Protein AF-A0A7S3GT72-F1 (afdb_monomer)

Foldseek 3Di:
DVVLVVVLVVLLVVLVVLVVVCVVVVHQSLVSVLVVLCVVPVDQVSSLVVLLVSLVSLLCCCVVPVVCLVSCPSNLSNLLVQLQDHDLVSNQSSLSSCLSNAQPVDDDPDHDANSLLSNLVSLLVLLVVDDLVCQLPPVNLVSLVSSLSNLVSQPRSDDVSLVSLLVDVSQVVSLVVSLCSLPVVVVPPDDDDPSSVVSSLSSQLSSLSSVCSNDPPLLSLLVSLLSNADLVDGDAPSLVSNLCSQPVDVDGDLVSLLVSLLTSLLLSLLVLLQPDACVPVRSVRVPQSSLVNLLSLQDFDCPVDPVSLVSNLSSLVSSVVSVSLVSLLVRLLCCCPVVVLDDDDSVQSSLSSNLSSCVSPVCC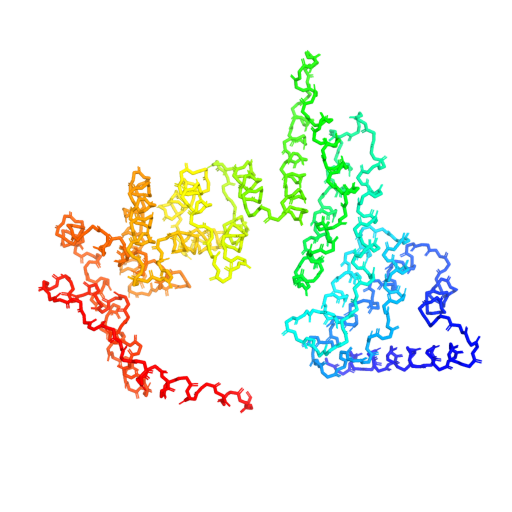LVPPQVVDPSNLVSLVSQLVVLVVVVVPPDPDCNCPRSSNQSNCSNVVHDRDDDDDVVRVVVVVPDPVPPDDD

Mean predicted aligned error: 14.43 Å

Solvent-accessible surface area (backbone atoms only — not comparable to full-atom values): 23610 Å² total; per-residue (Å²): 111,77,74,54,54,55,54,45,53,53,48,51,50,50,50,51,53,39,42,55,50,14,68,76,63,80,47,62,37,19,59,52,53,52,50,49,45,43,69,78,26,81,49,68,75,55,32,48,52,51,51,43,50,54,26,53,47,52,35,52,45,34,79,74,37,64,84,54,31,71,77,53,60,76,41,51,58,31,49,29,53,47,39,66,70,55,54,67,75,42,28,42,42,40,47,53,24,48,26,66,59,54,24,57,95,78,56,69,100,76,84,76,57,69,45,52,57,41,42,49,55,42,41,37,52,60,62,67,69,58,52,71,87,43,58,46,36,72,67,44,43,49,52,48,52,46,39,37,52,40,53,49,48,45,37,73,22,26,70,72,45,30,52,51,45,43,73,35,64,67,49,56,55,48,49,53,53,51,49,50,50,62,54,50,61,76,72,69,78,60,85,70,53,73,66,37,52,54,39,30,56,51,39,52,37,43,48,33,46,43,49,21,63,40,43,92,42,44,58,47,34,44,54,21,47,41,71,53,58,42,88,91,66,72,66,57,69,56,39,52,50,45,41,46,45,45,54,73,42,103,68,54,46,60,70,51,44,48,48,42,40,73,35,59,55,36,54,48,26,33,49,35,39,53,73,54,52,80,85,40,80,91,45,30,57,34,32,38,30,22,39,51,32,52,26,61,56,46,58,76,93,48,84,85,38,65,69,54,48,50,53,31,41,53,30,44,54,48,34,49,78,66,42,38,60,63,19,48,50,48,48,41,28,45,23,30,70,78,46,70,63,46,70,66,94,43,44,66,45,42,44,41,40,52,41,44,50,32,73,68,40,61,64,44,45,71,75,56,37,64,77,32,61,54,39,47,48,29,33,46,50,50,25,47,50,46,62,62,60,46,86,64,89,54,81,59,73,30,70,70,27,44,35,32,41,48,40,34,49,71,72,73,41,77,78,76,80,77,82,53,71,72,59,51,56,60,57,69,60,76,74,89,74,87,73,88,135

Radius of gyration: 26.21 Å; Cα contacts (8 Å, |Δi|>4): 519; chains: 1; bounding box: 64×69×59 Å

pLDDT: mean 79.4, std 15.94, range [27.44, 97.31]

Secondary structure (DSSP, 8-state):
-HHHHHHHHHHHHHHHHHHHHHHHHT--HHHHHHHHHHHH--SHHHHHHHHHHHHHHHHHHHHH-GGGGGGGGGGHHHHHHHHHHS-HHHHHHHHHHHHHHH-TTS--S----HHHHHHHHHHHHHHHTS-GGGTTSHHHHHHHHHHHHHHHHHHHT-HHHHHHHHT-HHHHHHHHHHHHHHHGGGTS-----HHHHHHHHHHHHHHHHHHHHH-S-HHHHHHHHHHH--SSS--TTHHHHHHHHHHSSSS--HHHHHHHHHSHHHHHHHHHHHH--TT-TTTHHHHHHHHHHHHHHH--S-TT-HHHHHHHHHHHHHHHHTTHHHHHHHHHHHHHHTSTT---TTHHHHHHHHHHHHHH-TTHIIIIITT-HHHHHHHHHHHHHHHHGGGSS--STTTT-HHHHHHHHHTTPPPP----HHHHHHHHTTSS-----

Nearest PDB structures (foldseek):
  3ro2-assembly1_A  TM=2.099E-01  e=2.303E-01  Mus musculus
  8f1e-assembly1_A  TM=2.785E-01  e=8.690E-01  Saccharomyces cerevisiae S288C
  8e2h-assembly1_A  TM=1.993E-01  e=5.150E-01  Homo sapiens
  5j4o-assembly1_A  TM=2.061E-01  e=5.105E+00  Homo sapiens

Sequence (437 aa):
AAGMSKALDQFIQRVDDVVALALRRNGDSGKLLLAEVCRAHPKTPDQEKELIKLTNIVIKAIDGFDDYRESFWSLSSFFELVIAKYSPKVVLQTVKACNAVYNTKRSSDNLVTGWATVCTNRCVAWLNAAKREEVADAAFLQTVKDVRTILAETVDAGKEFHDIIKATPALLECVATVKQYVDEPTEGGKKLKADERAILKKVRKEICYIEGLACDASESIIAALEQAVDMDHPSGGIFYKATCAMCLKRDSDLALQERASKGSLAKVAVQAIFNQTEADPGEQLLLAEAVGFIFTLLVPWKRDDSAHMEAKKQIASTLQELNVLDALLRQCRFWYVEWKGSFGNCGNATVVSVLELVRYFPEIIDEKIKPNADVASFIRFCAERHRVNTAYRVPYETAYSASVILECLLEGKPEPPPPSAEQLDRWARPWMYYDSK

Organism: NCBI:txid89044

Structure (mmCIF, N/CA/C/O backbone):
data_AF-A0A7S3GT72-F1
#
_entry.id   AF-A0A7S3GT72-F1
#
loop_
_atom_site.group_PDB
_atom_site.id
_atom_site.type_symbol
_atom_site.label_atom_id
_atom_site.label_alt_id
_atom_site.label_comp_id
_atom_site.label_asym_id
_atom_site.label_entity_id
_atom_site.label_seq_id
_atom_site.pdbx_PDB_ins_code
_atom_site.Cartn_x
_atom_site.Cartn_y
_atom_site.Cartn_z
_atom_site.occupancy
_atom_site.B_iso_or_equiv
_atom_site.auth_seq_id
_atom_site.auth_comp_id
_atom_site.auth_asym_id
_atom_site.auth_atom_id
_atom_site.pdbx_PDB_model_num
ATOM 1 N N . ALA A 1 1 ? -3.560 -1.544 -32.518 1.00 47.12 1 ALA A N 1
ATOM 2 C CA . ALA A 1 1 ? -2.443 -2.508 -32.585 1.00 47.12 1 ALA A CA 1
ATOM 3 C C . ALA A 1 1 ? -1.430 -2.147 -33.684 1.00 47.12 1 ALA A C 1
ATOM 5 O O . ALA A 1 1 ? -0.321 -1.768 -33.339 1.00 47.12 1 ALA A O 1
ATOM 6 N N . ALA A 1 2 ? -1.801 -2.133 -34.974 1.00 45.16 2 ALA A N 1
ATOM 7 C CA . ALA A 1 2 ? -0.852 -1.949 -36.093 1.00 45.16 2 ALA A CA 1
ATOM 8 C C . ALA A 1 2 ? -0.023 -0.638 -36.093 1.00 45.16 2 ALA A C 1
ATOM 10 O O . ALA A 1 2 ? 1.151 -0.653 -36.441 1.00 45.16 2 ALA A O 1
ATOM 11 N N . GLY A 1 3 ? -0.591 0.498 -35.667 1.00 52.72 3 GLY A N 1
ATOM 12 C CA . GLY A 1 3 ? 0.156 1.768 -35.594 1.00 52.72 3 GLY A CA 1
ATOM 13 C C . GLY A 1 3 ? 1.169 1.852 -34.443 1.00 52.72 3 GLY A C 1
ATOM 14 O O . GLY A 1 3 ? 2.093 2.656 -34.500 1.00 52.72 3 GLY A O 1
ATOM 15 N N . MET A 1 4 ? 1.002 1.024 -33.406 1.00 53.22 4 MET A N 1
ATOM 16 C CA . MET A 1 4 ? 1.869 1.015 -32.224 1.00 53.22 4 MET A CA 1
ATOM 17 C C . MET A 1 4 ? 3.123 0.172 -32.458 1.00 53.22 4 MET A C 1
ATOM 19 O O . MET A 1 4 ? 4.200 0.618 -32.085 1.00 53.22 4 MET A O 1
ATOM 23 N N . SER A 1 5 ? 2.996 -0.970 -33.151 1.00 64.75 5 SER A N 1
ATOM 24 C CA . SER A 1 5 ? 4.151 -1.790 -33.555 1.00 64.75 5 SER A CA 1
ATOM 25 C C . SER A 1 5 ? 5.109 -0.979 -34.428 1.00 64.75 5 SER A C 1
ATOM 27 O O . SER A 1 5 ? 6.272 -0.864 -34.082 1.00 64.75 5 SER A O 1
ATOM 29 N N . LYS A 1 6 ? 4.618 -0.246 -35.437 1.00 75.19 6 LYS A N 1
ATOM 30 C CA . LYS A 1 6 ? 5.490 0.591 -36.280 1.00 75.19 6 LYS A CA 1
ATOM 31 C C . LYS A 1 6 ? 6.251 1.677 -35.504 1.00 75.19 6 LYS A C 1
ATOM 33 O O . LYS A 1 6 ? 7.402 1.958 -35.821 1.00 75.19 6 LYS A O 1
ATOM 38 N N . ALA A 1 7 ? 5.613 2.321 -34.524 1.00 70.81 7 ALA A N 1
ATOM 39 C CA . ALA A 1 7 ? 6.262 3.349 -33.706 1.00 70.81 7 ALA A CA 1
ATOM 40 C C . ALA A 1 7 ? 7.291 2.749 -32.735 1.00 70.81 7 ALA A C 1
ATOM 42 O O . ALA A 1 7 ? 8.328 3.362 -32.493 1.00 70.81 7 ALA A O 1
ATOM 43 N N . LEU A 1 8 ? 7.003 1.558 -32.206 1.00 68.88 8 LEU A N 1
ATOM 44 C CA . LEU A 1 8 ? 7.921 0.786 -31.379 1.00 68.88 8 LEU A CA 1
ATOM 45 C C . LEU A 1 8 ? 9.133 0.315 -32.191 1.00 68.88 8 LEU A C 1
ATOM 47 O O . LEU A 1 8 ? 10.255 0.582 -31.783 1.00 68.88 8 LEU A O 1
ATOM 51 N N . ASP A 1 9 ? 8.917 -0.269 -33.369 1.00 75.00 9 ASP A N 1
ATOM 52 C CA . ASP A 1 9 ? 9.980 -0.734 -34.268 1.00 75.00 9 ASP A CA 1
ATOM 53 C C . ASP A 1 9 ? 10.896 0.425 -34.685 1.00 75.00 9 ASP A C 1
ATOM 55 O O . ASP A 1 9 ? 12.117 0.307 -34.667 1.00 75.00 9 ASP A O 1
ATOM 59 N N . GLN A 1 10 ? 10.318 1.593 -34.991 1.00 78.38 10 GLN A N 1
ATOM 60 C CA . GLN A 1 10 ? 11.087 2.807 -35.277 1.00 78.38 10 GLN A CA 1
ATOM 61 C C . GLN A 1 10 ? 11.886 3.299 -34.068 1.00 78.38 10 GLN A C 1
ATOM 63 O O . GLN A 1 10 ? 12.990 3.816 -34.236 1.00 78.38 10 GLN A O 1
ATOM 68 N N . PHE A 1 11 ? 11.334 3.180 -32.859 1.00 76.88 11 PHE A N 1
ATOM 69 C CA . PHE A 1 11 ? 12.036 3.572 -31.644 1.00 76.88 11 PHE A CA 1
ATOM 70 C C . PHE A 1 11 ? 13.184 2.611 -31.322 1.00 76.88 11 PHE A C 1
ATOM 72 O O . PHE A 1 11 ? 14.285 3.084 -31.065 1.00 76.88 11 PHE A O 1
ATOM 79 N N . ILE A 1 12 ? 12.957 1.298 -31.406 1.00 72.44 12 ILE A N 1
ATOM 80 C CA . ILE A 1 12 ? 13.987 0.269 -31.215 1.00 72.44 12 ILE A CA 1
ATOM 81 C C . ILE A 1 12 ? 15.104 0.458 -32.240 1.00 72.44 12 ILE A C 1
ATOM 83 O O . ILE A 1 12 ? 16.256 0.603 -31.848 1.00 72.44 12 ILE A O 1
ATOM 87 N N . GLN A 1 13 ? 14.765 0.603 -33.525 1.00 79.06 13 GLN A N 1
ATOM 88 C CA . GLN A 1 13 ? 15.758 0.862 -34.569 1.00 79.06 13 GLN A CA 1
ATOM 89 C C . GLN A 1 13 ? 16.574 2.127 -34.278 1.00 79.06 13 GLN A C 1
ATOM 91 O O . GLN A 1 13 ? 17.787 2.141 -34.456 1.00 79.06 13 GLN A O 1
ATOM 96 N N . ARG A 1 14 ? 15.930 3.194 -33.790 1.00 75.62 14 ARG A N 1
ATOM 97 C CA . ARG A 1 14 ? 16.626 4.428 -33.407 1.00 75.62 14 ARG A CA 1
ATOM 98 C C . ARG A 1 14 ? 17.563 4.212 -32.218 1.00 75.62 14 ARG A C 1
ATOM 100 O O . ARG A 1 14 ? 18.647 4.787 -32.202 1.00 75.62 14 ARG A O 1
ATOM 107 N N . VAL A 1 15 ? 17.163 3.412 -31.228 1.00 71.31 15 VAL A N 1
ATOM 108 C CA . VAL A 1 15 ? 18.031 3.033 -30.103 1.00 71.31 15 VAL A CA 1
ATOM 109 C C . VAL A 1 15 ? 19.231 2.238 -30.615 1.00 71.31 15 VAL A C 1
ATOM 111 O O . VAL A 1 15 ? 20.360 2.608 -30.298 1.00 71.31 15 VAL A O 1
ATOM 114 N N . ASP A 1 16 ? 19.012 1.238 -31.465 1.00 77.12 16 ASP A N 1
ATOM 115 C CA . ASP A 1 16 ? 20.073 0.417 -32.054 1.00 77.12 16 ASP A CA 1
ATOM 116 C C . ASP A 1 16 ? 21.048 1.252 -32.888 1.00 77.12 16 ASP A C 1
ATOM 118 O O . ASP A 1 16 ? 22.265 1.119 -32.744 1.00 77.12 16 ASP A O 1
ATOM 122 N N . ASP A 1 17 ? 20.539 2.180 -33.700 1.00 76.19 17 ASP A N 1
ATOM 123 C CA . ASP A 1 17 ? 21.354 3.097 -34.496 1.00 76.19 17 ASP A CA 1
ATOM 124 C C . ASP A 1 17 ? 22.216 4.001 -33.600 1.00 76.19 17 ASP A C 1
ATOM 126 O O . ASP A 1 17 ? 23.400 4.226 -33.879 1.00 76.19 17 ASP A O 1
ATOM 130 N N . VAL A 1 18 ? 21.653 4.505 -32.494 1.00 68.88 18 VAL A N 1
ATOM 131 C CA . VAL A 1 18 ? 22.380 5.335 -31.523 1.00 68.88 18 VAL A CA 1
ATOM 132 C C . VAL A 1 18 ? 23.415 4.517 -30.756 1.00 68.88 18 VAL A C 1
ATOM 134 O O . VAL A 1 18 ? 24.535 4.994 -30.576 1.00 68.88 18 VAL A O 1
ATOM 137 N N . VAL A 1 19 ? 23.091 3.293 -30.337 1.00 68.56 19 VAL A N 1
ATOM 138 C CA . VAL A 1 19 ? 24.031 2.381 -29.669 1.00 68.56 19 VAL A CA 1
ATOM 139 C C . VAL A 1 19 ? 25.174 2.018 -30.615 1.00 68.56 19 VAL A C 1
ATOM 141 O O . VAL A 1 19 ? 26.341 2.160 -30.249 1.00 68.56 19 VAL A O 1
ATOM 144 N N . ALA A 1 20 ? 24.877 1.654 -31.863 1.00 74.75 20 ALA A N 1
ATOM 145 C CA . ALA A 1 20 ? 25.882 1.371 -32.882 1.00 74.75 20 ALA A CA 1
ATOM 146 C C . ALA A 1 20 ? 26.777 2.591 -33.158 1.00 74.75 20 ALA A C 1
ATOM 148 O O . ALA A 1 20 ? 27.998 2.461 -33.292 1.00 74.75 20 ALA A O 1
ATOM 149 N N . LEU A 1 21 ? 26.199 3.795 -33.207 1.00 69.38 21 LEU A N 1
ATOM 150 C CA . LEU A 1 21 ? 26.951 5.039 -33.358 1.00 69.38 21 LEU A CA 1
ATOM 151 C C . LEU A 1 21 ? 27.828 5.342 -32.133 1.00 69.38 21 LEU A C 1
ATOM 153 O O . LEU A 1 21 ? 28.960 5.801 -32.296 1.00 69.38 21 LEU A O 1
ATOM 157 N N . ALA A 1 22 ? 27.325 5.087 -30.925 1.00 64.12 22 ALA A N 1
ATOM 158 C CA . ALA A 1 22 ? 28.041 5.273 -29.667 1.00 64.12 22 ALA A CA 1
ATOM 159 C C . ALA A 1 22 ? 29.255 4.341 -29.574 1.00 64.12 22 ALA A C 1
ATOM 161 O O . ALA A 1 22 ? 30.364 4.814 -29.326 1.00 64.12 22 ALA A O 1
ATOM 162 N N . LEU A 1 23 ? 29.066 3.056 -29.895 1.00 68.50 23 LEU A N 1
ATOM 163 C CA . LEU A 1 23 ? 30.128 2.049 -29.958 1.00 68.50 23 LEU A CA 1
ATOM 164 C C . LEU A 1 23 ? 31.217 2.430 -30.970 1.00 68.50 23 LEU A C 1
ATOM 166 O O . LEU A 1 23 ? 32.400 2.289 -30.683 1.00 68.50 23 LEU A O 1
ATOM 170 N N . ARG A 1 24 ? 30.848 2.996 -32.128 1.00 70.81 24 ARG A N 1
ATOM 171 C CA . ARG A 1 24 ? 31.821 3.494 -33.123 1.00 70.81 24 ARG A CA 1
ATOM 172 C C . ARG A 1 24 ? 32.589 4.735 -32.666 1.00 70.81 24 ARG A C 1
ATOM 174 O O . ARG A 1 24 ? 33.674 4.997 -33.177 1.00 70.81 24 ARG A O 1
ATOM 181 N N . ARG A 1 25 ? 32.014 5.537 -31.768 1.00 67.75 25 ARG A N 1
ATOM 182 C CA . ARG A 1 25 ? 32.579 6.815 -31.304 1.00 67.75 25 ARG A CA 1
ATOM 183 C C . ARG A 1 25 ? 33.202 6.737 -29.909 1.00 67.75 25 ARG A C 1
ATOM 185 O O . ARG A 1 25 ? 33.604 7.780 -29.400 1.00 67.75 25 ARG A O 1
ATOM 192 N N . ASN A 1 26 ? 33.264 5.552 -29.292 1.00 65.31 26 ASN A N 1
ATOM 193 C CA . ASN A 1 26 ? 33.591 5.372 -27.870 1.00 65.31 26 ASN A CA 1
ATOM 194 C C . ASN A 1 26 ? 32.789 6.328 -26.958 1.00 65.31 26 ASN A C 1
ATOM 196 O O . ASN A 1 26 ? 33.311 6.875 -25.988 1.00 65.31 26 ASN A O 1
ATOM 200 N N . GLY A 1 27 ? 31.533 6.592 -27.323 1.00 61.19 27 GLY A N 1
ATOM 201 C CA . GLY A 1 27 ? 30.643 7.519 -26.631 1.00 61.19 27 GLY A CA 1
ATOM 202 C C . GLY A 1 27 ? 29.598 6.799 -25.783 1.00 61.19 27 GLY A C 1
ATOM 203 O O . GLY A 1 27 ? 29.328 5.619 -25.969 1.00 61.19 27 GLY A O 1
ATOM 204 N N . ASP A 1 28 ? 28.973 7.539 -24.873 1.00 75.62 28 ASP A N 1
ATOM 205 C CA . ASP A 1 28 ? 27.847 7.073 -24.061 1.00 75.62 28 ASP A CA 1
ATOM 206 C C . ASP A 1 28 ? 26.538 7.194 -24.869 1.00 75.62 28 ASP A C 1
ATOM 208 O O . ASP A 1 28 ? 26.113 8.304 -25.215 1.00 75.62 28 ASP A O 1
ATOM 212 N N . SER A 1 29 ? 25.921 6.056 -25.206 1.00 74.25 29 SER A N 1
ATOM 213 C CA . SER A 1 29 ? 24.697 5.975 -26.021 1.00 74.25 29 SER A CA 1
ATOM 214 C C . SER A 1 29 ? 23.537 6.764 -25.413 1.00 74.25 29 SER A C 1
ATOM 216 O O . SER A 1 29 ? 22.786 7.413 -26.147 1.00 74.25 29 SER A O 1
ATOM 218 N N . GLY A 1 30 ? 23.439 6.815 -24.080 1.00 77.69 30 GLY A N 1
ATOM 219 C CA . GLY A 1 30 ? 22.398 7.571 -23.390 1.00 77.69 30 GLY A CA 1
ATOM 220 C C . GLY A 1 30 ? 22.519 9.080 -23.600 1.00 77.69 30 GLY A C 1
ATOM 221 O O . GLY A 1 30 ? 21.523 9.765 -23.856 1.00 77.69 30 GLY A O 1
ATOM 222 N N . LYS A 1 31 ? 23.753 9.605 -23.597 1.00 82.88 31 LYS A N 1
ATOM 223 C CA . LYS A 1 31 ? 24.025 11.026 -23.880 1.00 82.88 31 LYS A CA 1
ATOM 224 C C . LYS A 1 31 ? 23.683 11.398 -25.314 1.00 82.88 31 LYS A C 1
ATOM 226 O O . LYS A 1 31 ? 23.160 12.487 -25.549 1.00 82.88 31 LYS A O 1
ATOM 231 N N . LEU A 1 32 ? 23.975 10.516 -26.269 1.00 83.62 32 LEU A N 1
ATOM 232 C CA . LEU A 1 32 ? 23.680 10.757 -27.680 1.00 83.62 32 LEU A CA 1
ATOM 233 C C . LEU A 1 32 ? 22.172 10.793 -27.942 1.00 83.62 32 LEU A C 1
ATOM 235 O O . LEU A 1 32 ? 21.711 11.726 -28.600 1.00 83.62 32 LEU A O 1
ATOM 239 N N . LEU A 1 33 ? 21.411 9.855 -27.368 1.00 84.19 33 LEU A N 1
ATOM 240 C CA . LEU A 1 33 ? 19.955 9.822 -27.509 1.00 84.19 33 LEU A CA 1
ATOM 241 C C . LEU A 1 33 ? 19.305 11.082 -26.920 1.00 84.19 33 LEU A C 1
ATOM 243 O O . LEU A 1 33 ? 18.493 11.738 -27.576 1.00 84.19 33 LEU A O 1
ATOM 247 N N . LEU A 1 34 ? 19.713 11.489 -25.712 1.00 88.69 34 LEU A N 1
ATOM 248 C CA . LEU A 1 34 ? 19.199 12.716 -25.101 1.00 88.69 34 LEU A CA 1
ATOM 249 C C . LEU A 1 34 ? 19.600 13.972 -25.893 1.00 88.69 34 LEU A C 1
ATOM 251 O O . LEU A 1 34 ? 18.788 14.886 -26.058 1.00 88.69 34 LEU A O 1
ATOM 255 N N . ALA A 1 35 ? 20.830 14.030 -26.413 1.00 87.75 35 ALA A N 1
ATOM 256 C CA . ALA A 1 35 ? 21.282 15.138 -27.250 1.00 87.75 35 ALA A CA 1
ATOM 257 C C . ALA A 1 35 ? 20.476 15.239 -28.552 1.00 87.75 35 ALA A C 1
ATOM 259 O O . ALA A 1 35 ? 20.212 16.345 -29.025 1.00 87.75 35 ALA A O 1
ATOM 260 N N . GLU A 1 36 ? 20.056 14.111 -29.122 1.00 87.88 36 GLU A N 1
ATOM 261 C CA . GLU A 1 36 ? 19.195 14.086 -30.298 1.00 87.88 36 GLU A CA 1
ATOM 262 C C . GLU A 1 36 ? 17.801 14.644 -29.993 1.00 87.88 36 GLU A C 1
ATOM 264 O O . GLU A 1 36 ? 17.317 15.493 -30.741 1.00 87.88 36 GLU A O 1
ATOM 269 N N . VAL A 1 37 ? 17.200 14.263 -28.859 1.00 87.81 37 VAL A N 1
ATOM 270 C CA . VAL A 1 37 ? 15.935 14.857 -28.387 1.00 87.81 37 VAL A CA 1
ATOM 271 C C . VAL A 1 37 ? 16.087 16.367 -28.194 1.00 87.81 37 VAL A C 1
ATOM 273 O O . VAL A 1 37 ? 15.263 17.132 -28.688 1.00 87.81 37 VAL A O 1
ATOM 276 N N . CYS A 1 38 ? 17.166 16.817 -27.547 1.00 89.50 38 CYS A N 1
ATOM 277 C CA . CYS A 1 38 ? 17.432 18.244 -27.338 1.00 89.50 38 CYS A CA 1
ATOM 278 C C . CYS A 1 38 ? 17.628 19.008 -28.658 1.00 89.50 38 CYS A C 1
ATOM 280 O O . CYS A 1 38 ? 17.232 20.167 -28.765 1.00 89.50 38 CYS A O 1
ATOM 282 N N . ARG A 1 39 ? 18.241 18.374 -29.666 1.00 91.25 39 ARG A N 1
ATOM 283 C CA . ARG A 1 39 ? 18.453 18.969 -30.992 1.00 91.25 39 ARG A CA 1
ATOM 284 C C . ARG A 1 39 ? 17.151 19.055 -31.786 1.00 91.25 39 ARG A C 1
ATOM 286 O O . ARG A 1 39 ? 16.902 20.076 -32.417 1.00 91.25 39 ARG A O 1
ATOM 293 N N . ALA A 1 40 ? 16.339 18.000 -31.753 1.00 88.94 40 ALA A N 1
ATOM 294 C CA . ALA A 1 40 ? 15.044 17.950 -32.430 1.00 88.94 40 ALA A CA 1
ATOM 295 C C . ALA A 1 40 ? 14.007 18.874 -31.768 1.00 88.94 40 ALA A C 1
ATOM 297 O O . ALA A 1 40 ? 13.154 19.441 -32.448 1.00 88.94 40 ALA A O 1
ATOM 298 N N . HIS A 1 41 ? 14.113 19.066 -30.451 1.00 92.06 41 HIS A N 1
ATOM 299 C CA . HIS A 1 41 ? 13.205 19.880 -29.650 1.00 92.06 41 HIS A CA 1
ATOM 300 C C . HIS A 1 41 ? 14.002 20.891 -28.806 1.00 92.06 41 HIS A C 1
ATOM 302 O O . HIS A 1 41 ? 14.393 20.590 -27.680 1.00 92.06 41 HIS A O 1
ATOM 308 N N . PRO A 1 42 ? 14.248 22.120 -29.297 1.00 89.06 42 PRO A N 1
ATOM 309 C CA . PRO A 1 42 ? 15.081 23.092 -28.579 1.00 89.06 42 PRO A CA 1
ATOM 310 C C . PRO A 1 42 ? 14.475 23.619 -27.269 1.00 89.06 42 PRO A C 1
ATOM 312 O O . PRO A 1 42 ? 15.204 24.060 -26.384 1.00 89.06 42 PRO A O 1
ATOM 315 N N . LYS A 1 43 ? 13.143 23.601 -27.132 1.00 92.31 43 LYS A N 1
ATOM 316 C CA . LYS 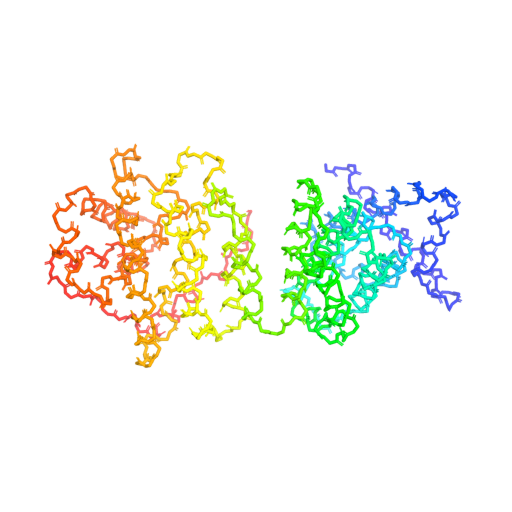A 1 43 ? 12.433 24.127 -25.957 1.00 92.31 43 LYS A CA 1
ATOM 317 C C . LYS A 1 43 ? 12.167 23.021 -24.941 1.00 92.31 43 LYS A C 1
ATOM 319 O O . LYS A 1 43 ? 11.635 21.976 -25.306 1.00 92.31 43 LYS A O 1
ATOM 324 N N . THR A 1 44 ? 12.429 23.287 -23.659 1.00 91.19 44 THR A N 1
ATOM 325 C CA . THR A 1 44 ? 12.221 22.319 -22.567 1.00 91.19 44 THR A CA 1
ATOM 326 C C . THR A 1 44 ? 10.825 21.685 -22.573 1.00 91.19 44 THR A C 1
ATOM 328 O O . THR A 1 44 ? 10.766 20.462 -22.553 1.00 91.19 44 THR A O 1
ATOM 331 N N . PRO A 1 45 ? 9.701 22.424 -22.702 1.00 93.88 45 PRO A N 1
ATOM 332 C CA . PRO A 1 45 ? 8.376 21.796 -22.711 1.00 93.88 45 PRO A CA 1
ATOM 333 C C . PRO A 1 45 ? 8.161 20.792 -23.853 1.00 93.88 45 PRO A C 1
ATOM 335 O O . PRO A 1 45 ? 7.410 19.832 -23.696 1.00 93.88 45 PRO A O 1
ATOM 338 N N . ASP A 1 46 ? 8.811 20.999 -25.000 1.00 92.62 46 ASP A N 1
ATOM 339 C CA . ASP A 1 46 ? 8.713 20.089 -26.143 1.00 92.62 46 ASP A CA 1
ATOM 340 C C . ASP A 1 46 ? 9.635 18.874 -25.963 1.00 92.62 46 ASP A C 1
ATOM 342 O O . ASP A 1 46 ? 9.241 17.761 -26.303 1.00 92.62 46 ASP A O 1
ATOM 346 N N . GLN A 1 47 ? 10.802 19.060 -25.329 1.00 93.62 47 GLN A N 1
ATOM 347 C CA . GLN A 1 47 ? 11.649 17.948 -24.876 1.00 93.62 47 GLN A CA 1
ATOM 348 C C . GLN A 1 47 ? 10.887 17.056 -23.900 1.00 93.62 47 GLN A C 1
ATOM 350 O O . GLN A 1 47 ? 10.850 15.848 -24.081 1.00 93.62 47 GLN A O 1
ATOM 355 N N . GLU A 1 48 ? 10.236 17.639 -22.890 1.00 94.69 48 GLU A N 1
ATOM 356 C CA . GLU A 1 48 ? 9.491 16.883 -21.881 1.00 94.69 48 GLU A CA 1
ATOM 357 C C . GLU A 1 48 ? 8.349 16.063 -22.487 1.00 94.69 48 GLU A C 1
ATOM 359 O O . GLU A 1 48 ? 8.148 14.912 -22.103 1.00 94.69 48 GLU A O 1
ATOM 364 N N . LYS A 1 49 ? 7.621 16.622 -23.463 1.00 93.62 49 LYS A N 1
ATOM 365 C CA . LYS A 1 49 ? 6.582 15.883 -24.197 1.00 93.62 49 LYS A CA 1
ATOM 366 C C . LYS A 1 49 ? 7.157 14.688 -24.949 1.00 93.62 49 LYS A C 1
ATOM 368 O O . LYS A 1 49 ? 6.578 13.605 -24.872 1.00 93.62 49 LYS A O 1
ATOM 373 N N . GLU A 1 50 ? 8.267 14.876 -25.659 1.00 92.25 50 GLU A N 1
ATOM 374 C CA . GLU A 1 50 ? 8.896 13.783 -26.402 1.00 92.25 50 GLU A CA 1
ATOM 375 C C . GLU A 1 50 ? 9.458 12.727 -25.445 1.00 92.25 50 GLU A C 1
ATOM 377 O O . GLU A 1 50 ? 9.193 11.546 -25.629 1.00 92.25 50 GLU A O 1
ATOM 382 N N . LEU A 1 51 ? 10.129 13.123 -24.361 1.00 93.31 51 LEU A N 1
ATOM 383 C CA . LEU A 1 51 ? 10.646 12.191 -23.353 1.00 93.31 51 LEU A CA 1
ATOM 384 C C . LEU A 1 51 ? 9.529 11.351 -22.718 1.00 93.31 51 LEU A C 1
ATOM 386 O O . LEU A 1 51 ? 9.668 10.135 -22.631 1.00 93.31 51 LEU A O 1
ATOM 390 N N . ILE A 1 52 ? 8.397 11.966 -22.353 1.00 93.38 52 ILE A N 1
ATOM 391 C CA . ILE A 1 52 ? 7.217 11.242 -21.848 1.00 93.38 52 ILE A CA 1
ATOM 392 C C . ILE A 1 52 ? 6.677 10.263 -22.895 1.00 93.38 52 ILE A C 1
ATOM 394 O O . ILE A 1 52 ? 6.235 9.165 -22.563 1.00 93.38 52 ILE A O 1
ATOM 398 N N . LYS A 1 53 ? 6.663 10.647 -24.171 1.00 90.19 53 LYS A N 1
ATOM 399 C CA . LYS A 1 53 ? 6.221 9.757 -25.247 1.00 90.19 53 LYS A CA 1
ATOM 400 C C . LYS A 1 53 ? 7.163 8.559 -25.390 1.00 90.19 53 LYS A C 1
ATOM 402 O O . LYS A 1 53 ? 6.672 7.440 -25.502 1.00 90.19 53 LYS A O 1
ATOM 407 N N . LEU A 1 54 ? 8.478 8.777 -25.345 1.00 87.12 54 LEU A N 1
ATOM 408 C CA . LEU A 1 54 ? 9.479 7.712 -25.434 1.00 87.12 54 LEU A CA 1
ATOM 409 C C . LEU A 1 54 ? 9.378 6.732 -24.256 1.00 87.12 54 LEU A C 1
ATOM 411 O O . LEU A 1 54 ? 9.339 5.525 -24.477 1.00 87.12 54 LEU A O 1
ATOM 415 N N . THR A 1 55 ? 9.243 7.219 -23.019 1.00 88.62 55 THR A N 1
ATOM 416 C CA . THR A 1 55 ? 9.085 6.343 -21.841 1.00 88.62 55 THR A CA 1
ATOM 417 C C . THR A 1 55 ? 7.787 5.535 -21.889 1.00 88.62 55 THR A C 1
ATOM 419 O O . THR A 1 55 ? 7.789 4.350 -21.571 1.00 88.62 55 THR A O 1
ATOM 422 N N . ASN A 1 56 ? 6.689 6.120 -22.379 1.00 86.81 56 ASN A N 1
ATOM 423 C CA . ASN A 1 56 ? 5.432 5.393 -22.586 1.00 86.81 56 ASN A CA 1
ATOM 424 C C . ASN A 1 56 ? 5.524 4.303 -23.662 1.00 86.81 56 ASN A C 1
ATOM 426 O O . ASN A 1 56 ? 4.812 3.303 -23.570 1.00 86.81 56 ASN A O 1
ATOM 430 N N . ILE A 1 57 ? 6.353 4.493 -24.693 1.00 82.94 57 ILE A N 1
ATOM 431 C CA . ILE A 1 57 ? 6.613 3.453 -25.696 1.00 82.94 57 ILE A CA 1
ATOM 432 C C . ILE A 1 57 ? 7.342 2.278 -25.040 1.00 82.94 57 ILE A C 1
ATOM 434 O O . ILE A 1 57 ? 6.910 1.148 -25.233 1.00 82.94 57 ILE A O 1
ATOM 438 N N . VAL A 1 58 ? 8.369 2.543 -24.223 1.00 83.31 58 VAL A N 1
ATOM 439 C CA . VAL A 1 58 ? 9.112 1.503 -23.484 1.00 83.31 58 VAL A CA 1
ATOM 440 C C . VAL A 1 58 ? 8.183 0.692 -22.580 1.00 83.31 58 VAL A C 1
ATOM 442 O O . VAL A 1 58 ? 8.160 -0.529 -22.680 1.00 83.31 58 VAL A O 1
ATOM 445 N N . ILE A 1 59 ? 7.375 1.362 -21.749 1.00 83.56 59 ILE A N 1
ATOM 446 C CA . ILE A 1 59 ? 6.436 0.690 -20.831 1.00 83.56 59 ILE A CA 1
ATOM 447 C C . ILE A 1 59 ? 5.498 -0.237 -21.613 1.00 83.56 59 ILE A C 1
ATOM 449 O O . ILE A 1 59 ? 5.411 -1.424 -21.325 1.00 83.56 59 ILE A O 1
ATOM 453 N N . LYS A 1 60 ? 4.854 0.281 -22.667 1.00 81.00 60 LYS A N 1
ATOM 454 C CA . LYS A 1 60 ? 3.915 -0.504 -23.483 1.00 81.00 60 LYS A CA 1
ATOM 455 C C . LYS A 1 60 ? 4.575 -1.654 -24.235 1.00 81.00 60 LYS A C 1
ATOM 457 O O . LYS A 1 60 ? 3.912 -2.656 -24.483 1.00 81.00 60 LYS A O 1
ATOM 462 N N . ALA A 1 61 ? 5.830 -1.490 -24.647 1.00 75.75 61 ALA A N 1
ATOM 463 C CA . ALA A 1 61 ? 6.580 -2.539 -25.323 1.00 75.75 61 ALA A CA 1
ATOM 464 C C . ALA A 1 61 ? 6.777 -3.738 -24.401 1.00 75.75 61 ALA A C 1
ATOM 466 O O . ALA A 1 61 ? 6.479 -4.855 -24.799 1.00 75.75 61 ALA A O 1
ATOM 467 N N . ILE A 1 62 ? 7.199 -3.484 -23.162 1.00 77.88 62 ILE A N 1
ATOM 468 C CA . ILE A 1 62 ? 7.467 -4.526 -22.169 1.00 77.88 62 ILE A CA 1
ATOM 469 C C . ILE A 1 62 ? 6.163 -5.149 -21.668 1.00 77.88 62 ILE A C 1
ATOM 471 O O . ILE A 1 62 ? 6.052 -6.369 -21.624 1.00 77.88 62 ILE A O 1
ATOM 475 N N . ASP A 1 63 ? 5.142 -4.334 -21.379 1.00 74.69 63 ASP A N 1
ATOM 476 C CA . ASP A 1 63 ? 3.825 -4.830 -20.956 1.00 74.69 63 ASP A CA 1
ATOM 477 C C . ASP A 1 63 ? 3.163 -5.714 -22.028 1.00 74.69 63 ASP A C 1
ATOM 479 O O . ASP A 1 63 ? 2.394 -6.619 -21.704 1.00 74.69 63 ASP A O 1
ATOM 483 N N . GLY A 1 64 ? 3.427 -5.436 -23.310 1.00 64.81 64 GLY A N 1
ATOM 484 C CA . GLY A 1 64 ? 2.898 -6.203 -24.437 1.00 64.81 64 GLY A CA 1
ATOM 485 C C . GLY A 1 64 ? 3.767 -7.388 -24.865 1.00 64.81 64 GLY A C 1
ATOM 486 O O . GLY A 1 64 ? 3.232 -8.337 -25.434 1.00 64.81 64 GLY A O 1
ATOM 487 N N . PHE A 1 65 ? 5.080 -7.325 -24.626 1.00 67.00 65 PHE A N 1
ATOM 488 C CA . PHE A 1 65 ? 6.079 -8.265 -25.134 1.00 67.00 65 PHE A CA 1
ATOM 489 C C . PHE A 1 65 ? 7.313 -8.303 -24.204 1.00 67.00 65 PHE A C 1
ATOM 491 O O . PHE A 1 65 ? 8.302 -7.605 -24.439 1.00 67.00 65 PHE A O 1
ATOM 498 N N . ASP A 1 66 ? 7.265 -9.128 -23.152 1.00 66.31 66 ASP A N 1
ATOM 499 C CA . ASP A 1 66 ? 8.306 -9.188 -22.100 1.00 66.31 66 ASP A CA 1
ATOM 500 C C . ASP A 1 66 ? 9.712 -9.510 -22.669 1.00 66.31 66 ASP A C 1
ATOM 502 O O . ASP A 1 66 ? 10.721 -9.035 -22.155 1.00 66.31 66 ASP A O 1
ATOM 506 N N . ASP A 1 67 ? 9.790 -10.209 -23.809 1.00 68.12 67 ASP A N 1
ATOM 507 C CA . ASP A 1 67 ? 11.047 -10.547 -24.500 1.00 68.12 67 ASP A CA 1
ATOM 508 C C . ASP A 1 67 ? 11.856 -9.316 -24.969 1.00 68.12 67 ASP A C 1
ATOM 510 O O . ASP A 1 67 ? 13.071 -9.395 -25.140 1.00 68.12 67 ASP A O 1
ATOM 514 N N . TYR A 1 68 ? 11.223 -8.148 -25.150 1.00 68.62 68 TYR A N 1
ATOM 515 C CA . TYR A 1 68 ? 11.922 -6.913 -25.552 1.00 68.62 68 TYR A CA 1
ATOM 516 C C . TYR A 1 68 ? 12.666 -6.231 -24.407 1.00 68.62 68 TYR A C 1
ATOM 518 O O . TYR A 1 68 ? 13.369 -5.237 -24.608 1.00 68.62 68 TYR A O 1
ATOM 526 N N . ARG A 1 69 ? 12.506 -6.726 -23.185 1.00 74.75 69 ARG A N 1
ATOM 527 C CA . ARG A 1 69 ? 13.082 -6.121 -21.993 1.00 74.75 69 ARG A CA 1
ATOM 528 C C . ARG A 1 69 ? 14.604 -5.994 -22.065 1.00 74.75 69 ARG A C 1
ATOM 530 O O . ARG A 1 69 ? 15.139 -4.937 -21.725 1.00 74.75 69 ARG A O 1
ATOM 537 N N . GLU A 1 70 ? 15.290 -7.022 -22.563 1.00 74.81 70 GLU A N 1
ATOM 538 C CA . GLU A 1 70 ? 16.752 -7.018 -22.715 1.00 74.81 70 GLU A CA 1
ATOM 539 C C . GLU A 1 70 ? 17.224 -5.960 -23.723 1.00 74.81 70 GLU A C 1
ATOM 541 O O . GLU A 1 70 ? 18.259 -5.321 -23.519 1.00 74.81 70 GLU A O 1
ATOM 546 N N . SER A 1 71 ? 16.427 -5.686 -24.763 1.00 73.81 71 SER A N 1
ATOM 547 C CA . SER A 1 71 ? 16.723 -4.648 -25.759 1.00 73.81 71 SER A CA 1
ATOM 548 C C . SER A 1 71 ? 16.810 -3.250 -25.138 1.00 73.81 71 SER A C 1
ATOM 550 O O . SER A 1 71 ? 17.521 -2.382 -25.645 1.00 73.81 71 SER A O 1
ATOM 552 N N . PHE A 1 72 ? 16.132 -3.023 -24.008 1.00 78.94 72 PHE A N 1
ATOM 553 C CA . PHE A 1 72 ? 16.112 -1.732 -23.324 1.00 78.94 72 PHE A CA 1
ATOM 554 C C . PHE A 1 72 ? 17.133 -1.602 -22.187 1.00 78.94 72 PHE A C 1
ATOM 556 O O . PHE A 1 72 ? 17.287 -0.506 -21.649 1.00 78.94 72 PHE A O 1
ATOM 563 N N . TRP A 1 73 ? 17.890 -2.648 -21.837 1.00 78.69 73 TRP A N 1
ATOM 564 C CA . TRP A 1 73 ? 18.874 -2.564 -20.747 1.00 78.69 73 TRP A CA 1
ATOM 565 C C . TRP A 1 73 ? 19.966 -1.522 -20.985 1.00 78.69 73 TRP A C 1
ATOM 567 O O . TRP A 1 73 ? 20.415 -0.868 -20.041 1.00 78.69 73 TRP A O 1
ATOM 577 N N . SER A 1 74 ? 20.337 -1.310 -22.247 1.00 76.06 74 SER A N 1
ATOM 578 C CA . SER A 1 74 ? 21.324 -0.308 -22.659 1.00 76.06 74 SER A CA 1
ATOM 579 C C . SER A 1 74 ? 20.877 1.146 -22.418 1.00 76.06 74 SER A C 1
ATOM 581 O O . SER A 1 74 ? 21.696 2.062 -22.520 1.00 76.06 74 SER A O 1
ATOM 583 N N . LEU A 1 75 ? 19.607 1.380 -22.058 1.00 82.94 75 LEU A N 1
ATOM 584 C CA . LEU A 1 75 ? 19.050 2.714 -21.822 1.00 82.94 75 LEU A CA 1
ATOM 585 C C . LEU A 1 75 ? 19.283 3.270 -20.409 1.00 82.94 75 LEU A C 1
ATOM 587 O O . LEU A 1 75 ? 18.864 4.397 -20.151 1.00 82.94 75 LEU A O 1
ATOM 591 N N . SER A 1 76 ? 19.975 2.566 -19.504 1.00 85.44 76 SER A N 1
ATOM 592 C CA . SER A 1 76 ? 20.163 3.043 -18.117 1.00 85.44 76 SER A CA 1
ATOM 593 C C . SER A 1 76 ? 20.733 4.459 -18.043 1.00 85.44 76 SER A C 1
ATOM 595 O O . SER A 1 76 ? 20.159 5.324 -17.386 1.00 85.44 76 SER A O 1
ATOM 597 N N . SER A 1 77 ? 21.802 4.737 -18.798 1.00 86.81 77 SER A N 1
ATOM 598 C CA . SER A 1 77 ? 22.415 6.073 -18.851 1.00 86.81 77 SER A CA 1
ATOM 599 C C . SER A 1 77 ? 21.441 7.134 -19.381 1.00 86.81 77 SER A C 1
ATOM 601 O O . SER A 1 77 ? 21.376 8.249 -18.864 1.00 86.81 77 SER A O 1
ATOM 603 N N . PHE A 1 78 ? 20.618 6.790 -20.379 1.00 90.00 78 PHE A N 1
ATOM 604 C CA . PHE A 1 78 ? 19.586 7.698 -20.880 1.00 90.00 78 PHE A CA 1
ATOM 605 C C . PHE A 1 78 ? 18.577 8.043 -19.779 1.00 90.00 78 PHE A C 1
ATOM 607 O O . PHE A 1 78 ? 18.304 9.223 -19.547 1.00 90.00 78 PHE A O 1
ATOM 614 N N . PHE A 1 79 ? 18.059 7.035 -19.074 1.00 92.50 79 PHE A N 1
ATOM 615 C CA . PHE A 1 79 ? 17.104 7.244 -17.991 1.00 92.50 79 PHE A CA 1
ATOM 616 C C . PHE A 1 79 ? 17.708 8.044 -16.835 1.00 92.50 79 PHE A C 1
ATOM 618 O O . PHE A 1 79 ? 17.087 8.999 -16.375 1.00 92.50 79 PHE A O 1
ATOM 625 N N . GLU A 1 80 ? 18.937 7.735 -16.421 1.00 94.06 80 GLU A N 1
ATOM 626 C CA . GLU A 1 80 ? 19.679 8.484 -15.401 1.00 94.06 80 GLU A CA 1
ATOM 627 C C . GLU A 1 80 ? 19.797 9.973 -15.753 1.00 94.06 80 GLU A C 1
ATOM 629 O O . GLU A 1 80 ? 19.489 10.842 -14.934 1.00 94.06 80 GLU A O 1
ATOM 634 N N . LEU A 1 81 ? 20.170 10.291 -16.995 1.00 93.94 81 LEU A N 1
ATOM 635 C CA . LEU A 1 81 ? 20.292 11.675 -17.458 1.00 93.94 81 LEU A CA 1
ATOM 636 C C . LEU A 1 81 ? 18.945 12.403 -17.493 1.00 93.94 81 LEU A C 1
ATOM 638 O O . LEU A 1 81 ? 18.875 13.593 -17.169 1.00 93.94 81 LEU A O 1
ATOM 642 N N . VAL A 1 82 ? 17.875 11.707 -17.885 1.00 95.12 82 VAL A N 1
ATOM 643 C CA . VAL A 1 82 ? 16.521 12.270 -17.877 1.00 95.12 82 VAL A CA 1
ATOM 644 C C . VAL A 1 82 ? 16.074 12.562 -16.441 1.00 95.12 82 VAL A C 1
ATOM 646 O O . VAL A 1 82 ? 15.623 13.676 -16.156 1.00 95.12 82 VAL A O 1
ATOM 649 N N . ILE A 1 83 ? 16.271 11.611 -15.523 1.00 96.81 83 ILE A N 1
ATOM 650 C CA . ILE A 1 83 ? 15.952 11.751 -14.096 1.00 96.81 83 ILE A CA 1
ATOM 651 C C . ILE A 1 83 ? 16.704 12.939 -13.483 1.00 96.81 83 ILE A C 1
ATOM 653 O O . ILE A 1 83 ? 16.113 13.757 -12.779 1.00 96.81 83 ILE A O 1
ATOM 657 N N . ALA A 1 84 ? 17.992 13.088 -13.796 1.00 94.38 84 ALA A N 1
ATOM 658 C CA . ALA A 1 84 ? 18.822 14.153 -13.242 1.00 94.38 84 ALA A CA 1
ATOM 659 C C . ALA A 1 84 ? 18.382 15.570 -13.663 1.00 94.38 84 ALA A C 1
ATOM 661 O O . ALA A 1 84 ? 18.611 16.530 -12.923 1.00 94.38 84 ALA A O 1
ATOM 662 N N . LYS A 1 85 ? 17.777 15.729 -14.851 1.00 92.75 85 LYS A N 1
ATOM 663 C CA . LYS A 1 85 ? 17.640 17.043 -15.504 1.00 92.75 85 LYS A CA 1
ATOM 664 C C . LYS A 1 85 ? 16.219 17.605 -15.539 1.00 92.75 85 LYS A C 1
ATOM 666 O O . LYS A 1 85 ? 16.062 18.825 -15.491 1.00 92.75 85 LYS A O 1
ATOM 671 N N . TYR A 1 86 ? 15.198 16.761 -15.642 1.00 95.69 86 TYR A N 1
ATOM 672 C CA . TYR A 1 86 ? 13.847 17.217 -15.990 1.00 95.69 86 TYR A CA 1
ATOM 673 C C . TYR A 1 86 ? 12.920 17.393 -14.778 1.00 95.69 86 TYR A C 1
ATOM 675 O O . TYR A 1 86 ? 13.334 17.242 -13.621 1.00 95.69 86 TYR A O 1
ATOM 683 N N . SER A 1 87 ? 11.683 17.826 -15.048 1.00 94.44 87 SER A N 1
ATOM 684 C CA . SER A 1 87 ? 10.646 18.053 -14.038 1.00 94.44 87 SER A CA 1
ATOM 685 C C . SER A 1 87 ? 10.127 16.749 -13.418 1.00 94.44 87 SER A C 1
ATOM 687 O O . SER A 1 87 ? 10.219 15.689 -14.049 1.00 94.44 87 SER A O 1
ATOM 689 N N . PRO A 1 88 ? 9.493 16.810 -12.228 1.00 94.25 88 PRO A N 1
ATOM 690 C CA . PRO A 1 88 ? 8.942 15.626 -11.568 1.00 94.25 88 PRO A CA 1
ATOM 691 C C . PRO A 1 88 ? 7.987 14.809 -12.446 1.00 94.25 88 PRO A C 1
ATOM 693 O O . PRO A 1 88 ? 7.996 13.581 -12.404 1.00 94.25 88 PRO A O 1
ATOM 696 N N . LYS A 1 89 ? 7.224 15.475 -13.324 1.00 94.50 89 LYS A N 1
ATOM 697 C CA . LYS A 1 89 ? 6.321 14.817 -14.276 1.00 94.50 89 LYS A CA 1
ATOM 698 C C . LYS A 1 89 ? 7.060 13.870 -15.227 1.00 94.50 89 LYS A C 1
ATOM 700 O O . LYS A 1 89 ? 6.597 12.756 -15.458 1.00 94.50 89 LYS A O 1
ATOM 705 N N . VAL A 1 90 ? 8.181 14.312 -15.799 1.00 96.00 90 VAL A N 1
ATOM 706 C CA . VAL A 1 90 ? 8.990 13.491 -16.716 1.00 96.00 90 VAL A CA 1
ATOM 707 C C . VAL A 1 90 ? 9.734 12.414 -15.942 1.00 96.00 90 VAL A C 1
ATOM 709 O O . VAL A 1 90 ? 9.762 11.262 -16.374 1.00 96.00 90 VAL A O 1
ATOM 712 N N . VAL A 1 91 ? 10.288 12.770 -14.779 1.00 97.00 91 VAL A N 1
ATOM 713 C CA . VAL A 1 91 ? 11.004 11.828 -13.913 1.00 97.00 91 VAL A CA 1
ATOM 714 C C . VAL A 1 91 ? 10.105 10.666 -13.511 1.00 97.00 91 VAL A C 1
ATOM 716 O O . VAL A 1 91 ? 10.507 9.525 -13.697 1.00 97.00 91 VAL A O 1
ATOM 719 N N . LEU A 1 92 ? 8.865 10.914 -13.078 1.00 95.50 92 LEU A N 1
ATOM 720 C CA . LEU A 1 92 ? 7.931 9.845 -12.721 1.00 95.50 92 LEU A CA 1
ATOM 721 C C . LEU A 1 92 ? 7.681 8.872 -13.882 1.00 95.50 92 LEU A C 1
ATOM 723 O O . LEU A 1 92 ? 7.710 7.661 -13.694 1.00 95.50 92 LEU A O 1
ATOM 727 N N . GLN A 1 93 ? 7.457 9.384 -15.095 1.00 94.94 93 GLN A N 1
ATOM 728 C CA . GLN A 1 93 ? 7.264 8.527 -16.274 1.00 94.94 93 GLN A CA 1
ATOM 729 C C . GLN A 1 93 ? 8.531 7.737 -16.621 1.00 94.94 93 GLN A C 1
ATOM 731 O O . GLN A 1 93 ? 8.449 6.610 -17.099 1.00 94.94 93 GLN A O 1
ATOM 736 N N . THR A 1 94 ? 9.698 8.321 -16.366 1.00 96.06 94 THR A N 1
ATOM 737 C CA . THR A 1 94 ? 10.993 7.672 -16.585 1.00 96.06 94 THR A CA 1
ATOM 738 C C . THR A 1 94 ? 11.231 6.562 -15.568 1.00 96.06 94 THR A C 1
ATOM 740 O O . THR A 1 94 ? 11.606 5.466 -15.959 1.00 96.06 94 THR A O 1
ATOM 743 N N . VAL A 1 95 ? 10.925 6.795 -14.290 1.00 95.12 95 VAL A N 1
ATOM 744 C CA . VAL A 1 95 ? 11.019 5.780 -13.231 1.00 95.12 95 VAL A CA 1
ATOM 745 C C . VAL A 1 95 ? 10.058 4.619 -13.488 1.00 95.12 95 VAL A C 1
ATOM 747 O O . VAL A 1 95 ? 10.456 3.473 -13.329 1.00 95.12 95 VAL A O 1
ATOM 750 N N . LYS A 1 96 ? 8.844 4.877 -13.992 1.00 92.62 96 LYS A N 1
ATOM 751 C CA . LYS A 1 96 ? 7.927 3.814 -14.443 1.00 92.62 96 LYS A CA 1
ATOM 752 C C . LYS A 1 96 ? 8.510 2.961 -15.569 1.00 92.62 96 LYS A C 1
ATOM 754 O O . LYS A 1 96 ? 8.374 1.742 -15.547 1.00 92.62 96 LYS A O 1
ATOM 759 N N . ALA A 1 97 ? 9.182 3.587 -16.535 1.00 90.50 97 ALA A N 1
ATOM 760 C CA . ALA A 1 97 ? 9.888 2.855 -17.583 1.00 90.50 97 ALA A CA 1
ATOM 761 C C . ALA A 1 97 ? 11.059 2.045 -17.007 1.00 90.50 97 ALA A C 1
ATOM 763 O O . ALA A 1 97 ? 11.199 0.875 -17.346 1.00 90.50 97 ALA A O 1
ATOM 764 N N . CYS A 1 98 ? 11.845 2.612 -16.084 1.00 91.19 98 CYS A N 1
ATOM 765 C CA . CYS A 1 98 ? 12.886 1.869 -15.376 1.00 91.19 98 CYS A CA 1
ATOM 766 C C . CYS A 1 98 ? 12.321 0.677 -14.599 1.00 91.19 98 CYS A C 1
ATOM 768 O O . CYS A 1 98 ? 12.912 -0.394 -14.642 1.00 91.19 98 CYS A O 1
ATOM 770 N N . ASN A 1 99 ? 11.181 0.833 -13.921 1.00 87.94 99 ASN A N 1
ATOM 771 C CA . ASN A 1 99 ? 10.509 -0.258 -13.224 1.00 87.94 99 ASN A CA 1
ATOM 772 C C . ASN A 1 99 ? 10.147 -1.369 -14.220 1.00 87.94 99 ASN A C 1
ATOM 774 O O . ASN A 1 99 ? 10.591 -2.498 -14.050 1.00 87.94 99 ASN A O 1
ATOM 778 N N . ALA A 1 100 ? 9.476 -1.047 -15.331 1.00 85.62 100 ALA A N 1
ATOM 779 C CA . ALA A 1 100 ? 9.168 -2.033 -16.371 1.00 85.62 100 ALA A CA 1
ATOM 780 C C . ALA A 1 100 ? 10.428 -2.766 -16.888 1.00 85.62 100 ALA A C 1
ATOM 782 O O . ALA A 1 100 ? 10.437 -3.989 -17.003 1.00 85.62 100 ALA A O 1
ATOM 783 N N . VAL A 1 101 ? 11.522 -2.037 -17.136 1.00 84.25 101 VAL A N 1
ATOM 784 C CA . VAL A 1 101 ? 12.772 -2.595 -17.686 1.00 84.25 101 VAL A CA 1
ATOM 785 C C . VAL A 1 101 ? 13.599 -3.363 -16.647 1.00 84.25 101 VAL A C 1
ATOM 787 O O . VAL A 1 101 ? 14.257 -4.342 -16.991 1.00 84.25 101 VAL A O 1
ATOM 790 N N . TYR A 1 102 ? 13.598 -2.971 -15.375 1.00 83.19 102 TYR A N 1
ATOM 791 C CA . TYR A 1 102 ? 14.569 -3.446 -14.377 1.00 83.19 102 TYR A CA 1
ATOM 792 C C . TYR A 1 102 ? 13.933 -4.060 -13.117 1.00 83.19 102 TYR A C 1
ATOM 794 O O . TYR A 1 102 ? 14.664 -4.400 -12.193 1.00 83.19 102 TYR A O 1
ATOM 802 N N . ASN A 1 103 ? 12.611 -4.284 -13.080 1.00 76.94 103 ASN A N 1
ATOM 803 C CA . ASN A 1 103 ? 11.951 -4.926 -11.938 1.00 76.94 103 ASN A CA 1
ATOM 804 C C . ASN A 1 103 ? 12.565 -6.293 -11.582 1.00 76.94 103 ASN A C 1
ATOM 806 O O . ASN A 1 103 ? 12.659 -7.192 -12.430 1.00 76.94 103 ASN A O 1
ATOM 810 N N . THR A 1 104 ? 12.928 -6.485 -10.315 1.00 61.19 104 THR A N 1
ATOM 811 C CA . THR A 1 104 ? 13.659 -7.680 -9.870 1.00 61.19 104 THR A CA 1
ATOM 812 C C . THR A 1 104 ? 12.804 -8.941 -9.781 1.00 61.19 104 THR A C 1
ATOM 814 O O . THR A 1 104 ? 13.340 -10.043 -9.831 1.00 61.19 104 THR A O 1
ATOM 817 N N . LYS A 1 105 ? 11.467 -8.829 -9.796 1.00 58.19 105 LYS A N 1
ATOM 818 C CA . LYS A 1 105 ? 10.552 -9.989 -9.844 1.00 58.19 105 LYS A CA 1
ATOM 819 C C . LYS A 1 105 ? 10.642 -10.801 -11.140 1.00 58.19 105 LYS A C 1
ATOM 821 O O . LYS A 1 105 ? 10.134 -11.917 -11.182 1.00 58.19 105 LYS A O 1
ATOM 826 N N . ARG A 1 106 ? 11.221 -10.231 -12.199 1.00 53.22 106 ARG A N 1
ATOM 827 C CA . ARG A 1 106 ? 11.274 -10.831 -13.543 1.00 53.22 106 ARG A CA 1
ATOM 828 C C . ARG A 1 106 ? 12.670 -10.779 -14.184 1.00 53.22 106 ARG A C 1
ATOM 830 O O . ARG A 1 106 ? 12.807 -11.101 -15.355 1.00 53.22 106 ARG A O 1
ATOM 837 N N . SER A 1 107 ? 13.672 -10.246 -13.480 1.00 53.19 107 SER A N 1
ATOM 838 C CA . SER A 1 107 ? 15.008 -9.983 -14.038 1.00 53.19 107 SER A CA 1
ATOM 839 C C . SER A 1 107 ? 15.900 -11.224 -13.966 1.00 53.19 107 SER A C 1
ATOM 841 O O . SER A 1 107 ? 15.960 -11.864 -12.920 1.00 53.19 107 SER A O 1
ATOM 843 N N . SER A 1 108 ? 16.630 -11.510 -15.047 1.00 54.47 108 SER A N 1
ATOM 844 C CA . SER A 1 108 ? 17.835 -12.354 -15.056 1.00 54.47 108 SER A CA 1
ATOM 845 C C . SER A 1 108 ? 19.037 -11.593 -14.456 1.00 54.47 108 SER A C 1
ATOM 847 O O . SER A 1 108 ? 18.897 -10.427 -14.078 1.00 54.47 108 SER A O 1
ATOM 849 N N . ASP A 1 109 ? 20.197 -12.249 -14.336 1.00 54.03 109 ASP A N 1
ATOM 850 C CA . ASP A 1 109 ? 21.399 -11.882 -13.549 1.00 54.03 109 ASP A CA 1
ATOM 851 C C . ASP A 1 109 ? 22.018 -10.470 -13.766 1.00 54.03 109 ASP A C 1
ATOM 853 O O . ASP A 1 109 ? 23.001 -10.119 -13.114 1.00 54.03 109 ASP A O 1
ATOM 857 N N . ASN A 1 110 ? 21.455 -9.624 -14.635 1.00 61.56 110 ASN A N 1
ATOM 858 C CA . ASN A 1 110 ? 21.952 -8.283 -14.962 1.00 61.56 110 ASN A CA 1
ATOM 859 C C . ASN A 1 110 ? 21.144 -7.171 -14.274 1.00 61.56 110 ASN A C 1
ATOM 861 O O . ASN A 1 110 ? 20.400 -6.418 -14.905 1.00 61.56 110 ASN A O 1
ATOM 865 N N . LEU A 1 111 ? 21.309 -7.045 -12.958 1.00 70.44 111 LEU A N 1
ATOM 866 C CA . LEU A 1 111 ? 20.686 -5.980 -12.175 1.00 70.44 111 LEU A CA 1
ATOM 867 C C . LEU A 1 111 ? 21.319 -4.608 -12.488 1.00 70.44 111 LEU A C 1
ATOM 869 O O . LEU A 1 111 ? 22.512 -4.401 -12.269 1.00 70.44 111 LEU A O 1
ATOM 873 N N . VAL A 1 112 ? 20.504 -3.640 -12.922 1.00 81.50 112 VAL A N 1
ATOM 874 C CA . VAL A 1 112 ? 20.940 -2.259 -13.191 1.00 81.50 112 VAL A CA 1
ATOM 875 C C . VAL A 1 112 ? 20.247 -1.285 -12.241 1.00 81.50 112 VAL A C 1
ATOM 877 O O . VAL A 1 112 ? 19.037 -1.073 -12.324 1.00 81.50 112 VAL A O 1
ATOM 880 N N . THR A 1 113 ? 21.022 -0.674 -11.339 1.00 85.56 113 THR A N 1
ATOM 881 C CA . THR A 1 113 ? 20.479 0.118 -10.223 1.00 85.56 113 THR A CA 1
ATOM 882 C C . THR A 1 113 ? 20.867 1.595 -10.183 1.00 85.56 113 THR A C 1
ATOM 884 O O . THR A 1 113 ? 20.306 2.342 -9.380 1.00 85.56 113 THR A O 1
ATOM 887 N N . GLY A 1 114 ? 21.775 2.050 -11.054 1.00 87.75 114 GLY A N 1
ATOM 888 C CA . GLY A 1 114 ? 22.302 3.424 -11.041 1.00 87.75 114 GLY A CA 1
ATOM 889 C C . GLY A 1 114 ? 21.216 4.506 -11.088 1.00 87.75 114 GLY A C 1
ATOM 890 O O . GLY A 1 114 ? 21.280 5.495 -10.351 1.00 87.75 114 GLY A O 1
ATOM 891 N N . TRP A 1 115 ? 20.155 4.271 -11.863 1.00 92.31 115 TRP A N 1
ATOM 892 C CA . TRP A 1 115 ? 19.001 5.165 -11.970 1.00 92.31 115 TRP A CA 1
ATOM 893 C C . TRP A 1 115 ? 18.270 5.404 -10.645 1.00 92.31 115 TRP A C 1
ATOM 895 O O . TRP A 1 115 ? 17.780 6.515 -10.432 1.00 92.31 115 TRP A O 1
ATOM 905 N N . ALA A 1 116 ? 18.225 4.427 -9.735 1.00 92.12 116 ALA A N 1
ATOM 906 C CA . ALA A 1 116 ? 17.571 4.596 -8.440 1.00 92.12 116 ALA A CA 1
ATOM 907 C C . ALA A 1 116 ? 18.364 5.548 -7.542 1.00 92.12 116 ALA A C 1
ATOM 909 O O . ALA A 1 116 ? 17.777 6.435 -6.931 1.00 92.12 116 ALA A O 1
ATOM 910 N N . THR A 1 117 ? 19.697 5.464 -7.546 1.00 93.56 117 THR A N 1
ATOM 911 C CA . THR A 1 117 ? 20.559 6.418 -6.830 1.00 93.56 117 THR A CA 1
ATOM 912 C C . THR A 1 117 ? 20.377 7.842 -7.358 1.00 93.56 117 THR A C 1
ATOM 914 O O . THR A 1 117 ? 20.202 8.784 -6.581 1.00 93.56 117 THR A O 1
ATOM 917 N N . VAL A 1 118 ? 20.369 8.020 -8.686 1.00 94.94 118 VAL A N 1
ATOM 918 C CA . VAL A 1 118 ? 20.147 9.336 -9.312 1.00 94.94 118 VAL A CA 1
ATOM 919 C C . VAL A 1 118 ? 18.753 9.874 -8.976 1.00 94.94 118 VAL A C 1
ATOM 921 O O . VAL A 1 118 ? 18.607 11.056 -8.658 1.00 94.94 118 VAL A O 1
ATOM 924 N N . CYS A 1 119 ? 17.743 9.004 -8.980 1.00 95.75 119 CYS A N 1
ATOM 925 C CA . CYS A 1 119 ? 16.376 9.328 -8.593 1.00 95.75 119 CYS A CA 1
ATOM 926 C C . CYS A 1 119 ? 16.287 9.805 -7.141 1.00 95.75 119 CYS A C 1
ATOM 928 O O . CYS A 1 119 ? 15.727 10.870 -6.881 1.00 95.75 119 CYS A O 1
ATOM 930 N N . THR A 1 120 ? 16.873 9.065 -6.199 1.00 94.81 120 THR A N 1
ATOM 931 C CA . THR A 1 120 ? 16.861 9.428 -4.778 1.00 94.81 120 THR A CA 1
ATOM 932 C C . THR A 1 120 ? 17.547 10.771 -4.550 1.00 94.81 120 THR A C 1
ATOM 934 O O . THR A 1 120 ? 16.967 11.657 -3.925 1.00 94.81 120 THR A O 1
ATOM 937 N N . ASN A 1 121 ? 18.724 10.988 -5.144 1.00 94.88 121 ASN A N 1
ATOM 938 C CA . ASN A 1 121 ? 19.436 12.265 -5.050 1.00 94.88 121 ASN A CA 1
ATOM 939 C C . ASN A 1 121 ? 18.626 13.431 -5.632 1.00 94.88 121 ASN A C 1
ATOM 941 O O . ASN A 1 121 ? 18.641 14.540 -5.093 1.00 94.88 121 ASN A O 1
ATOM 945 N N . ARG A 1 122 ? 17.884 13.189 -6.718 1.00 95.19 122 ARG A N 1
ATOM 946 C CA . ARG A 1 122 ? 17.002 14.197 -7.310 1.00 95.19 122 ARG A CA 1
ATOM 947 C C . ARG A 1 122 ? 15.841 14.552 -6.382 1.00 95.19 122 ARG A C 1
ATOM 949 O O . ARG A 1 122 ? 15.552 15.735 -6.215 1.00 95.19 122 ARG A O 1
ATOM 956 N N . CYS A 1 123 ? 15.227 13.556 -5.748 1.00 96.12 123 CYS A N 1
ATOM 957 C CA . CYS A 1 123 ? 14.189 13.756 -4.740 1.00 96.12 123 CYS A CA 1
ATOM 958 C C . CYS A 1 123 ? 14.695 14.581 -3.549 1.00 96.12 123 CYS A C 1
ATOM 960 O O . CYS A 1 123 ? 14.032 15.536 -3.146 1.00 96.12 123 CYS A O 1
ATOM 962 N N . VAL A 1 124 ? 15.894 14.275 -3.042 1.00 95.06 124 VAL A N 1
ATOM 963 C CA . VAL A 1 124 ? 16.551 15.058 -1.981 1.00 95.06 124 VAL A CA 1
ATOM 964 C C . VAL A 1 124 ? 16.755 16.508 -2.412 1.00 95.06 124 VAL A C 1
ATOM 966 O O . VAL A 1 124 ? 16.424 17.428 -1.668 1.00 95.06 124 VAL A O 1
ATOM 969 N N . ALA A 1 125 ? 17.247 16.735 -3.633 1.00 94.44 125 ALA A N 1
ATOM 970 C CA . ALA A 1 125 ? 17.458 18.083 -4.152 1.00 94.44 125 ALA A CA 1
ATOM 971 C C . ALA A 1 125 ? 16.155 18.899 -4.234 1.00 94.44 125 ALA A C 1
ATOM 973 O O . ALA A 1 125 ? 16.174 20.096 -3.958 1.00 94.44 125 ALA A O 1
ATOM 974 N N . TRP A 1 126 ? 15.025 18.277 -4.586 1.00 94.44 126 TRP A N 1
ATOM 975 C CA . TRP A 1 126 ? 13.729 18.961 -4.613 1.00 94.44 126 TRP A CA 1
ATOM 976 C C . TRP A 1 126 ? 13.197 19.304 -3.226 1.00 94.44 126 TRP A C 1
ATOM 978 O O . TRP A 1 126 ? 12.669 20.398 -3.046 1.00 94.44 126 TRP A O 1
ATOM 988 N N . LEU A 1 127 ? 13.351 18.406 -2.253 1.00 92.12 127 LEU A N 1
ATOM 989 C CA . LEU A 1 127 ? 12.945 18.681 -0.876 1.00 92.12 127 LEU A CA 1
ATOM 990 C C . LEU A 1 127 ? 13.810 19.787 -0.244 1.00 92.12 127 LEU A C 1
ATOM 992 O O . LEU A 1 127 ? 13.270 20.690 0.387 1.00 92.12 127 LEU A O 1
ATOM 996 N N . ASN A 1 128 ? 15.124 19.777 -0.491 1.00 90.25 128 ASN A N 1
ATOM 997 C CA . ASN A 1 128 ? 16.062 20.793 0.008 1.00 90.25 128 ASN A CA 1
ATOM 998 C C . ASN A 1 128 ? 15.952 22.156 -0.691 1.00 90.25 128 ASN A C 1
ATOM 1000 O O . ASN A 1 128 ? 16.497 23.140 -0.197 1.00 90.25 128 ASN A O 1
ATOM 1004 N N . ALA A 1 129 ? 15.295 22.234 -1.851 1.00 84.31 129 ALA A N 1
ATOM 1005 C CA . ALA A 1 129 ? 15.109 23.503 -2.552 1.00 84.31 129 ALA A CA 1
ATOM 1006 C C . ALA A 1 129 ? 14.109 24.431 -1.843 1.00 84.31 129 ALA A C 1
ATOM 1008 O O . ALA A 1 129 ? 14.117 25.634 -2.102 1.00 84.31 129 ALA A O 1
ATOM 1009 N N . ALA A 1 130 ? 13.255 23.881 -0.977 1.00 75.31 130 ALA A N 1
ATOM 1010 C CA . ALA A 1 130 ? 12.250 24.641 -0.255 1.00 75.31 130 ALA A CA 1
ATOM 1011 C C . ALA A 1 130 ? 12.840 25.343 0.966 1.00 75.31 130 ALA A C 1
ATOM 1013 O O . ALA A 1 130 ? 13.622 24.769 1.727 1.00 75.31 130 ALA A O 1
ATOM 1014 N N . LYS A 1 131 ? 12.421 26.588 1.181 1.00 78.75 131 LYS A N 1
ATOM 1015 C CA . LYS A 1 131 ? 12.760 27.329 2.398 1.00 78.75 131 LYS A CA 1
ATOM 1016 C C . LYS A 1 131 ? 11.772 27.018 3.516 1.00 78.75 131 LYS A C 1
ATOM 1018 O O . LYS A 1 131 ? 10.633 26.622 3.269 1.00 78.75 131 LYS A O 1
ATOM 1023 N N . ARG A 1 132 ? 12.186 27.270 4.761 1.00 77.69 132 ARG A N 1
ATOM 1024 C CA . ARG A 1 132 ? 11.352 27.077 5.958 1.00 77.69 132 ARG A CA 1
ATOM 1025 C C . ARG A 1 132 ? 10.016 27.815 5.865 1.00 77.69 132 ARG A C 1
ATOM 1027 O O . ARG A 1 132 ? 9.014 27.316 6.353 1.00 77.69 132 ARG A O 1
ATOM 1034 N N . GLU A 1 133 ? 9.980 28.987 5.243 1.00 77.12 133 GLU A N 1
ATOM 1035 C CA . GLU A 1 133 ? 8.766 29.796 5.113 1.00 77.12 133 GLU A CA 1
ATOM 1036 C C . GLU A 1 133 ? 7.789 29.265 4.050 1.00 77.12 133 GLU A C 1
ATOM 1038 O O . GLU A 1 133 ? 6.612 29.608 4.085 1.00 77.12 133 GLU A O 1
ATOM 1043 N N . GLU A 1 134 ? 8.259 28.416 3.132 1.00 83.56 134 GLU A N 1
ATOM 1044 C CA . GLU A 1 134 ? 7.508 27.917 1.970 1.00 83.56 134 GLU A CA 1
ATOM 1045 C C . GLU A 1 134 ? 6.808 26.575 2.265 1.00 83.56 134 GLU A C 1
ATOM 1047 O O . GLU A 1 134 ? 6.039 26.065 1.451 1.00 83.56 134 GLU A O 1
ATOM 1052 N N . VAL A 1 135 ? 7.028 25.980 3.447 1.00 83.69 135 VAL A N 1
ATOM 1053 C CA . VAL A 1 135 ? 6.491 24.645 3.778 1.00 83.69 135 VAL A CA 1
ATOM 1054 C C . VAL A 1 135 ? 4.965 24.602 3.911 1.00 83.69 135 VAL A C 1
ATOM 1056 O O . VAL A 1 135 ? 4.366 23.528 3.845 1.00 83.69 135 VAL A O 1
ATOM 1059 N N . ALA A 1 136 ? 4.324 25.762 4.075 1.00 84.38 136 ALA A N 1
ATOM 1060 C CA . ALA A 1 136 ? 2.870 25.906 4.094 1.00 84.38 136 ALA A CA 1
ATOM 1061 C C . ALA A 1 136 ? 2.270 26.219 2.707 1.00 84.38 136 ALA A C 1
ATOM 1063 O O . ALA A 1 136 ? 1.056 26.407 2.605 1.00 84.38 136 ALA A O 1
ATOM 1064 N N . ASP A 1 137 ? 3.079 26.243 1.642 1.00 88.75 137 ASP A N 1
ATOM 1065 C CA . ASP A 1 137 ? 2.622 26.561 0.292 1.00 88.75 137 ASP A CA 1
ATOM 1066 C C . ASP A 1 137 ? 2.090 25.333 -0.456 1.00 88.75 137 ASP A C 1
ATOM 1068 O O . ASP A 1 137 ? 2.597 24.211 -0.357 1.00 88.75 137 ASP A O 1
ATOM 1072 N N . ALA A 1 138 ? 1.091 25.559 -1.314 1.00 89.50 138 ALA A N 1
ATOM 1073 C CA . ALA A 1 138 ? 0.544 24.515 -2.180 1.00 89.50 138 ALA A CA 1
ATOM 1074 C C . ALA A 1 138 ? 1.596 23.941 -3.150 1.00 89.50 138 ALA A C 1
ATOM 1076 O O . ALA A 1 138 ? 1.548 22.755 -3.478 1.00 89.50 138 ALA A O 1
ATOM 1077 N N . ALA A 1 139 ? 2.554 24.768 -3.585 1.00 90.75 139 ALA A N 1
ATOM 1078 C CA . ALA A 1 139 ? 3.654 24.342 -4.446 1.00 90.75 139 ALA A CA 1
ATOM 1079 C C . ALA A 1 139 ? 4.576 23.347 -3.729 1.00 90.75 139 ALA A C 1
ATOM 1081 O O . ALA A 1 139 ? 4.908 22.310 -4.301 1.00 90.75 139 ALA A O 1
ATOM 1082 N N . PHE A 1 140 ? 4.918 23.607 -2.462 1.00 92.81 140 PHE A N 1
ATOM 1083 C CA . PHE A 1 140 ? 5.721 22.677 -1.674 1.00 92.81 140 PHE A CA 1
ATOM 1084 C C . PHE A 1 140 ? 4.981 21.364 -1.428 1.00 92.81 140 PHE A C 1
ATOM 1086 O O . PHE A 1 140 ? 5.544 20.294 -1.649 1.00 92.81 140 PHE A O 1
ATOM 1093 N N . LEU A 1 141 ? 3.692 21.421 -1.073 1.00 92.00 141 LEU A N 1
ATOM 1094 C CA . LEU A 1 141 ? 2.873 20.214 -0.946 1.00 92.00 141 LEU A CA 1
ATOM 1095 C C . LEU A 1 141 ? 2.883 19.373 -2.232 1.00 92.00 141 LEU A C 1
ATOM 1097 O O . LEU A 1 141 ? 2.954 18.146 -2.155 1.00 92.00 141 LEU A O 1
ATOM 1101 N N . GLN A 1 142 ? 2.818 20.007 -3.406 1.00 94.75 142 GLN A N 1
ATOM 1102 C CA . GLN A 1 142 ? 2.912 19.283 -4.672 1.00 94.75 142 GLN A CA 1
ATOM 1103 C C . GLN A 1 142 ? 4.294 18.643 -4.858 1.00 94.75 142 GLN A C 1
ATOM 1105 O O . GLN A 1 142 ? 4.358 17.464 -5.195 1.00 94.75 142 GLN A O 1
ATOM 1110 N N . THR A 1 143 ? 5.379 19.358 -4.552 1.00 94.12 143 THR A N 1
ATOM 1111 C CA . THR A 1 143 ? 6.744 18.808 -4.575 1.00 94.12 143 THR A CA 1
ATOM 1112 C C . THR A 1 143 ? 6.875 17.572 -3.684 1.00 94.12 143 THR A C 1
ATOM 1114 O O . THR A 1 143 ? 7.393 16.548 -4.127 1.00 94.12 143 THR A O 1
ATOM 1117 N N . VAL A 1 144 ? 6.362 17.619 -2.451 1.00 92.69 144 VAL A N 1
ATOM 1118 C CA . VAL A 1 144 ? 6.419 16.479 -1.521 1.00 92.69 144 VAL A CA 1
ATOM 1119 C C . VAL A 1 144 ? 5.610 15.290 -2.055 1.00 92.69 144 VAL A C 1
ATOM 1121 O O . VAL A 1 144 ? 6.081 14.153 -2.008 1.00 92.69 144 VAL A O 1
ATOM 1124 N N . LYS A 1 145 ? 4.423 15.527 -2.630 1.00 88.62 145 LYS A N 1
ATOM 1125 C CA . LYS A 1 145 ? 3.616 14.471 -3.270 1.00 88.62 145 LYS A CA 1
ATOM 1126 C C . LYS A 1 145 ? 4.318 13.835 -4.466 1.00 88.62 145 LYS A C 1
ATOM 1128 O O . LYS A 1 145 ? 4.229 12.616 -4.648 1.00 88.62 145 LYS A O 1
ATOM 1133 N N . ASP A 1 146 ? 4.987 14.645 -5.279 1.00 93.50 146 ASP A N 1
ATOM 1134 C CA . ASP A 1 146 ? 5.742 14.172 -6.434 1.00 93.50 146 ASP A CA 1
ATOM 1135 C C . ASP A 1 146 ? 6.918 13.302 -5.973 1.00 93.50 146 ASP A C 1
ATOM 1137 O O . ASP A 1 146 ? 7.052 12.169 -6.435 1.00 93.50 146 ASP A O 1
ATOM 1141 N N . VAL A 1 147 ? 7.692 13.772 -4.986 1.00 94.75 147 VAL A N 1
ATOM 1142 C CA . VAL A 1 147 ? 8.789 13.013 -4.362 1.00 94.75 147 VAL A CA 1
ATOM 1143 C C . VAL A 1 147 ? 8.292 11.686 -3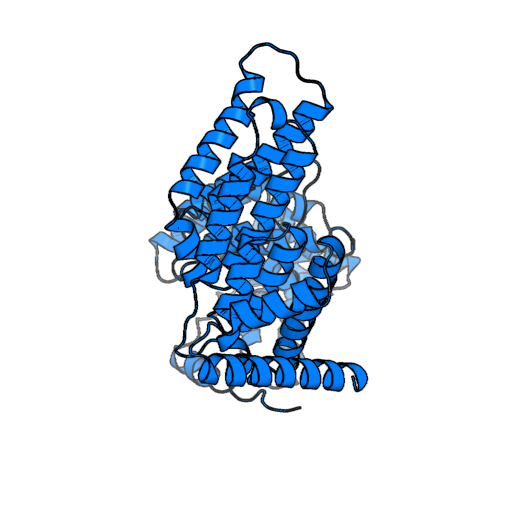.794 1.00 94.75 147 VAL A C 1
ATOM 1145 O O . VAL A 1 147 ? 8.854 10.639 -4.113 1.00 94.75 147 VAL A O 1
ATOM 1148 N N . ARG A 1 148 ? 7.204 11.698 -3.012 1.00 90.31 148 ARG A N 1
ATOM 1149 C CA . ARG A 1 148 ? 6.600 10.476 -2.463 1.00 90.31 148 ARG A CA 1
ATOM 1150 C C . ARG A 1 148 ? 6.235 9.488 -3.568 1.00 90.31 148 ARG A C 1
ATOM 1152 O O . ARG A 1 148 ? 6.484 8.294 -3.434 1.00 90.31 148 ARG A O 1
ATOM 1159 N N . THR A 1 149 ? 5.601 9.965 -4.636 1.00 85.25 149 THR A N 1
ATOM 1160 C CA . THR A 1 149 ? 5.145 9.106 -5.738 1.00 85.25 149 THR A CA 1
ATOM 1161 C C . THR A 1 149 ? 6.323 8.495 -6.486 1.00 85.25 149 THR A C 1
ATOM 1163 O O . THR A 1 149 ? 6.304 7.306 -6.776 1.00 85.25 149 THR A O 1
ATOM 1166 N N . ILE A 1 150 ? 7.355 9.293 -6.754 1.00 93.50 150 ILE A N 1
ATOM 1167 C CA . ILE A 1 150 ? 8.565 8.856 -7.449 1.00 93.50 150 ILE A CA 1
ATOM 1168 C C . ILE A 1 150 ? 9.334 7.822 -6.618 1.00 93.50 150 ILE A C 1
ATOM 1170 O O . ILE A 1 150 ? 9.688 6.772 -7.142 1.00 93.50 150 ILE A O 1
ATOM 1174 N N . LEU A 1 151 ? 9.547 8.071 -5.321 1.00 91.12 151 LEU A N 1
ATOM 1175 C CA . LEU A 1 151 ? 10.227 7.113 -4.443 1.00 91.12 151 LEU A CA 1
ATOM 1176 C C . LEU A 1 151 ? 9.429 5.815 -4.278 1.00 91.12 151 LEU A C 1
ATOM 1178 O O . LEU A 1 151 ? 10.025 4.744 -4.278 1.00 91.12 151 LEU A O 1
ATOM 1182 N N . ALA A 1 152 ? 8.097 5.893 -4.172 1.00 82.12 152 ALA A N 1
ATOM 1183 C CA . ALA A 1 152 ? 7.251 4.703 -4.089 1.00 82.12 152 ALA A CA 1
ATOM 1184 C C . ALA A 1 152 ? 7.379 3.830 -5.347 1.00 82.12 152 ALA A C 1
ATOM 1186 O O . ALA A 1 152 ? 7.579 2.629 -5.229 1.00 82.12 152 ALA A O 1
ATOM 1187 N N . GLU A 1 153 ? 7.354 4.442 -6.534 1.00 86.00 153 GLU A N 1
ATOM 1188 C CA . GLU A 1 153 ? 7.546 3.724 -7.798 1.00 86.00 153 GLU A CA 1
ATOM 1189 C C . GLU A 1 153 ? 8.939 3.070 -7.885 1.00 86.00 153 GLU A C 1
ATOM 1191 O O . GLU A 1 153 ? 9.075 1.953 -8.377 1.00 86.00 153 GLU A O 1
ATOM 1196 N N . THR A 1 154 ? 9.976 3.731 -7.362 1.00 88.62 154 THR A N 1
ATOM 1197 C CA . THR A 1 154 ? 11.322 3.146 -7.266 1.00 88.62 154 THR A CA 1
ATOM 1198 C C . THR A 1 154 ? 11.357 1.944 -6.316 1.00 88.62 154 THR A C 1
ATOM 1200 O O . THR A 1 154 ? 11.986 0.940 -6.640 1.00 88.62 154 THR A O 1
ATOM 1203 N N . VAL A 1 155 ? 10.672 2.006 -5.167 1.00 83.50 155 VAL A N 1
ATOM 1204 C CA . VAL A 1 155 ? 10.544 0.862 -4.241 1.00 83.50 155 VAL A CA 1
ATOM 1205 C C . VAL A 1 155 ? 9.783 -0.299 -4.891 1.00 83.50 155 VAL A C 1
ATOM 1207 O O . VAL A 1 155 ? 10.177 -1.455 -4.730 1.00 83.50 155 VAL A O 1
ATOM 1210 N N . ASP A 1 156 ? 8.737 -0.010 -5.668 1.00 80.62 156 ASP A N 1
ATOM 1211 C CA . ASP A 1 156 ? 7.925 -1.022 -6.356 1.00 80.62 156 ASP A CA 1
ATOM 1212 C C . ASP A 1 156 ? 8.717 -1.821 -7.412 1.00 80.62 156 ASP A C 1
ATOM 1214 O O . ASP A 1 156 ? 8.324 -2.940 -7.767 1.00 80.62 156 ASP A O 1
ATOM 1218 N N . ALA A 1 157 ? 9.859 -1.296 -7.875 1.00 80.12 157 ALA A N 1
ATOM 1219 C CA . ALA A 1 157 ? 10.764 -2.000 -8.780 1.00 80.12 157 ALA A CA 1
ATOM 1220 C C . ALA A 1 157 ? 11.482 -3.192 -8.125 1.00 80.12 157 ALA A C 1
ATOM 1222 O O . ALA A 1 157 ? 11.932 -4.094 -8.831 1.00 80.12 157 ALA A O 1
ATOM 1223 N N . GLY A 1 158 ? 11.586 -3.244 -6.794 1.00 75.56 158 GLY A N 1
ATOM 1224 C CA . GLY A 1 158 ? 12.192 -4.384 -6.113 1.00 75.56 158 GLY A CA 1
ATOM 1225 C C . GLY A 1 158 ? 12.954 -4.040 -4.841 1.00 75.56 158 GLY A C 1
ATOM 1226 O O . GLY A 1 158 ? 13.212 -2.880 -4.515 1.00 75.56 158 GLY A O 1
ATOM 1227 N N . LYS A 1 159 ? 13.350 -5.093 -4.120 1.00 77.94 159 LYS A N 1
ATOM 1228 C CA . LYS A 1 159 ? 14.041 -4.978 -2.831 1.00 77.94 159 LYS A CA 1
ATOM 1229 C C . LYS A 1 159 ? 15.378 -4.248 -2.965 1.00 77.94 159 LYS A C 1
ATOM 1231 O O . LYS A 1 159 ? 15.705 -3.413 -2.135 1.00 77.94 159 LYS A O 1
ATOM 1236 N N . GLU A 1 160 ? 16.113 -4.525 -4.028 1.00 83.00 160 GLU A N 1
ATOM 1237 C CA . GLU A 1 160 ? 17.430 -3.970 -4.319 1.00 83.00 160 GLU A CA 1
ATOM 1238 C C . GLU A 1 160 ? 17.373 -2.443 -4.476 1.00 83.00 160 GLU A C 1
ATOM 1240 O O . GLU A 1 160 ? 18.251 -1.726 -4.000 1.00 83.00 160 GLU A O 1
ATOM 1245 N N . PHE A 1 161 ? 16.302 -1.930 -5.086 1.00 86.31 161 PHE A N 1
ATOM 1246 C CA . PHE A 1 161 ? 16.065 -0.494 -5.239 1.00 86.31 161 PHE A CA 1
ATOM 1247 C C . PHE A 1 161 ? 15.600 0.154 -3.935 1.00 86.31 161 PHE A C 1
ATOM 1249 O O . PHE A 1 161 ? 16.021 1.264 -3.605 1.00 86.31 161 PHE A O 1
ATOM 1256 N N . HIS A 1 162 ? 14.778 -0.554 -3.160 1.00 84.00 162 HIS A N 1
ATOM 1257 C CA . HIS A 1 162 ? 14.405 -0.125 -1.817 1.00 84.00 162 HIS A CA 1
ATOM 1258 C C . HIS A 1 162 ? 15.640 0.000 -0.910 1.00 84.00 162 HIS A C 1
ATOM 1260 O O . HIS A 1 162 ? 15.794 1.006 -0.221 1.00 84.00 162 HIS A O 1
ATOM 1266 N N . ASP A 1 163 ? 16.563 -0.962 -0.959 1.00 81.94 163 ASP A N 1
ATOM 1267 C CA . ASP A 1 163 ? 17.791 -0.941 -0.161 1.00 81.94 163 ASP A CA 1
ATOM 1268 C C . ASP A 1 163 ? 18.709 0.243 -0.537 1.00 81.94 163 ASP A C 1
ATOM 1270 O O . ASP A 1 163 ? 19.355 0.818 0.337 1.00 81.94 163 ASP A O 1
ATOM 1274 N N . ILE A 1 164 ? 18.693 0.703 -1.795 1.00 87.56 164 ILE A N 1
ATOM 1275 C CA . ILE A 1 164 ? 19.397 1.929 -2.223 1.00 87.56 164 ILE A CA 1
ATOM 1276 C C . ILE A 1 164 ? 18.783 3.189 -1.610 1.00 87.56 164 ILE A C 1
ATOM 1278 O O . ILE A 1 164 ? 19.513 4.070 -1.150 1.00 87.56 164 ILE A O 1
ATOM 1282 N N . ILE A 1 165 ? 17.450 3.290 -1.584 1.00 87.38 165 ILE A N 1
ATOM 1283 C CA . ILE A 1 165 ? 16.762 4.427 -0.954 1.00 87.38 165 ILE A CA 1
ATOM 1284 C C . ILE A 1 165 ? 17.138 4.500 0.531 1.00 87.38 165 ILE A C 1
ATOM 1286 O O . ILE A 1 165 ? 17.502 5.573 1.013 1.00 87.38 165 ILE A O 1
ATOM 1290 N N . LYS A 1 166 ? 17.146 3.359 1.228 1.00 82.75 166 LYS A N 1
ATOM 1291 C CA . LYS A 1 166 ? 17.562 3.270 2.639 1.00 82.75 166 LYS A CA 1
ATOM 1292 C C . LYS A 1 166 ? 19.021 3.644 2.853 1.00 82.75 166 LYS A C 1
ATOM 1294 O O . LYS A 1 166 ? 19.357 4.339 3.806 1.00 82.75 166 LYS A O 1
ATOM 1299 N N . ALA A 1 167 ? 19.896 3.205 1.954 1.00 82.19 167 ALA A N 1
ATOM 1300 C CA . ALA A 1 167 ? 21.324 3.485 2.015 1.00 82.19 167 ALA A CA 1
ATOM 1301 C C . ALA A 1 167 ? 21.681 4.938 1.646 1.00 82.19 167 ALA A C 1
ATOM 1303 O O . ALA A 1 167 ? 22.859 5.234 1.457 1.00 82.19 167 ALA A O 1
ATOM 1304 N N . THR A 1 168 ? 20.700 5.848 1.541 1.00 86.75 168 THR A N 1
ATOM 1305 C CA . THR A 1 168 ? 20.909 7.268 1.228 1.00 86.75 168 THR A CA 1
ATOM 1306 C C . THR A 1 168 ? 20.661 8.154 2.465 1.00 86.75 168 THR A C 1
ATOM 1308 O O . THR A 1 168 ? 19.549 8.659 2.641 1.00 86.75 168 THR A O 1
ATOM 1311 N N . PRO A 1 169 ? 21.681 8.429 3.312 1.00 85.19 169 PRO A N 1
ATOM 1312 C CA . PRO A 1 169 ? 21.526 9.230 4.536 1.00 85.19 169 PRO A CA 1
ATOM 1313 C C . PRO A 1 169 ? 20.960 10.629 4.289 1.00 85.19 169 PRO A C 1
ATOM 1315 O O . PRO A 1 169 ? 20.139 11.116 5.061 1.00 85.19 169 PRO A O 1
ATOM 1318 N N . ALA A 1 170 ? 21.335 11.242 3.162 1.00 88.38 170 ALA A N 1
ATOM 1319 C CA . ALA A 1 170 ? 20.881 12.576 2.782 1.00 88.38 170 ALA A CA 1
ATOM 1320 C C . ALA A 1 170 ? 19.349 12.679 2.655 1.00 88.38 170 ALA A C 1
ATOM 1322 O O . ALA A 1 170 ? 18.792 13.758 2.848 1.00 88.38 170 ALA A O 1
ATOM 1323 N N . LEU A 1 171 ? 18.654 11.573 2.353 1.00 89.38 171 LEU A N 1
ATOM 1324 C CA . LEU A 1 171 ? 17.192 11.547 2.327 1.00 89.38 171 LEU A CA 1
ATOM 1325 C C . LEU A 1 171 ? 16.602 11.614 3.736 1.00 89.38 171 LEU A C 1
ATOM 1327 O O . LEU A 1 171 ? 15.685 12.399 3.962 1.00 89.38 171 LEU A O 1
ATOM 1331 N N . LEU A 1 172 ? 17.142 10.843 4.681 1.00 84.50 172 LEU A N 1
ATOM 1332 C CA . LEU A 1 172 ? 16.686 10.845 6.072 1.00 84.50 172 LEU A CA 1
ATOM 1333 C C . LEU A 1 172 ? 16.956 12.190 6.756 1.00 84.50 172 LEU A C 1
ATOM 1335 O O . LEU A 1 172 ? 16.073 12.728 7.422 1.00 84.50 172 LEU A O 1
ATOM 1339 N N . GLU A 1 173 ? 18.136 12.772 6.538 1.00 87.06 173 GLU A N 1
ATOM 1340 C CA . GLU A 1 173 ? 18.485 14.105 7.049 1.00 87.06 173 GLU A CA 1
ATOM 1341 C C . GLU A 1 173 ? 17.540 15.187 6.506 1.00 87.06 173 GLU A C 1
ATOM 1343 O O . GLU A 1 173 ? 17.017 16.014 7.260 1.00 87.06 173 GLU A O 1
ATOM 1348 N N . CYS A 1 174 ? 17.273 15.146 5.197 1.00 88.62 174 CYS A N 1
ATOM 1349 C CA . CYS A 1 174 ? 16.353 16.062 4.535 1.00 88.62 174 CYS A CA 1
ATOM 1350 C C . CYS A 1 174 ? 14.924 15.928 5.082 1.00 88.62 174 CYS A C 1
ATOM 1352 O O . CYS A 1 174 ? 14.302 16.923 5.453 1.00 88.62 174 CYS A O 1
ATOM 1354 N N . VAL A 1 175 ? 14.421 14.697 5.207 1.00 88.06 175 VAL A N 1
ATOM 1355 C CA . VAL A 1 175 ? 13.112 14.400 5.804 1.00 88.06 175 VAL A CA 1
ATOM 1356 C C . VAL A 1 175 ? 13.024 14.939 7.232 1.00 88.06 175 VAL A C 1
ATOM 1358 O O . VAL A 1 175 ? 12.038 15.594 7.568 1.00 88.06 175 VAL A O 1
ATOM 1361 N N . ALA A 1 176 ? 14.050 14.724 8.058 1.00 84.88 176 ALA A N 1
ATOM 1362 C CA . ALA A 1 176 ? 14.087 15.226 9.429 1.00 84.88 176 ALA A CA 1
ATOM 1363 C C . ALA A 1 176 ? 14.052 16.762 9.484 1.00 84.88 176 ALA A C 1
ATOM 1365 O O . ALA A 1 176 ? 13.309 17.334 10.280 1.00 84.88 176 ALA A O 1
ATOM 1366 N N . THR A 1 177 ? 14.789 17.432 8.597 1.00 87.88 177 THR A N 1
ATOM 1367 C CA . THR A 1 177 ? 14.784 18.900 8.499 1.00 87.88 177 THR A CA 1
ATOM 1368 C C . THR A 1 177 ? 13.415 19.432 8.077 1.00 87.88 177 THR A C 1
ATOM 1370 O O . THR A 1 177 ? 12.879 20.339 8.711 1.00 87.88 177 THR A O 1
ATOM 1373 N N . VAL A 1 178 ? 12.789 18.834 7.059 1.00 87.25 178 VAL A N 1
ATOM 1374 C CA . VAL A 1 178 ? 11.445 19.244 6.628 1.00 87.25 178 VAL A CA 1
ATOM 1375 C C . VAL A 1 178 ? 10.414 19.012 7.737 1.00 87.25 178 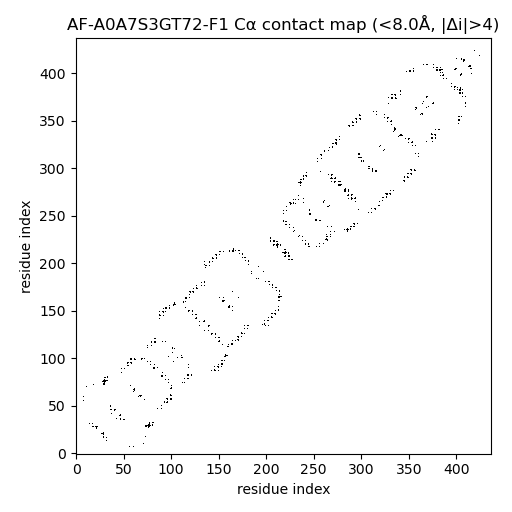VAL A C 1
ATOM 1377 O O . VAL A 1 178 ? 9.549 19.862 7.941 1.00 87.25 178 VAL A O 1
ATOM 1380 N N . LYS A 1 179 ? 10.507 17.911 8.494 1.00 85.00 179 LYS A N 1
ATOM 1381 C CA . LYS A 1 179 ? 9.634 17.677 9.657 1.00 85.00 179 LYS A CA 1
ATOM 1382 C C . LYS A 1 179 ? 9.747 18.787 10.694 1.00 85.00 179 LYS A C 1
ATOM 1384 O O . LYS A 1 179 ? 8.721 19.315 11.108 1.00 85.00 179 LYS A O 1
ATOM 1389 N N . GLN A 1 180 ? 10.969 19.190 11.048 1.00 83.88 180 GLN A N 1
ATOM 1390 C CA . GLN A 1 180 ? 11.186 20.309 11.970 1.00 83.88 180 GLN A CA 1
ATOM 1391 C C . GLN A 1 180 ? 10.478 21.574 11.469 1.00 83.88 180 GLN A C 1
ATOM 1393 O O . GLN A 1 180 ? 9.717 22.187 12.213 1.00 83.88 180 GLN A O 1
ATOM 1398 N N . TYR A 1 181 ? 10.620 21.905 10.183 1.00 85.06 181 TYR A N 1
ATOM 1399 C CA . TYR A 1 181 ? 9.953 23.075 9.603 1.00 85.06 181 TYR A CA 1
ATOM 1400 C C . TYR A 1 181 ? 8.427 22.990 9.627 1.00 85.06 181 TYR A C 1
ATOM 1402 O O . TYR A 1 181 ? 7.763 24.019 9.707 1.00 85.06 181 TYR A O 1
ATOM 1410 N N . VAL A 1 182 ? 7.859 21.788 9.544 1.00 80.88 182 VAL A N 1
ATOM 1411 C CA . VAL A 1 182 ? 6.407 21.565 9.593 1.00 80.88 182 VAL A CA 1
ATOM 1412 C C . VAL A 1 182 ? 5.873 21.603 11.031 1.00 80.88 182 VAL A C 1
ATOM 1414 O O . VAL A 1 182 ? 4.713 21.967 11.237 1.00 80.88 182 VAL A O 1
ATOM 1417 N N . ASP A 1 183 ? 6.700 21.271 12.024 1.00 75.06 183 ASP A N 1
ATOM 1418 C CA . ASP A 1 183 ? 6.303 21.163 13.433 1.00 75.06 183 ASP A CA 1
ATOM 1419 C C . ASP A 1 183 ? 6.505 22.473 14.228 1.00 75.06 183 ASP A C 1
ATOM 1421 O O . ASP A 1 183 ? 5.673 22.825 15.068 1.00 75.06 183 ASP A O 1
ATOM 1425 N N . GLU A 1 184 ? 7.527 23.268 13.911 1.00 72.06 184 GLU A N 1
ATOM 1426 C CA . GLU A 1 184 ? 7.818 24.556 14.569 1.00 72.06 184 GLU A CA 1
ATOM 1427 C C . GLU A 1 184 ? 6.750 25.672 14.410 1.00 72.06 184 GLU A C 1
ATOM 1429 O O . GLU A 1 184 ? 6.558 26.447 15.355 1.00 72.06 184 GLU A O 1
ATOM 1434 N N . PRO A 1 185 ? 6.012 25.814 13.283 1.00 60.91 185 PRO A N 1
ATOM 1435 C CA . PRO A 1 185 ? 4.981 26.845 13.121 1.00 60.91 185 PRO A CA 1
ATOM 1436 C C . PRO A 1 185 ? 3.849 26.732 14.149 1.00 60.91 185 PRO A C 1
ATOM 1438 O O . PRO A 1 185 ? 3.142 27.708 14.404 1.00 60.91 185 PRO A O 1
ATOM 1441 N N . THR A 1 186 ? 3.683 25.550 14.748 1.00 53.50 186 THR A N 1
ATOM 1442 C CA . THR A 1 186 ? 2.725 25.292 15.826 1.00 53.50 186 THR A CA 1
ATOM 1443 C C . THR A 1 186 ? 3.197 25.790 17.197 1.00 53.50 186 THR A C 1
ATOM 1445 O O . THR A 1 186 ? 2.352 26.082 18.041 1.00 53.50 186 THR A O 1
ATOM 1448 N N . GLU A 1 187 ? 4.506 25.947 17.418 1.00 48.56 187 GLU A N 1
ATOM 1449 C CA . GLU A 1 187 ? 5.083 26.315 18.723 1.00 48.56 187 GLU A CA 1
ATOM 1450 C C . GLU A 1 187 ? 5.316 27.830 18.880 1.00 48.56 187 GLU A C 1
ATOM 1452 O O . GLU A 1 187 ? 5.264 28.365 19.986 1.00 48.56 187 GLU A O 1
ATOM 1457 N N . GLY A 1 188 ? 5.498 28.565 17.777 1.00 49.84 188 GLY A N 1
ATOM 1458 C CA . GLY A 1 188 ? 5.885 29.986 17.784 1.00 49.84 188 GLY A CA 1
ATOM 1459 C C . GLY A 1 188 ? 4.776 31.025 18.025 1.00 49.84 188 GLY A C 1
ATOM 1460 O O . GLY A 1 188 ? 4.991 32.207 17.759 1.00 49.84 188 GLY A O 1
ATOM 1461 N N . GLY A 1 189 ? 3.569 30.636 18.449 1.00 48.09 189 GLY A N 1
ATOM 1462 C CA . GLY A 1 189 ? 2.487 31.572 18.815 1.00 48.09 189 GLY A CA 1
ATOM 1463 C C . GLY A 1 189 ? 1.876 32.416 17.676 1.00 48.09 189 GLY A C 1
ATOM 1464 O O . GLY A 1 189 ? 0.910 33.149 17.908 1.00 48.09 189 GLY A O 1
ATOM 1465 N N . LYS A 1 190 ? 2.367 32.312 16.432 1.00 59.41 190 LYS A N 1
ATOM 1466 C CA . LYS A 1 190 ? 1.710 32.896 15.251 1.00 59.41 190 LYS A CA 1
ATOM 1467 C C . LYS A 1 190 ? 0.480 32.062 14.888 1.00 59.41 190 LYS A C 1
ATOM 1469 O O . LYS A 1 190 ? 0.588 30.886 14.555 1.00 59.41 190 LYS A O 1
ATOM 1474 N N . LYS A 1 191 ? -0.706 32.679 14.908 1.00 62.69 191 LYS A N 1
ATOM 1475 C CA . LYS A 1 191 ? -1.935 32.044 14.407 1.00 62.69 191 LYS A CA 1
ATOM 1476 C C . LYS A 1 191 ? -1.829 31.838 12.893 1.00 62.69 191 LYS A C 1
ATOM 1478 O O . LYS A 1 191 ? -2.029 32.779 12.131 1.00 62.69 191 LYS A O 1
ATOM 1483 N N . LEU A 1 192 ? -1.547 30.606 12.482 1.00 70.88 192 LEU A N 1
ATOM 1484 C CA . LEU A 1 192 ? -1.645 30.167 11.091 1.00 70.88 192 LEU A CA 1
ATOM 1485 C C . LEU A 1 192 ? -3.081 30.301 10.570 1.00 70.88 192 LEU A C 1
ATOM 1487 O O . LEU A 1 192 ? -4.055 30.035 11.292 1.00 70.88 192 LEU A O 1
ATOM 1491 N N . LYS A 1 193 ? -3.222 30.649 9.290 1.00 81.56 193 LYS A N 1
ATOM 1492 C CA . LYS A 1 193 ? -4.518 30.619 8.601 1.00 81.56 193 LYS A CA 1
ATOM 1493 C C . LYS A 1 193 ? -5.042 29.181 8.530 1.00 81.56 193 LYS A C 1
ATOM 1495 O O . LYS A 1 193 ? -4.304 28.210 8.696 1.00 81.56 193 LYS A O 1
ATOM 1500 N N . ALA A 1 194 ? -6.352 29.021 8.337 1.00 80.19 194 ALA A N 1
ATOM 1501 C CA . ALA A 1 194 ? -6.963 27.692 8.222 1.00 80.19 194 ALA A CA 1
ATOM 1502 C C . ALA A 1 194 ? -6.359 26.884 7.056 1.00 80.19 194 ALA A C 1
ATOM 1504 O O . ALA A 1 194 ? -6.020 25.716 7.241 1.00 80.19 194 ALA A O 1
ATOM 1505 N N . ASP A 1 195 ? -6.136 27.536 5.913 1.00 82.38 195 ASP A N 1
ATOM 1506 C CA . ASP A 1 195 ? -5.575 26.904 4.714 1.00 82.38 195 ASP A CA 1
ATOM 1507 C C . ASP A 1 195 ? -4.127 26.439 4.922 1.00 82.38 195 ASP A C 1
ATOM 1509 O O . ASP A 1 195 ? -3.788 25.309 4.580 1.00 82.38 195 ASP A O 1
ATOM 1513 N N . GLU A 1 196 ? -3.295 27.257 5.574 1.00 83.19 196 GLU A N 1
ATOM 1514 C CA . GLU A 1 196 ? -1.906 26.914 5.916 1.00 83.19 196 GLU A CA 1
ATOM 1515 C C . GLU A 1 196 ? -1.854 25.699 6.853 1.00 83.19 196 GLU A C 1
ATOM 1517 O O . GLU A 1 196 ? -1.090 24.765 6.623 1.00 83.19 196 GLU A O 1
ATOM 1522 N N . ARG A 1 197 ? -2.728 25.642 7.870 1.00 81.38 197 ARG A N 1
ATOM 1523 C CA . ARG A 1 197 ? -2.834 24.474 8.765 1.00 81.38 197 ARG A CA 1
ATOM 1524 C C . ARG A 1 197 ? -3.247 23.208 8.019 1.00 81.38 197 ARG A C 1
ATOM 1526 O O . ARG A 1 197 ? -2.712 22.133 8.289 1.00 81.38 197 ARG A O 1
ATOM 1533 N N . ALA A 1 198 ? -4.186 23.323 7.082 1.00 80.12 198 ALA A N 1
ATOM 1534 C CA . ALA A 1 198 ? -4.617 22.197 6.262 1.00 80.12 198 ALA A CA 1
ATOM 1535 C C . ALA A 1 198 ? -3.495 21.703 5.333 1.00 80.12 198 ALA A C 1
ATOM 1537 O O . ALA A 1 198 ? -3.342 20.492 5.156 1.00 80.12 198 ALA A O 1
ATOM 1538 N N . ILE A 1 199 ? -2.699 22.615 4.764 1.00 85.50 199 ILE A N 1
ATOM 1539 C CA . ILE A 1 199 ? -1.532 22.269 3.945 1.00 85.50 199 ILE A CA 1
ATOM 1540 C C . ILE A 1 199 ? -0.464 21.589 4.803 1.00 85.50 199 ILE A C 1
ATOM 1542 O O . ILE A 1 199 ? -0.052 20.487 4.454 1.00 85.50 199 ILE A O 1
ATOM 1546 N N . LEU A 1 200 ? -0.096 22.154 5.956 1.00 84.69 200 LEU A N 1
ATOM 1547 C CA . LEU A 1 200 ? 0.892 21.560 6.864 1.00 84.69 200 LEU A CA 1
ATOM 1548 C C . LEU A 1 200 ? 0.488 20.157 7.334 1.00 84.69 200 LEU A C 1
ATOM 1550 O O . LEU A 1 200 ? 1.318 19.252 7.324 1.00 84.69 200 LEU A O 1
ATOM 1554 N N . LYS A 1 201 ? -0.796 19.927 7.658 1.00 80.50 201 LYS A N 1
ATOM 1555 C CA . LYS A 1 201 ? -1.305 18.581 7.990 1.00 80.50 201 LYS A CA 1
ATOM 1556 C C . LYS A 1 201 ? -1.060 17.592 6.843 1.00 80.50 201 LYS A C 1
ATOM 1558 O O . LYS A 1 201 ? -0.652 16.457 7.082 1.00 80.50 201 LYS A O 1
ATOM 1563 N N . LYS A 1 202 ? -1.295 18.016 5.595 1.00 80.81 202 LYS A N 1
ATOM 1564 C CA . LYS A 1 202 ? -1.055 17.189 4.402 1.00 80.81 202 LYS A CA 1
ATOM 1565 C C . LYS A 1 202 ? 0.438 16.967 4.166 1.00 80.81 202 LYS A C 1
ATOM 1567 O O . LYS A 1 202 ? 0.828 15.832 3.936 1.00 80.81 202 LYS A O 1
ATOM 1572 N N . VAL A 1 203 ? 1.266 18.005 4.274 1.00 84.75 203 VAL A N 1
ATOM 1573 C CA . VAL A 1 203 ? 2.726 17.891 4.141 1.00 84.75 203 VAL A CA 1
ATOM 1574 C C . VAL A 1 203 ? 3.279 16.912 5.176 1.00 84.75 203 VAL A C 1
ATOM 1576 O O . VAL A 1 203 ? 3.999 15.994 4.796 1.00 84.75 203 VAL A O 1
ATOM 1579 N N . ARG A 1 204 ? 2.879 17.029 6.451 1.00 81.31 204 ARG A N 1
ATOM 1580 C CA . ARG A 1 204 ? 3.278 16.101 7.523 1.00 81.31 204 ARG A CA 1
ATOM 1581 C C . ARG A 1 204 ? 2.971 14.650 7.148 1.00 81.31 204 ARG A C 1
ATOM 1583 O O . ARG A 1 204 ? 3.856 13.804 7.205 1.00 81.31 204 ARG A O 1
ATOM 1590 N N . LYS A 1 205 ? 1.743 14.379 6.692 1.00 77.31 205 LYS A N 1
ATOM 1591 C CA . LYS A 1 205 ? 1.323 13.052 6.212 1.00 77.31 205 LYS A CA 1
ATOM 1592 C C . LYS A 1 205 ? 2.218 12.522 5.083 1.00 77.31 205 LYS A C 1
ATOM 1594 O O . LYS A 1 205 ? 2.636 11.368 5.133 1.00 77.31 205 LYS A O 1
ATOM 1599 N N . GLU A 1 206 ? 2.520 13.336 4.074 1.00 82.12 206 GLU A N 1
ATOM 1600 C CA . GLU A 1 206 ? 3.345 12.900 2.938 1.00 82.12 206 GLU A CA 1
ATOM 1601 C C . GLU A 1 206 ? 4.825 12.706 3.330 1.00 82.12 206 GLU A C 1
ATOM 1603 O O . GLU A 1 206 ? 5.461 11.766 2.859 1.00 82.12 206 GLU A O 1
ATOM 1608 N N . ILE A 1 207 ? 5.371 13.534 4.228 1.00 85.69 207 ILE A N 1
ATOM 1609 C CA . ILE A 1 207 ? 6.749 13.403 4.731 1.00 85.69 207 ILE A CA 1
ATOM 1610 C C . ILE A 1 207 ? 6.915 12.158 5.599 1.00 85.69 207 ILE A C 1
ATOM 1612 O O . ILE A 1 207 ? 7.896 11.434 5.436 1.00 85.69 207 ILE A O 1
ATOM 1616 N N . CYS A 1 208 ? 5.948 11.856 6.469 1.00 73.94 208 CYS A N 1
ATOM 1617 C CA . CYS A 1 208 ? 5.956 10.596 7.208 1.00 73.94 208 CYS A CA 1
ATOM 1618 C C . CYS A 1 208 ? 5.943 9.393 6.252 1.00 73.94 208 CYS A C 1
ATOM 1620 O O . CYS A 1 208 ? 6.619 8.399 6.495 1.00 73.94 208 CYS A O 1
ATOM 1622 N N . TYR A 1 209 ? 5.237 9.489 5.122 1.00 75.06 209 TYR A N 1
ATOM 1623 C CA . TYR A 1 209 ? 5.276 8.436 4.108 1.00 75.06 209 TYR A CA 1
ATOM 1624 C C . TYR A 1 209 ? 6.672 8.271 3.492 1.00 75.06 209 TYR A C 1
ATOM 1626 O O . TYR A 1 209 ? 7.146 7.148 3.346 1.00 75.06 209 TYR A O 1
ATOM 1634 N N . ILE A 1 210 ? 7.327 9.375 3.114 1.00 84.88 210 ILE A N 1
ATOM 1635 C CA . ILE A 1 210 ? 8.683 9.349 2.540 1.00 84.88 210 ILE A CA 1
ATOM 1636 C C . ILE A 1 210 ? 9.680 8.747 3.536 1.00 84.88 210 ILE A C 1
ATOM 1638 O O . ILE A 1 210 ? 10.501 7.926 3.141 1.00 84.88 210 ILE A O 1
ATOM 1642 N N . GLU A 1 211 ? 9.575 9.096 4.820 1.00 81.00 211 GLU A N 1
ATOM 1643 C CA . GLU A 1 211 ? 10.364 8.467 5.883 1.00 81.00 211 GLU A CA 1
ATOM 1644 C C . GLU A 1 211 ? 10.151 6.952 5.927 1.00 81.00 211 GLU A C 1
ATOM 1646 O O . GLU A 1 211 ? 11.114 6.197 6.001 1.00 81.00 211 GLU A O 1
ATOM 1651 N N . GLY A 1 212 ? 8.899 6.499 5.824 1.00 70.44 212 GLY A N 1
ATOM 1652 C CA . GLY A 1 212 ? 8.578 5.078 5.763 1.00 70.44 212 GLY A CA 1
ATOM 1653 C C . GLY A 1 212 ? 9.254 4.354 4.592 1.00 70.44 212 GLY A C 1
ATOM 1654 O O . GLY A 1 212 ? 9.695 3.225 4.760 1.00 70.44 212 GLY A O 1
ATOM 1655 N N . LEU A 1 213 ? 9.392 4.999 3.429 1.00 78.00 213 LEU A N 1
ATOM 1656 C CA . LEU A 1 213 ? 10.118 4.432 2.279 1.00 78.00 213 LEU A CA 1
ATOM 1657 C C . LEU A 1 213 ? 11.644 4.408 2.469 1.00 78.00 213 LEU A C 1
ATOM 1659 O O . LEU A 1 213 ? 12.334 3.664 1.777 1.00 78.00 213 LEU A O 1
ATOM 1663 N N . ALA A 1 214 ? 12.175 5.261 3.347 1.00 76.50 214 ALA A N 1
ATOM 1664 C CA . ALA A 1 214 ? 13.607 5.416 3.596 1.00 76.50 214 ALA A CA 1
ATOM 1665 C C . ALA A 1 214 ? 14.102 4.638 4.827 1.00 76.50 214 ALA A C 1
ATOM 1667 O O . ALA A 1 214 ? 15.308 4.553 5.054 1.00 76.50 214 ALA A O 1
ATOM 1668 N N . CYS A 1 215 ? 13.192 4.057 5.610 1.00 66.12 215 CYS A N 1
ATOM 1669 C CA . CYS A 1 215 ? 13.496 3.316 6.828 1.00 66.12 215 CYS A CA 1
ATOM 1670 C C . CYS A 1 215 ? 13.239 1.813 6.653 1.00 66.12 215 CYS A C 1
ATOM 1672 O O . CYS A 1 215 ? 12.259 1.387 6.053 1.00 66.12 215 CYS A O 1
ATOM 1674 N N . ASP A 1 216 ? 14.105 0.991 7.253 1.00 54.41 216 ASP A N 1
ATOM 1675 C CA . ASP A 1 216 ? 13.936 -0.471 7.326 1.00 54.41 216 ASP A CA 1
ATOM 1676 C C . ASP A 1 216 ? 12.820 -0.905 8.283 1.00 54.41 216 ASP A C 1
ATOM 1678 O O . ASP A 1 216 ? 12.371 -2.054 8.265 1.00 54.41 216 ASP A O 1
ATOM 1682 N N . ALA A 1 217 ? 12.400 0.003 9.157 1.00 58.19 217 ALA A N 1
ATOM 1683 C CA . ALA A 1 217 ? 11.413 -0.297 10.161 1.00 58.19 217 ALA A CA 1
ATOM 1684 C C . ALA A 1 217 ? 10.033 -0.225 9.509 1.00 58.19 217 ALA A C 1
ATOM 1686 O O . ALA A 1 217 ? 9.470 0.857 9.326 1.00 58.19 217 ALA A O 1
ATOM 1687 N N . SER A 1 218 ? 9.450 -1.389 9.220 1.00 63.72 218 SER A N 1
ATOM 1688 C CA . SER A 1 218 ? 8.011 -1.514 8.980 1.00 63.72 218 SER A CA 1
ATOM 1689 C C . SER A 1 218 ? 7.205 -0.756 10.060 1.00 63.72 218 SER A C 1
ATOM 1691 O O . SER A 1 218 ? 6.139 -0.218 9.776 1.00 63.72 218 SER A O 1
ATOM 1693 N N . GLU A 1 219 ? 7.777 -0.591 11.259 1.00 67.50 219 GLU A N 1
ATOM 1694 C CA . GLU A 1 219 ? 7.324 0.312 12.318 1.00 67.50 219 GLU A CA 1
ATOM 1695 C C . GLU A 1 219 ? 7.172 1.789 11.918 1.00 67.50 219 GLU A C 1
ATOM 1697 O O . GLU A 1 219 ? 6.131 2.380 12.203 1.00 67.50 219 GLU A O 1
ATOM 1702 N N . SER A 1 220 ? 8.143 2.397 11.232 1.00 64.06 220 SER A N 1
ATOM 1703 C CA . SER A 1 220 ? 8.045 3.787 10.764 1.00 64.06 220 SER A CA 1
ATOM 1704 C C . SER A 1 220 ? 6.964 3.946 9.693 1.00 64.06 220 SER A C 1
ATOM 1706 O O . SER A 1 220 ? 6.239 4.940 9.698 1.00 64.06 220 SER A O 1
ATOM 1708 N N . ILE A 1 221 ? 6.799 2.948 8.813 1.00 70.00 221 ILE A N 1
ATOM 1709 C CA . ILE A 1 221 ? 5.718 2.935 7.815 1.00 70.00 221 ILE A CA 1
ATOM 1710 C C . ILE A 1 221 ? 4.360 2.876 8.515 1.00 70.00 221 ILE A C 1
ATOM 1712 O O . ILE A 1 221 ? 3.483 3.684 8.217 1.00 70.00 221 ILE A O 1
ATOM 1716 N N . ILE A 1 222 ? 4.179 1.957 9.466 1.00 77.25 222 ILE A N 1
ATOM 1717 C CA . ILE A 1 222 ? 2.929 1.852 10.224 1.00 77.25 222 ILE A CA 1
ATOM 1718 C C . ILE A 1 222 ? 2.667 3.134 11.017 1.00 77.25 222 ILE A C 1
ATOM 1720 O O . ILE A 1 222 ? 1.565 3.663 10.921 1.00 77.25 222 ILE A O 1
ATOM 1724 N N . ALA A 1 223 ? 3.669 3.708 11.690 1.00 74.56 223 ALA A N 1
ATOM 1725 C CA . ALA A 1 223 ? 3.534 4.979 12.403 1.00 74.56 223 ALA A CA 1
ATOM 1726 C C . ALA A 1 223 ? 3.070 6.123 11.483 1.00 74.56 223 ALA A C 1
ATOM 1728 O O . ALA A 1 223 ? 2.186 6.905 11.838 1.00 74.56 223 ALA A O 1
ATOM 1729 N N . ALA A 1 224 ? 3.642 6.211 10.281 1.00 71.12 224 ALA A N 1
ATOM 1730 C CA . ALA A 1 224 ? 3.255 7.196 9.282 1.00 71.12 224 ALA A CA 1
ATOM 1731 C C . ALA A 1 224 ? 1.819 6.988 8.791 1.00 71.12 224 ALA A C 1
ATOM 1733 O O . ALA A 1 224 ? 1.051 7.946 8.686 1.00 71.12 224 ALA A O 1
ATOM 1734 N N . LEU A 1 225 ? 1.445 5.738 8.506 1.00 78.12 225 LEU A N 1
ATOM 1735 C CA . LEU A 1 225 ? 0.095 5.387 8.080 1.00 78.12 225 LEU A CA 1
ATOM 1736 C C . LEU A 1 225 ? -0.921 5.681 9.193 1.00 78.12 225 LEU A C 1
ATOM 1738 O O . LEU A 1 225 ? -1.959 6.264 8.903 1.00 78.12 225 LEU A O 1
ATOM 1742 N N . GLU A 1 226 ? -0.601 5.399 10.457 1.00 82.75 226 GLU A N 1
ATOM 1743 C CA . GLU A 1 226 ? -1.444 5.711 11.619 1.00 82.75 226 GLU A CA 1
ATOM 1744 C C . GLU A 1 226 ? -1.726 7.215 11.759 1.00 82.75 226 GLU A C 1
ATOM 1746 O O . GLU A 1 226 ? -2.859 7.599 12.054 1.00 82.75 226 GLU A O 1
ATOM 1751 N N . GLN A 1 227 ? -0.730 8.072 11.507 1.00 77.69 227 GLN A N 1
ATOM 1752 C CA . GLN A 1 227 ? -0.902 9.533 11.483 1.00 77.69 227 GLN A CA 1
ATOM 1753 C C . GLN A 1 227 ? -1.672 10.028 10.250 1.00 77.69 227 GLN A C 1
ATOM 1755 O O . GLN A 1 227 ? -2.270 11.105 10.266 1.00 77.69 227 GLN A O 1
ATOM 1760 N N . ALA A 1 228 ? -1.620 9.264 9.160 1.00 70.88 228 ALA A N 1
ATOM 1761 C CA . ALA A 1 228 ? -2.228 9.601 7.884 1.00 70.88 228 ALA A CA 1
ATOM 1762 C C . ALA A 1 228 ? -3.718 9.240 7.795 1.00 70.88 228 ALA A C 1
ATOM 1764 O O . ALA A 1 228 ? -4.393 9.712 6.868 1.00 70.88 228 ALA A O 1
ATOM 1765 N N . VAL A 1 229 ? -4.198 8.390 8.703 1.00 78.81 229 VAL A N 1
ATOM 1766 C CA . VAL A 1 229 ? -5.594 7.968 8.803 1.00 78.81 229 VAL A CA 1
ATOM 1767 C C . VAL A 1 229 ? -6.471 9.162 9.176 1.00 78.81 229 VAL A C 1
ATOM 1769 O O . VAL A 1 229 ? -6.242 9.846 10.171 1.00 78.81 229 VAL A O 1
ATOM 1772 N N . ASP A 1 230 ? -7.491 9.402 8.358 1.00 76.31 230 ASP A N 1
ATOM 1773 C CA . ASP A 1 230 ? -8.581 10.315 8.675 1.00 76.31 230 ASP A CA 1
ATOM 1774 C C . ASP A 1 230 ? -9.756 9.471 9.181 1.00 76.31 230 ASP A C 1
ATOM 1776 O O . ASP A 1 230 ? -10.308 8.671 8.428 1.00 76.31 230 ASP A O 1
ATOM 1780 N N . MET A 1 231 ? -10.077 9.596 10.472 1.00 74.25 231 MET A N 1
ATOM 1781 C CA . MET A 1 231 ? -11.156 8.830 11.110 1.00 74.25 231 MET A CA 1
ATOM 1782 C C . MET A 1 231 ? -12.535 9.218 10.562 1.00 74.25 231 MET A C 1
ATOM 1784 O O . MET A 1 231 ? -13.441 8.389 10.558 1.00 74.25 231 MET A O 1
ATOM 1788 N N . ASP A 1 232 ? -12.688 10.467 10.113 1.00 73.50 232 ASP A N 1
ATOM 1789 C CA . ASP A 1 232 ? -13.967 11.006 9.652 1.00 73.50 232 ASP A CA 1
ATOM 1790 C C . ASP A 1 232 ? -14.191 10.696 8.165 1.00 73.50 232 ASP A C 1
ATOM 1792 O O . ASP A 1 232 ? -15.328 10.541 7.723 1.00 73.50 232 ASP A O 1
ATOM 1796 N N . HIS A 1 233 ? -13.101 10.586 7.394 1.00 74.69 233 HIS A N 1
ATOM 1797 C CA . HIS A 1 233 ? -13.124 10.333 5.949 1.00 74.69 233 HIS A CA 1
ATOM 1798 C C . HIS A 1 233 ? -12.081 9.276 5.553 1.00 74.69 233 HIS A C 1
ATOM 1800 O O . HIS A 1 233 ? -11.071 9.596 4.907 1.00 74.69 233 HIS A O 1
ATOM 1806 N N . PRO A 1 234 ? -12.279 8.011 5.957 1.00 74.12 234 PRO A N 1
ATOM 1807 C CA . PRO A 1 234 ? -11.338 6.952 5.638 1.00 74.12 234 PRO A CA 1
ATOM 1808 C C . PRO A 1 234 ? -11.265 6.717 4.126 1.00 74.12 234 PRO A C 1
ATOM 1810 O O . PRO A 1 234 ? -12.250 6.840 3.410 1.00 74.12 234 PRO A O 1
ATOM 1813 N N . SER A 1 235 ? -10.073 6.386 3.626 1.00 72.38 235 SER A N 1
ATOM 1814 C CA . SER A 1 235 ? -9.847 6.102 2.204 1.00 72.38 235 SER A CA 1
ATOM 1815 C C . SER A 1 235 ? -9.050 4.817 2.031 1.00 72.38 235 SER A C 1
ATOM 1817 O O . SER A 1 235 ? -8.170 4.502 2.839 1.00 72.38 235 SER A O 1
ATOM 1819 N N . GLY A 1 236 ? -9.371 4.080 0.964 1.00 63.59 236 GLY A N 1
ATOM 1820 C CA . GLY A 1 236 ? -8.582 2.935 0.518 1.00 63.59 236 GLY A CA 1
ATOM 1821 C C . GLY A 1 236 ? -7.146 3.338 0.149 1.00 63.59 236 GLY A C 1
ATOM 1822 O O . GLY A 1 236 ? -6.810 4.509 -0.022 1.00 63.59 236 GLY A O 1
ATOM 1823 N N . GLY A 1 237 ? -6.265 2.357 0.058 1.00 68.75 237 GLY A N 1
ATOM 1824 C CA . GLY A 1 237 ? -4.836 2.447 -0.220 1.00 68.75 237 GLY A CA 1
ATOM 1825 C C . GLY A 1 237 ? -3.946 2.430 1.025 1.00 68.75 237 GLY A C 1
ATOM 1826 O O . GLY A 1 237 ? -2.783 2.034 0.932 1.00 68.75 237 GLY A O 1
ATOM 1827 N N . ILE A 1 238 ? -4.441 2.859 2.192 1.00 77.19 238 ILE A N 1
ATOM 1828 C CA . ILE A 1 238 ? -3.653 2.888 3.440 1.00 77.19 238 ILE A CA 1
ATOM 1829 C C . ILE A 1 238 ? -3.507 1.474 4.020 1.00 77.19 238 ILE A C 1
ATOM 1831 O O . ILE A 1 238 ? -2.409 1.079 4.413 1.00 77.19 238 ILE A O 1
ATOM 1835 N N . PHE A 1 239 ? -4.586 0.693 4.023 1.00 83.69 239 PHE A N 1
ATOM 1836 C CA . PHE A 1 239 ? -4.605 -0.664 4.572 1.00 83.69 239 PHE A CA 1
ATOM 1837 C C . PHE A 1 239 ? -3.796 -1.647 3.734 1.00 83.69 239 PHE A C 1
ATOM 1839 O O . PHE A 1 239 ? -3.050 -2.453 4.292 1.00 83.69 239 PHE A O 1
ATOM 1846 N N . TYR A 1 240 ? -3.867 -1.537 2.404 1.00 76.25 240 TYR A N 1
ATOM 1847 C CA . TYR A 1 240 ? -3.008 -2.317 1.515 1.00 76.25 240 TYR A CA 1
ATOM 1848 C C . TYR A 1 240 ? -1.521 -2.090 1.827 1.00 76.25 240 TYR A C 1
ATOM 1850 O O . TYR A 1 240 ? -0.750 -3.036 1.970 1.00 76.25 240 TYR A O 1
ATOM 1858 N N . LYS A 1 241 ? -1.113 -0.834 2.031 1.00 72.81 241 LYS A N 1
ATOM 1859 C CA . LYS A 1 241 ? 0.282 -0.494 2.345 1.00 72.81 241 LYS A CA 1
ATOM 1860 C C . LYS A 1 241 ? 0.710 -0.959 3.729 1.00 72.81 241 LYS A C 1
ATOM 1862 O O . LYS A 1 241 ? 1.827 -1.449 3.869 1.00 72.81 241 LYS A O 1
ATOM 1867 N N . ALA A 1 242 ? -0.168 -0.844 4.724 1.00 78.62 242 ALA A N 1
ATOM 1868 C CA . ALA A 1 242 ? 0.082 -1.382 6.058 1.00 78.62 242 ALA A CA 1
ATOM 1869 C C . ALA A 1 242 ? 0.277 -2.905 6.002 1.00 78.62 242 ALA A C 1
ATOM 1871 O O . ALA A 1 242 ? 1.232 -3.430 6.568 1.00 78.62 242 ALA A O 1
ATOM 1872 N N . THR A 1 243 ? -0.577 -3.597 5.246 1.00 77.38 243 THR A N 1
ATOM 1873 C CA . THR A 1 243 ? -0.481 -5.042 5.001 1.00 77.38 243 THR A CA 1
ATOM 1874 C C . THR A 1 243 ? 0.859 -5.401 4.365 1.00 77.38 243 THR A C 1
ATOM 1876 O O . THR A 1 243 ? 1.591 -6.228 4.903 1.00 77.38 243 THR A O 1
ATOM 1879 N N . CYS A 1 244 ? 1.244 -4.719 3.282 1.00 72.38 244 CYS A N 1
ATOM 1880 C CA . CYS A 1 244 ? 2.550 -4.912 2.657 1.00 72.38 244 CYS A CA 1
ATOM 1881 C C . CYS A 1 244 ? 3.693 -4.693 3.658 1.00 72.38 244 CYS A C 1
ATOM 1883 O O . CYS A 1 244 ? 4.563 -5.550 3.765 1.00 72.38 244 CYS A O 1
ATOM 1885 N N . ALA A 1 245 ? 3.671 -3.607 4.438 1.00 71.69 245 ALA A N 1
ATOM 1886 C CA . ALA A 1 245 ? 4.713 -3.301 5.419 1.00 71.69 245 ALA A CA 1
ATOM 1887 C C . ALA A 1 245 ? 4.886 -4.408 6.472 1.00 71.69 245 ALA A C 1
ATOM 1889 O O . ALA A 1 245 ? 6.015 -4.787 6.788 1.00 71.69 245 ALA A O 1
ATOM 1890 N N . MET A 1 246 ? 3.782 -4.969 6.971 1.00 74.19 246 MET A N 1
ATOM 1891 C CA . MET A 1 246 ? 3.802 -6.069 7.942 1.00 74.19 246 MET A CA 1
ATOM 1892 C C . MET A 1 246 ? 4.223 -7.410 7.322 1.00 74.19 246 MET A C 1
ATOM 1894 O O . MET A 1 246 ? 4.716 -8.272 8.044 1.00 74.19 246 MET A O 1
ATOM 1898 N N . CYS A 1 247 ? 4.064 -7.589 6.005 1.00 64.19 247 CYS A N 1
ATOM 1899 C CA . CYS A 1 247 ? 4.342 -8.837 5.282 1.00 64.19 247 CYS A CA 1
ATOM 1900 C C . CYS A 1 247 ? 5.635 -8.819 4.435 1.00 64.19 247 CYS A C 1
ATOM 1902 O O . CYS A 1 247 ? 5.933 -9.806 3.762 1.00 64.19 247 CYS A O 1
ATOM 1904 N N . LEU A 1 248 ? 6.414 -7.726 4.441 1.00 52.81 248 LEU A N 1
ATOM 1905 C CA . LEU A 1 248 ? 7.574 -7.506 3.552 1.00 52.81 248 LEU A CA 1
ATOM 1906 C C . LEU A 1 248 ? 8.748 -8.482 3.751 1.00 52.81 248 LEU A C 1
ATOM 1908 O O . LEU A 1 248 ? 9.652 -8.546 2.915 1.00 52.81 248 LEU A O 1
ATOM 1912 N N . LYS A 1 249 ? 8.763 -9.259 4.832 1.00 45.03 249 LYS A N 1
ATOM 1913 C CA . LYS A 1 249 ? 9.740 -10.324 5.055 1.00 45.03 249 LYS A CA 1
ATOM 1914 C C . LYS A 1 249 ? 8.959 -11.598 5.331 1.00 45.03 249 LYS A C 1
ATOM 1916 O O . LYS A 1 249 ? 7.928 -11.567 5.990 1.00 45.03 249 LYS A O 1
ATOM 1921 N N . ARG A 1 250 ? 9.460 -12.729 4.830 1.00 44.19 250 ARG A N 1
ATOM 1922 C CA . ARG A 1 250 ? 8.899 -14.077 5.060 1.00 44.19 250 ARG A CA 1
ATOM 1923 C C . ARG A 1 250 ? 8.709 -14.393 6.557 1.00 44.19 250 ARG A C 1
ATOM 1925 O O . ARG A 1 250 ? 7.988 -15.327 6.877 1.00 44.19 250 ARG A O 1
ATOM 1932 N N . ASP A 1 251 ? 9.280 -13.550 7.423 1.00 48.56 251 ASP A N 1
ATOM 1933 C CA . ASP A 1 251 ? 8.910 -13.340 8.812 1.00 48.56 251 ASP A CA 1
ATOM 1934 C C . ASP A 1 251 ? 8.189 -11.952 9.060 1.00 48.56 251 ASP A C 1
ATOM 1936 O O . ASP A 1 251 ? 8.836 -10.979 9.418 1.00 48.56 251 ASP A O 1
ATOM 1940 N N . SER A 1 252 ? 6.869 -11.809 8.838 1.00 57.25 252 SER A N 1
ATOM 1941 C CA . SER A 1 252 ? 5.894 -11.008 9.608 1.00 57.25 252 SER A CA 1
ATOM 1942 C C . SER A 1 252 ? 6.368 -10.567 10.989 1.00 57.25 252 SER A C 1
ATOM 1944 O O . SER A 1 252 ? 6.638 -11.342 11.910 1.00 57.25 252 SER A O 1
ATOM 1946 N N . ASP A 1 253 ? 6.422 -9.258 11.131 1.00 72.94 253 ASP A N 1
ATOM 1947 C CA . ASP A 1 253 ? 6.788 -8.624 12.375 1.00 72.94 253 ASP A CA 1
ATOM 1948 C C . ASP A 1 253 ? 5.579 -8.673 13.323 1.00 72.94 253 ASP A C 1
ATOM 1950 O O . ASP A 1 253 ? 4.636 -7.887 13.210 1.00 72.94 253 ASP A O 1
ATOM 1954 N N . LEU A 1 254 ? 5.561 -9.673 14.209 1.00 79.06 254 LEU A N 1
ATOM 1955 C CA . LEU A 1 254 ? 4.498 -9.862 15.199 1.00 79.06 254 LEU A CA 1
ATOM 1956 C C . LEU A 1 254 ? 4.338 -8.644 16.113 1.00 79.06 254 LEU A C 1
ATOM 1958 O O . LEU A 1 254 ? 3.209 -8.252 16.402 1.00 79.06 254 LEU A O 1
ATOM 1962 N N . ALA A 1 255 ? 5.452 -8.046 16.543 1.00 79.62 255 ALA A N 1
ATOM 1963 C CA . ALA A 1 255 ? 5.430 -6.867 17.403 1.00 79.62 255 ALA A CA 1
ATOM 1964 C C . ALA A 1 255 ? 4.771 -5.692 16.673 1.00 79.62 255 ALA A C 1
ATOM 1966 O O . ALA A 1 255 ? 3.957 -4.960 17.241 1.00 79.62 255 ALA A O 1
ATOM 1967 N N . LEU A 1 256 ? 5.051 -5.560 15.378 1.00 78.94 256 LEU A N 1
ATOM 1968 C CA . LEU A 1 256 ? 4.405 -4.562 14.546 1.00 78.94 256 LEU A CA 1
ATOM 1969 C C . LEU A 1 256 ? 2.908 -4.811 14.349 1.00 78.94 256 LEU A C 1
ATOM 1971 O O . LEU A 1 256 ? 2.128 -3.862 14.385 1.00 78.94 256 LEU A O 1
ATOM 1975 N N . GLN A 1 257 ? 2.492 -6.061 14.152 1.00 86.75 257 GLN A N 1
ATOM 1976 C CA . GLN A 1 257 ? 1.071 -6.405 14.051 1.00 86.75 257 GLN A CA 1
ATOM 1977 C C . GLN A 1 257 ? 0.331 -6.140 15.362 1.00 86.75 257 GLN A C 1
ATOM 1979 O O . GLN A 1 257 ? -0.772 -5.600 15.338 1.00 86.75 257 GLN A O 1
ATOM 1984 N N . GLU A 1 258 ? 0.948 -6.458 16.502 1.00 88.31 258 GLU A N 1
ATOM 1985 C CA . GLU A 1 258 ? 0.404 -6.160 17.828 1.00 88.31 258 GLU A CA 1
ATOM 1986 C C . GLU A 1 258 ? 0.279 -4.653 18.074 1.00 88.31 258 GLU A C 1
ATOM 1988 O O . GLU A 1 258 ? -0.693 -4.180 18.664 1.00 88.31 258 GLU A O 1
ATOM 1993 N N . ARG A 1 259 ? 1.239 -3.861 17.593 1.00 85.94 259 ARG A N 1
ATOM 1994 C CA . ARG A 1 259 ? 1.122 -2.404 17.619 1.00 85.94 259 ARG A CA 1
ATOM 1995 C C . ARG A 1 259 ? -0.025 -1.931 16.720 1.00 85.94 259 ARG A C 1
ATOM 1997 O O . ARG A 1 259 ? -0.882 -1.173 17.171 1.00 85.94 259 ARG A O 1
ATOM 2004 N N . ALA A 1 260 ? -0.060 -2.397 15.473 1.00 88.12 260 ALA A N 1
ATOM 2005 C CA . ALA A 1 260 ? -1.053 -1.989 14.485 1.00 88.12 260 ALA A CA 1
ATOM 2006 C C . ALA A 1 260 ? -2.487 -2.372 14.898 1.00 88.12 260 ALA A C 1
ATOM 2008 O O . ALA A 1 260 ? -3.421 -1.627 14.595 1.00 88.12 260 ALA A O 1
ATOM 2009 N N . SER A 1 261 ? -2.671 -3.480 15.632 1.00 91.88 261 SER A N 1
ATOM 2010 C CA . SER A 1 261 ? -3.974 -3.904 16.165 1.00 91.88 261 SER A CA 1
ATOM 2011 C C . SER A 1 261 ? -4.518 -2.974 17.255 1.00 91.88 261 SER A C 1
ATOM 2013 O O . SER A 1 261 ? -5.732 -2.889 17.431 1.00 91.88 261 SER A O 1
ATOM 2015 N N . LYS A 1 262 ? -3.642 -2.245 17.959 1.00 90.19 262 LYS A N 1
ATOM 2016 C CA . LYS A 1 262 ? -3.995 -1.249 18.991 1.00 90.19 262 LYS A CA 1
ATOM 2017 C C . LYS A 1 262 ? -4.164 0.167 18.415 1.00 90.19 262 LYS A C 1
ATOM 2019 O O . LYS A 1 262 ? -4.716 1.051 19.076 1.00 90.19 262 LYS A O 1
ATOM 2024 N N . GLY A 1 263 ? -3.665 0.390 17.199 1.00 88.88 263 GLY A N 1
ATOM 2025 C CA . GLY A 1 263 ? -3.548 1.695 16.553 1.00 88.88 263 GLY A CA 1
ATOM 2026 C C . GLY A 1 263 ? -4.824 2.240 15.904 1.00 88.88 263 GLY A C 1
ATOM 2027 O O . GLY A 1 263 ? -5.897 1.632 15.916 1.00 88.88 263 GLY A O 1
ATOM 2028 N N . SER A 1 264 ? -4.700 3.424 15.292 1.00 89.44 264 SER A N 1
ATOM 2029 C CA . SER A 1 264 ? -5.780 4.059 14.517 1.00 89.44 264 SER A CA 1
ATOM 2030 C C . SER A 1 264 ? -6.162 3.246 13.277 1.00 89.44 264 SER A C 1
ATOM 2032 O O . SER A 1 264 ? -7.332 3.226 12.902 1.00 89.44 264 SER A O 1
ATOM 2034 N N . LEU A 1 265 ? -5.208 2.520 12.682 1.00 90.44 265 LEU A N 1
ATOM 2035 C CA . LEU A 1 265 ? -5.449 1.648 11.530 1.00 90.44 265 LEU A CA 1
ATOM 2036 C C . LEU A 1 265 ? -6.488 0.566 11.840 1.00 90.44 265 LEU A C 1
ATOM 2038 O O . LEU A 1 265 ? -7.456 0.435 11.097 1.00 90.44 265 LEU A O 1
ATOM 2042 N N . ALA A 1 266 ? -6.342 -0.163 12.950 1.00 94.00 266 ALA A N 1
ATOM 2043 C CA . ALA A 1 266 ? -7.308 -1.188 13.339 1.00 94.00 266 ALA A CA 1
ATOM 2044 C C . ALA A 1 266 ? -8.697 -0.604 13.616 1.00 94.00 266 ALA A C 1
ATOM 2046 O O . ALA A 1 266 ? -9.692 -1.143 13.137 1.00 94.00 266 ALA A O 1
ATOM 2047 N N . LYS A 1 267 ? -8.773 0.536 14.314 1.00 93.31 267 LYS A N 1
ATOM 2048 C CA . LYS A 1 267 ? -10.048 1.215 14.600 1.00 93.31 267 LYS A CA 1
ATOM 2049 C C . LYS A 1 267 ? -10.797 1.576 13.320 1.00 93.31 267 LYS A C 1
ATOM 2051 O O . LYS A 1 267 ? -11.977 1.260 13.196 1.00 93.31 267 LYS A O 1
ATOM 2056 N N . VAL A 1 268 ? -10.107 2.182 12.353 1.00 91.62 268 VAL A N 1
ATOM 2057 C CA . VAL A 1 268 ? -10.728 2.551 11.075 1.00 91.62 268 VAL A CA 1
ATOM 2058 C C . VAL A 1 268 ? -11.036 1.337 10.219 1.00 91.62 268 VAL A C 1
ATOM 2060 O O . VAL A 1 268 ? -12.085 1.319 9.587 1.00 91.62 268 VAL A O 1
ATOM 2063 N N . ALA A 1 269 ? -10.185 0.310 10.214 1.00 93.31 269 ALA A N 1
ATOM 2064 C CA . ALA A 1 269 ? -10.472 -0.921 9.487 1.00 93.31 269 ALA A CA 1
ATOM 2065 C C . ALA A 1 269 ? -11.760 -1.575 10.007 1.00 93.31 269 ALA A C 1
ATOM 2067 O O . ALA A 1 269 ? -12.654 -1.879 9.221 1.00 93.31 269 ALA A O 1
ATOM 2068 N N . VAL A 1 270 ? -11.909 -1.718 11.329 1.00 95.00 270 VAL A N 1
ATOM 2069 C CA . VAL A 1 270 ? -13.127 -2.286 11.924 1.00 95.00 270 VAL A CA 1
ATOM 2070 C C . VAL A 1 270 ? -14.345 -1.404 11.646 1.00 95.00 270 VAL A C 1
ATOM 2072 O O . VAL A 1 270 ? -15.389 -1.919 11.253 1.00 95.00 270 VAL A O 1
ATOM 2075 N N . GLN A 1 271 ? -14.216 -0.081 11.763 1.00 91.88 271 GLN A N 1
ATOM 2076 C CA . GLN A 1 271 ? -15.299 0.850 11.440 1.00 91.88 271 GLN A CA 1
ATOM 2077 C C . GLN A 1 271 ? -15.708 0.780 9.960 1.00 91.88 271 GLN A C 1
ATOM 2079 O O . GLN A 1 271 ? -16.901 0.807 9.657 1.00 91.88 271 GLN A O 1
ATOM 2084 N N . ALA A 1 272 ? -14.746 0.660 9.041 1.00 90.75 272 ALA A N 1
ATOM 2085 C CA . ALA A 1 272 ? -15.003 0.494 7.614 1.00 90.75 272 ALA A CA 1
ATOM 2086 C C . ALA A 1 272 ? -15.759 -0.811 7.338 1.00 90.75 272 ALA A C 1
ATOM 2088 O O . ALA A 1 272 ? -16.773 -0.786 6.649 1.00 90.75 272 ALA A O 1
ATOM 2089 N N . ILE A 1 273 ? -15.338 -1.928 7.943 1.00 92.88 273 ILE A N 1
ATOM 2090 C CA . ILE A 1 273 ? -16.048 -3.214 7.834 1.00 92.88 273 ILE A CA 1
ATOM 2091 C C . ILE A 1 273 ? -17.456 -3.114 8.424 1.00 92.88 273 ILE A C 1
ATOM 2093 O O . ILE A 1 273 ? -18.398 -3.688 7.886 1.00 92.88 273 ILE A O 1
ATOM 2097 N N . PHE A 1 274 ? -17.623 -2.389 9.529 1.00 90.69 274 PHE A N 1
ATOM 2098 C CA . PHE A 1 274 ? -18.919 -2.260 10.180 1.00 90.69 274 PHE A CA 1
ATOM 2099 C C . PHE A 1 274 ? -19.895 -1.413 9.357 1.00 90.69 274 PHE A C 1
ATOM 2101 O O . PHE A 1 274 ? -21.079 -1.737 9.299 1.00 90.69 274 PHE A O 1
ATOM 2108 N N . ASN A 1 275 ? -19.422 -0.328 8.741 1.00 87.88 275 ASN A N 1
ATOM 2109 C CA . ASN A 1 275 ? -20.284 0.683 8.128 1.00 87.88 275 ASN A CA 1
ATOM 2110 C C . ASN A 1 275 ? -20.470 0.529 6.619 1.00 87.88 275 ASN A C 1
ATOM 2112 O O . ASN A 1 275 ? -21.500 0.970 6.117 1.00 87.88 275 ASN A O 1
ATOM 2116 N N . GLN A 1 276 ? -19.510 -0.069 5.914 1.00 85.62 276 GLN A N 1
ATOM 2117 C CA . GLN A 1 276 ? -19.542 -0.177 4.456 1.00 85.62 276 GLN A CA 1
ATOM 2118 C C . GLN A 1 276 ? -20.131 -1.506 3.992 1.00 85.62 276 GLN A C 1
ATOM 2120 O O . GLN A 1 276 ? -20.121 -2.499 4.717 1.00 85.62 276 GLN A O 1
ATOM 2125 N N . THR A 1 277 ? -20.618 -1.538 2.754 1.00 81.12 277 THR A N 1
ATOM 2126 C CA . THR A 1 277 ? -21.043 -2.772 2.082 1.00 81.12 277 THR A CA 1
ATOM 2127 C C . THR A 1 277 ? -20.414 -2.859 0.694 1.00 81.12 277 THR A C 1
ATOM 2129 O O . THR A 1 277 ? -20.051 -1.844 0.105 1.00 81.12 277 THR A O 1
ATOM 2132 N N . GLU A 1 278 ? -20.300 -4.063 0.128 1.00 71.25 278 GLU A N 1
ATOM 2133 C CA . GLU A 1 278 ? -19.790 -4.233 -1.245 1.00 71.25 278 GLU A CA 1
ATOM 2134 C C . GLU A 1 278 ? -20.705 -3.617 -2.320 1.00 71.25 278 GLU A C 1
ATOM 2136 O O . GLU A 1 278 ? -20.294 -3.504 -3.474 1.00 71.25 278 GLU A O 1
ATOM 2141 N N . ALA A 1 279 ? -21.936 -3.230 -1.968 1.00 74.12 279 ALA A N 1
ATOM 2142 C CA . ALA A 1 279 ? -22.875 -2.610 -2.895 1.00 74.12 279 ALA A CA 1
ATOM 2143 C C . ALA A 1 279 ? -22.545 -1.143 -3.200 1.00 74.12 279 ALA A C 1
ATOM 2145 O O . ALA A 1 279 ? -23.014 -0.641 -4.219 1.00 74.12 279 ALA A O 1
ATOM 2146 N N . ASP A 1 280 ? -21.741 -0.480 -2.364 1.00 76.19 280 ASP A N 1
ATOM 2147 C CA . ASP A 1 280 ? -21.345 0.916 -2.541 1.00 76.19 280 ASP A CA 1
ATOM 2148 C C . ASP A 1 280 ? -20.070 1.007 -3.398 1.00 76.19 280 ASP A C 1
ATOM 2150 O O . ASP A 1 280 ? -18.965 0.792 -2.890 1.00 76.19 280 ASP A O 1
ATOM 2154 N N . PRO A 1 281 ? -20.156 1.360 -4.700 1.00 67.50 281 PRO A N 1
ATOM 2155 C CA . PRO A 1 281 ? -19.010 1.255 -5.608 1.00 67.50 281 PRO A CA 1
ATOM 2156 C C . PRO A 1 281 ? -17.855 2.194 -5.235 1.00 67.50 281 PRO A C 1
ATOM 2158 O O . PRO A 1 281 ? -16.703 1.917 -5.557 1.00 67.50 281 PRO A O 1
ATOM 2161 N N . GLY A 1 282 ? -18.159 3.309 -4.557 1.00 65.94 282 GLY A N 1
ATOM 2162 C CA . GLY A 1 282 ? -17.155 4.257 -4.066 1.00 65.94 282 GLY A CA 1
ATOM 2163 C C . GLY A 1 282 ? -16.364 3.750 -2.856 1.00 65.94 282 GLY A C 1
ATOM 2164 O O . GLY A 1 282 ? -15.226 4.164 -2.660 1.00 65.94 282 GLY A O 1
ATOM 2165 N N . GLU A 1 283 ? -16.937 2.820 -2.090 1.00 73.62 283 GLU A N 1
ATOM 2166 C CA . GLU A 1 283 ? -16.415 2.357 -0.797 1.00 73.62 283 GLU A CA 1
ATOM 2167 C C . GLU A 1 283 ? -15.982 0.880 -0.831 1.00 73.62 283 GLU A C 1
ATOM 2169 O O . GLU A 1 283 ? -15.354 0.379 0.103 1.00 73.62 283 GLU A O 1
ATOM 2174 N N . GLN A 1 284 ? -16.242 0.181 -1.942 1.00 74.38 284 GLN A N 1
ATOM 2175 C CA . GLN A 1 284 ? -15.885 -1.224 -2.142 1.00 74.38 284 GLN A CA 1
ATOM 2176 C C . GLN A 1 284 ? -14.389 -1.495 -1.910 1.00 74.38 284 GLN A C 1
ATOM 2178 O O . GLN A 1 284 ? -14.026 -2.492 -1.285 1.00 74.38 284 GLN A O 1
ATOM 2183 N N . LEU A 1 285 ? -13.513 -0.600 -2.382 1.00 79.75 285 LEU A N 1
ATOM 2184 C CA . LEU A 1 285 ? -12.066 -0.717 -2.171 1.00 79.75 285 LEU A CA 1
ATOM 2185 C C . LEU A 1 285 ? -11.689 -0.541 -0.697 1.00 79.75 285 LEU A C 1
ATOM 2187 O O . LEU A 1 285 ? -10.843 -1.275 -0.193 1.00 79.75 285 LEU A O 1
ATOM 2191 N N . LEU A 1 286 ? -12.337 0.393 0.006 1.00 86.25 286 LEU A N 1
ATOM 2192 C CA . LEU A 1 286 ? -12.093 0.616 1.428 1.00 86.25 286 LEU A CA 1
ATOM 2193 C C . LEU A 1 286 ? -12.464 -0.630 2.243 1.00 86.25 286 LEU A C 1
ATOM 2195 O O . LEU A 1 286 ? -11.657 -1.080 3.056 1.00 86.25 286 LEU A O 1
ATOM 2199 N N . LEU A 1 287 ? -13.642 -1.214 1.991 1.00 88.88 287 LEU A N 1
ATOM 2200 C CA . LEU A 1 287 ? -14.075 -2.455 2.636 1.00 88.88 287 LEU A CA 1
ATOM 2201 C C . LEU A 1 287 ? -13.107 -3.607 2.341 1.00 88.88 287 LEU A C 1
ATOM 2203 O O . LEU A 1 287 ? -12.656 -4.283 3.265 1.00 88.88 287 LEU A O 1
ATOM 2207 N N . ALA A 1 288 ? -12.772 -3.828 1.067 1.00 84.06 288 ALA A N 1
ATOM 2208 C CA . ALA A 1 288 ? -11.917 -4.939 0.659 1.00 84.06 288 ALA A CA 1
ATOM 2209 C C . ALA A 1 288 ? -10.530 -4.870 1.310 1.00 84.06 288 ALA A C 1
ATOM 2211 O O . ALA A 1 288 ? -10.038 -5.868 1.840 1.00 84.06 288 ALA A O 1
ATOM 2212 N N . GLU A 1 289 ? -9.913 -3.690 1.324 1.00 84.94 289 GLU A N 1
ATOM 2213 C CA . GLU A 1 289 ? -8.607 -3.532 1.950 1.00 84.94 289 GLU A CA 1
ATOM 2214 C C . GLU A 1 289 ? -8.667 -3.579 3.482 1.00 84.94 289 GLU A C 1
ATOM 2216 O O . GLU A 1 289 ? -7.754 -4.126 4.100 1.00 84.94 289 GLU A O 1
ATOM 2221 N N . ALA A 1 290 ? -9.731 -3.058 4.104 1.00 91.00 290 ALA A N 1
ATOM 2222 C CA . ALA A 1 290 ? -9.926 -3.155 5.549 1.00 91.00 290 ALA A CA 1
ATOM 2223 C C . ALA A 1 290 ? -10.046 -4.620 5.999 1.00 91.00 290 ALA A C 1
ATOM 2225 O O . ALA A 1 290 ? -9.371 -5.033 6.943 1.00 91.00 290 ALA A O 1
ATOM 2226 N N . VAL A 1 291 ? -10.840 -5.429 5.286 1.00 89.06 291 VAL A N 1
ATOM 2227 C CA . VAL A 1 291 ? -10.939 -6.876 5.534 1.00 89.06 291 VAL A CA 1
ATOM 2228 C C . VAL A 1 291 ? -9.588 -7.557 5.311 1.00 89.06 291 VAL A C 1
ATOM 2230 O O . VAL A 1 291 ? -9.178 -8.361 6.144 1.00 89.06 291 VAL A O 1
ATOM 2233 N N . GLY A 1 292 ? -8.866 -7.223 4.236 1.00 83.44 292 GLY A N 1
ATOM 2234 C CA . GLY A 1 292 ? -7.532 -7.776 3.969 1.00 83.44 292 GLY A CA 1
ATOM 2235 C C . GLY A 1 292 ? -6.513 -7.472 5.077 1.00 83.44 292 GLY A C 1
ATOM 2236 O O . GLY A 1 292 ? -5.719 -8.337 5.457 1.00 83.44 292 GLY A O 1
ATOM 2237 N N . PHE A 1 293 ? -6.574 -6.272 5.654 1.00 88.31 293 PHE A N 1
ATOM 2238 C CA . PHE A 1 293 ? -5.746 -5.886 6.793 1.00 88.31 293 PHE A CA 1
ATOM 2239 C C . PHE A 1 293 ? -6.108 -6.670 8.064 1.00 88.31 293 PHE A C 1
ATOM 2241 O O . PHE A 1 293 ? -5.219 -7.239 8.697 1.00 88.31 293 PHE A O 1
ATOM 2248 N N . ILE A 1 294 ? -7.398 -6.782 8.406 1.00 93.06 294 ILE A N 1
ATOM 2249 C CA . ILE A 1 294 ? -7.859 -7.581 9.558 1.00 93.06 294 ILE A CA 1
ATOM 2250 C C . ILE A 1 294 ? -7.494 -9.062 9.398 1.00 93.06 294 ILE A C 1
ATOM 2252 O O . ILE A 1 294 ? -6.986 -9.673 10.338 1.00 93.06 294 ILE A O 1
ATOM 2256 N N . PHE A 1 295 ? -7.673 -9.617 8.200 1.00 88.31 295 PHE A N 1
ATOM 2257 C CA . PHE A 1 295 ? -7.238 -10.968 7.856 1.00 88.31 295 PHE A CA 1
ATOM 2258 C C . PHE A 1 295 ? -5.744 -11.161 8.140 1.00 88.31 295 PHE A C 1
ATOM 2260 O O . PHE A 1 295 ? -5.355 -12.130 8.785 1.00 88.31 295 PHE A O 1
ATOM 2267 N N . THR A 1 296 ? -4.906 -10.211 7.722 1.00 86.19 296 THR A N 1
ATOM 2268 C CA . THR A 1 296 ? -3.451 -10.273 7.927 1.00 86.19 296 THR A CA 1
ATOM 2269 C C . THR A 1 296 ? -3.078 -10.277 9.411 1.00 86.19 296 THR A C 1
ATOM 2271 O O . THR A 1 296 ? -2.195 -11.027 9.832 1.00 86.19 296 THR A O 1
ATOM 2274 N N . LEU A 1 297 ? -3.770 -9.473 10.222 1.00 89.81 297 LEU A N 1
ATOM 2275 C CA . LEU A 1 297 ? -3.550 -9.434 11.667 1.00 89.81 297 LEU A CA 1
ATOM 2276 C C . LEU A 1 297 ? -3.947 -10.751 12.346 1.00 89.81 297 LEU A C 1
ATOM 2278 O O . LEU A 1 297 ? -3.219 -11.225 13.217 1.00 89.81 297 LEU A O 1
ATOM 2282 N N . LEU A 1 298 ? -5.059 -11.362 11.934 1.00 88.94 298 LEU A N 1
ATOM 2283 C CA . LEU A 1 298 ? -5.616 -12.548 12.589 1.00 88.94 298 LEU A CA 1
ATOM 2284 C C . LEU A 1 298 ? -4.977 -13.862 12.142 1.00 88.94 298 LEU A C 1
ATOM 2286 O O . LEU A 1 298 ? -4.810 -14.755 12.964 1.00 88.94 298 LEU A O 1
ATOM 2290 N N . VAL A 1 299 ? -4.615 -14.007 10.866 1.00 84.44 299 VAL A N 1
ATOM 2291 C CA . VAL A 1 299 ? -4.161 -15.302 10.346 1.00 84.44 299 VAL A CA 1
ATOM 2292 C C . VAL A 1 299 ? -2.740 -15.611 10.826 1.00 84.44 299 VAL A C 1
ATOM 2294 O O . VAL A 1 299 ? -1.820 -14.817 10.588 1.00 84.44 299 VAL A O 1
ATOM 2297 N N . PRO A 1 300 ? -2.527 -16.758 11.498 1.00 80.81 300 PRO A N 1
ATOM 2298 C CA . PRO A 1 300 ? -1.204 -17.201 11.891 1.00 80.81 300 PRO A CA 1
ATOM 2299 C C . PRO A 1 300 ? -0.483 -17.838 10.705 1.00 80.81 300 PRO A C 1
ATOM 2301 O O . PRO A 1 300 ? -1.072 -18.501 9.852 1.00 80.81 300 PRO A O 1
ATOM 2304 N N . TRP A 1 301 ? 0.831 -17.703 10.702 1.00 74.69 301 TRP A N 1
ATOM 2305 C CA . TRP A 1 301 ? 1.698 -18.193 9.628 1.00 74.69 301 TRP A CA 1
ATOM 2306 C C . TRP A 1 301 ? 2.500 -19.466 9.946 1.00 74.69 301 TRP A C 1
ATOM 2308 O O . TRP A 1 301 ? 3.101 -20.070 9.066 1.00 74.69 301 TRP A O 1
ATOM 2318 N N . LYS A 1 302 ? 2.520 -19.832 11.227 1.00 73.75 302 LYS A N 1
ATOM 2319 C CA . LYS A 1 302 ? 3.326 -20.834 11.934 1.00 73.75 302 LYS A CA 1
ATOM 2320 C C . LYS A 1 302 ? 2.406 -21.301 13.048 1.00 73.75 302 LYS A C 1
ATOM 2322 O O . LYS A 1 302 ? 2.431 -20.783 14.161 1.00 73.75 302 LYS A O 1
ATOM 2327 N N . ARG A 1 303 ? 1.449 -22.150 12.671 1.00 77.19 303 ARG A N 1
ATOM 2328 C CA . ARG A 1 303 ? 0.425 -22.679 13.589 1.00 77.19 303 ARG A CA 1
ATOM 2329 C C . ARG A 1 303 ? 1.012 -23.648 14.615 1.00 77.19 303 ARG A C 1
ATOM 2331 O O . ARG A 1 303 ? 0.379 -23.917 15.626 1.00 77.19 303 ARG A O 1
ATOM 2338 N N . ASP A 1 304 ? 2.192 -24.175 14.322 1.00 80.00 304 ASP A N 1
ATOM 2339 C CA . ASP A 1 304 ? 3.001 -25.060 15.152 1.00 80.00 304 ASP A CA 1
ATOM 2340 C C . ASP A 1 304 ? 3.807 -24.317 16.230 1.00 80.00 304 ASP A C 1
ATOM 2342 O O . ASP A 1 304 ? 4.229 -24.932 17.208 1.00 80.00 304 ASP A O 1
ATOM 2346 N N . ASP A 1 305 ? 3.987 -23.001 16.095 1.00 82.62 305 ASP A N 1
ATOM 2347 C CA . ASP A 1 305 ? 4.667 -22.163 17.082 1.00 82.62 305 ASP A CA 1
ATOM 2348 C C . ASP A 1 305 ? 3.673 -21.630 18.128 1.00 82.62 305 ASP A C 1
ATOM 2350 O O . ASP A 1 305 ? 2.851 -20.749 17.860 1.00 82.62 305 ASP A O 1
ATOM 2354 N N . SER A 1 306 ? 3.774 -22.142 19.357 1.00 87.00 306 SER A N 1
ATOM 2355 C CA . SER A 1 306 ? 2.906 -21.740 20.467 1.00 87.00 306 SER A CA 1
ATOM 2356 C C . SER A 1 306 ? 3.043 -20.263 20.842 1.00 87.00 306 SER A C 1
ATOM 2358 O O . SER A 1 306 ? 2.044 -19.634 21.181 1.00 87.00 306 SER A O 1
ATOM 2360 N N . ALA A 1 307 ? 4.253 -19.695 20.780 1.00 85.25 307 ALA A N 1
ATOM 2361 C CA . ALA A 1 307 ? 4.464 -18.284 21.104 1.00 85.25 307 ALA A CA 1
ATOM 2362 C C . ALA A 1 307 ? 3.835 -17.390 20.031 1.00 85.25 307 ALA A C 1
ATOM 2364 O O . ALA A 1 307 ? 3.226 -16.366 20.343 1.00 85.25 307 ALA A O 1
ATOM 2365 N N . HIS A 1 308 ? 3.916 -17.815 18.769 1.00 84.38 308 HIS A N 1
ATOM 2366 C CA . HIS A 1 308 ? 3.237 -17.123 17.685 1.00 84.38 308 HIS A CA 1
ATOM 2367 C C . HIS A 1 308 ? 1.713 -17.156 17.835 1.00 84.38 308 HIS A C 1
ATOM 2369 O O . HIS A 1 308 ? 1.049 -16.132 17.668 1.00 84.38 308 HIS A O 1
ATOM 2375 N N . MET A 1 309 ? 1.156 -18.321 18.167 1.00 89.12 309 MET A N 1
ATOM 2376 C CA . MET A 1 309 ? -0.282 -18.474 18.376 1.00 89.12 309 MET A CA 1
ATOM 2377 C C . MET A 1 309 ? -0.789 -17.634 19.552 1.00 89.12 309 MET A C 1
ATOM 2379 O O . MET A 1 309 ? -1.852 -17.026 19.435 1.00 89.12 309 MET A O 1
ATOM 2383 N N . GLU A 1 310 ? -0.020 -17.532 20.638 1.00 90.88 310 GLU A N 1
ATOM 2384 C CA . GLU A 1 310 ? -0.374 -16.684 21.780 1.00 90.88 310 GLU A CA 1
ATOM 2385 C C . GLU A 1 310 ? -0.365 -15.194 21.408 1.00 90.88 310 GLU A C 1
ATOM 2387 O O . GLU A 1 310 ? -1.330 -14.480 21.682 1.00 90.88 310 GLU A O 1
ATOM 2392 N N . ALA A 1 311 ? 0.661 -14.731 20.685 1.00 89.19 311 ALA A N 1
ATOM 2393 C CA . ALA A 1 311 ? 0.711 -13.354 20.190 1.00 89.19 311 ALA A CA 1
ATOM 2394 C C . ALA A 1 311 ? -0.490 -13.032 19.280 1.00 89.19 311 ALA A C 1
ATOM 2396 O O . ALA A 1 311 ? -1.110 -11.972 19.391 1.00 89.19 311 ALA A O 1
ATOM 2397 N N . LYS A 1 312 ? -0.877 -13.970 18.408 1.00 91.44 312 LYS A N 1
ATOM 2398 C CA . LYS A 1 312 ? -2.056 -13.820 17.546 1.00 91.44 312 LYS A CA 1
ATOM 2399 C C . LYS A 1 312 ? -3.364 -13.809 18.328 1.00 91.44 312 LYS A C 1
ATOM 2401 O O . LYS A 1 312 ? -4.243 -13.008 18.016 1.00 91.44 312 LYS A O 1
ATOM 2406 N N . LYS A 1 313 ? -3.481 -14.623 19.378 1.00 95.25 313 LYS A N 1
ATOM 2407 C CA . LYS A 1 313 ? -4.627 -14.582 20.291 1.00 95.25 313 LYS A CA 1
ATOM 2408 C C . LYS A 1 313 ? -4.733 -13.226 20.994 1.00 95.25 313 LYS A C 1
ATOM 2410 O O . LYS A 1 313 ? -5.825 -12.673 21.068 1.00 95.25 313 LYS A O 1
ATOM 2415 N N . GLN A 1 314 ? -3.616 -12.644 21.428 1.00 95.00 314 GLN A N 1
ATOM 2416 C CA . GLN A 1 314 ? -3.590 -11.310 22.037 1.00 95.00 314 GLN A CA 1
ATOM 2417 C C . GLN A 1 314 ? -3.991 -10.201 21.046 1.00 95.00 314 GLN A C 1
ATOM 2419 O O . GLN A 1 314 ? -4.766 -9.297 21.385 1.00 95.00 314 GLN A O 1
ATOM 2424 N N . ILE A 1 315 ? -3.522 -10.286 19.797 1.00 94.81 315 ILE A N 1
ATOM 2425 C CA . ILE A 1 315 ? -3.986 -9.427 18.697 1.00 94.81 315 ILE A CA 1
ATOM 2426 C C . ILE A 1 315 ? -5.501 -9.575 18.515 1.00 94.81 315 ILE A C 1
ATOM 2428 O O . ILE A 1 315 ? -6.214 -8.573 18.454 1.00 94.81 315 ILE A O 1
ATOM 2432 N N . ALA A 1 316 ? -6.008 -10.809 18.485 1.00 96.62 316 ALA A N 1
ATOM 2433 C CA . ALA A 1 316 ? -7.428 -11.094 18.338 1.00 96.62 316 ALA A CA 1
ATOM 2434 C C . ALA A 1 316 ? -8.264 -10.530 19.503 1.00 96.62 316 ALA A C 1
ATOM 2436 O O . ALA A 1 316 ? -9.308 -9.932 19.250 1.00 96.62 316 ALA A O 1
ATOM 2437 N N . SER A 1 317 ? -7.790 -10.629 20.752 1.00 97.12 317 SER A N 1
ATOM 2438 C CA . SER A 1 317 ? -8.418 -9.984 21.917 1.00 97.12 317 SER A CA 1
ATOM 2439 C C . SER A 1 317 ? -8.502 -8.466 21.753 1.00 97.12 317 SER A C 1
ATOM 2441 O O . SER A 1 317 ? -9.553 -7.880 21.988 1.00 97.12 317 SER A O 1
ATOM 2443 N N . THR A 1 318 ? -7.429 -7.833 21.272 1.00 96.69 318 THR A N 1
ATOM 2444 C CA . THR A 1 318 ? -7.417 -6.381 21.019 1.00 96.69 318 THR A CA 1
ATOM 2445 C C . THR A 1 318 ? -8.470 -5.993 19.975 1.00 96.69 318 THR A C 1
ATOM 2447 O O . THR A 1 318 ? -9.192 -5.014 20.134 1.00 96.69 318 THR A O 1
ATOM 2450 N N . LEU A 1 319 ? -8.596 -6.772 18.898 1.00 97.00 319 LEU A N 1
ATOM 2451 C CA . LEU A 1 319 ? -9.582 -6.501 17.850 1.00 97.00 319 LEU A CA 1
ATOM 2452 C C . LEU A 1 319 ? -11.025 -6.788 18.309 1.00 97.00 319 LEU A C 1
ATOM 2454 O O . LEU A 1 319 ? -11.955 -6.120 17.851 1.00 97.00 319 LEU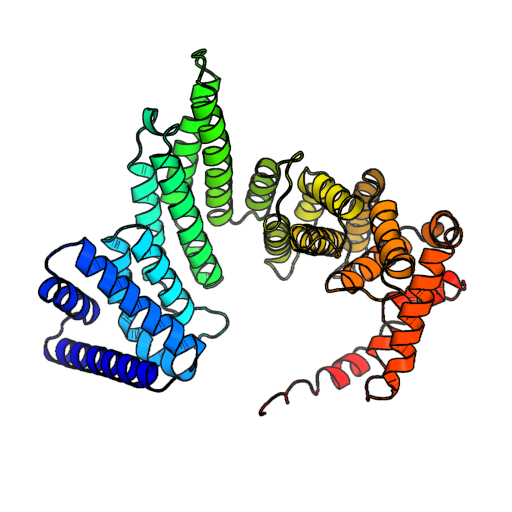 A O 1
ATOM 2458 N N . GLN A 1 320 ? -11.230 -7.745 19.222 1.00 95.31 320 GLN A N 1
ATOM 2459 C CA . GLN A 1 320 ? -12.530 -8.003 19.859 1.00 95.31 320 GLN A CA 1
ATOM 2460 C C . GLN A 1 320 ? -13.026 -6.783 20.646 1.00 95.31 320 GLN A C 1
ATOM 2462 O O . GLN A 1 320 ? -14.193 -6.426 20.510 1.00 95.31 320 GLN A O 1
ATOM 2467 N N . GLU A 1 321 ? -12.147 -6.078 21.369 1.00 95.69 321 GLU A N 1
ATOM 2468 C CA . GLU A 1 321 ? -12.495 -4.820 22.059 1.00 95.69 321 GLU A CA 1
ATOM 2469 C C . GLU A 1 321 ? -12.983 -3.725 21.092 1.00 95.69 321 GLU A C 1
ATOM 2471 O O . GLU A 1 321 ? -13.742 -2.835 21.478 1.00 95.69 321 GLU A O 1
ATOM 2476 N N . LEU A 1 322 ? -12.586 -3.805 19.817 1.00 95.50 322 LEU A N 1
ATOM 2477 C CA . LEU A 1 322 ? -13.038 -2.909 18.749 1.00 95.50 322 LEU A CA 1
ATOM 2478 C C . LEU A 1 322 ? -14.324 -3.386 18.052 1.00 95.50 322 LEU A C 1
ATOM 2480 O O . LEU A 1 322 ? -14.791 -2.715 17.136 1.00 95.50 322 LEU A O 1
ATOM 2484 N N . ASN A 1 323 ? -14.920 -4.503 18.480 1.00 95.75 323 ASN A N 1
ATOM 2485 C CA . ASN A 1 323 ? -16.083 -5.158 17.867 1.00 95.75 323 ASN A CA 1
ATOM 2486 C C . ASN A 1 323 ? -15.828 -5.717 16.455 1.00 95.75 323 ASN A C 1
ATOM 2488 O O . ASN A 1 323 ? -16.733 -5.740 15.615 1.00 95.75 323 ASN A O 1
ATOM 2492 N N . VAL A 1 324 ? -14.611 -6.212 16.181 1.00 97.31 324 VAL A N 1
ATOM 2493 C CA . VAL A 1 324 ? -14.289 -6.824 14.877 1.00 97.31 324 VAL A CA 1
ATOM 2494 C C . VAL A 1 324 ? -15.225 -7.987 14.532 1.00 97.31 324 VAL A C 1
ATOM 2496 O O . VAL A 1 324 ? -15.628 -8.126 13.379 1.00 97.31 324 VAL A O 1
ATOM 2499 N N . LEU A 1 325 ? -15.612 -8.801 15.521 1.00 97.31 325 LEU A N 1
ATOM 2500 C CA . LEU A 1 325 ? -16.491 -9.948 15.303 1.00 97.31 325 LEU A CA 1
ATOM 2501 C C . LEU A 1 325 ? -17.863 -9.489 14.812 1.00 97.31 325 LEU A C 1
ATOM 2503 O O . LEU A 1 325 ? -18.311 -9.934 13.761 1.00 97.31 325 LEU A O 1
ATOM 2507 N N . ASP A 1 326 ? -18.503 -8.566 15.529 1.00 96.56 326 ASP A N 1
ATOM 2508 C CA . ASP A 1 326 ? -19.826 -8.063 15.159 1.00 96.56 326 ASP A CA 1
ATOM 2509 C C . ASP A 1 326 ? -19.795 -7.385 13.773 1.00 96.56 326 ASP A C 1
ATOM 2511 O O . ASP A 1 326 ? -20.730 -7.555 12.986 1.00 96.56 326 ASP A O 1
ATOM 2515 N N . ALA A 1 327 ? -18.697 -6.700 13.422 1.00 95.88 327 ALA A N 1
ATOM 2516 C CA . ALA A 1 327 ? -18.484 -6.140 12.085 1.00 95.88 327 ALA A CA 1
ATOM 2517 C C . ALA A 1 327 ? -18.446 -7.222 10.990 1.00 95.88 327 ALA A C 1
ATOM 2519 O O . ALA A 1 327 ? -19.160 -7.121 9.991 1.00 95.88 327 ALA A O 1
ATOM 2520 N N . LEU A 1 328 ? -17.658 -8.284 11.185 1.00 96.12 328 LEU A N 1
ATOM 2521 C CA . LEU A 1 328 ? -17.550 -9.393 10.230 1.00 96.12 328 LEU A CA 1
ATOM 2522 C C . LEU A 1 328 ? -18.870 -10.175 10.113 1.00 96.12 328 LEU A C 1
ATOM 2524 O O . LEU A 1 328 ? -19.310 -10.490 9.007 1.00 96.12 328 LEU A O 1
ATOM 2528 N N . LEU A 1 329 ? -19.546 -10.447 11.236 1.00 96.00 329 LEU A N 1
ATOM 2529 C CA . LEU A 1 329 ? -20.836 -11.145 11.243 1.00 96.00 329 LEU A CA 1
ATOM 2530 C C . LEU A 1 329 ? -21.936 -10.324 10.556 1.00 96.00 329 LEU A C 1
ATOM 2532 O O . LEU A 1 329 ? -22.796 -10.894 9.879 1.00 96.00 329 LEU A O 1
ATOM 2536 N N . ARG A 1 330 ? -21.894 -8.989 10.667 1.00 94.19 330 ARG A N 1
ATOM 2537 C CA . ARG A 1 330 ? -22.787 -8.094 9.920 1.00 94.19 330 ARG A CA 1
ATOM 2538 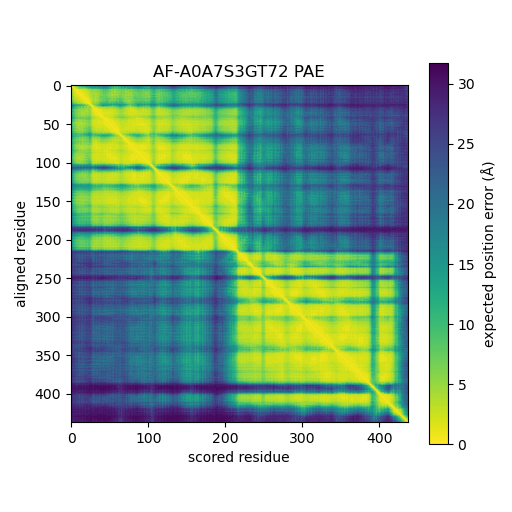C C . ARG A 1 330 ? -22.602 -8.247 8.409 1.00 94.19 330 ARG A C 1
ATOM 2540 O O . ARG A 1 330 ? -23.610 -8.312 7.708 1.00 94.19 330 ARG A O 1
ATOM 2547 N N . GLN A 1 331 ? -21.366 -8.365 7.919 1.00 92.31 331 GLN A N 1
ATOM 2548 C CA . GLN A 1 331 ? -21.098 -8.610 6.494 1.00 92.31 331 GLN A CA 1
ATOM 2549 C C . GLN A 1 331 ? -21.624 -9.977 6.037 1.00 92.31 331 GLN A C 1
ATOM 2551 O O . GLN A 1 331 ? -22.325 -10.059 5.031 1.00 92.31 331 GLN A O 1
ATOM 2556 N N . CYS A 1 332 ? -21.394 -11.039 6.818 1.00 93.25 332 CYS A N 1
ATOM 2557 C CA . CYS A 1 332 ? -21.961 -12.364 6.536 1.00 93.25 332 CYS A CA 1
ATOM 2558 C C . CYS A 1 332 ? -23.494 -12.325 6.423 1.00 93.25 332 CYS A C 1
ATOM 2560 O O . CYS A 1 332 ? -24.074 -12.878 5.487 1.00 93.25 332 CYS A O 1
ATOM 2562 N N . ARG A 1 333 ? -24.157 -11.633 7.358 1.00 93.81 333 ARG A N 1
ATOM 2563 C CA . ARG A 1 333 ? -25.611 -11.450 7.331 1.00 93.81 333 ARG A CA 1
ATOM 2564 C C . ARG A 1 333 ? -26.061 -10.661 6.104 1.00 93.81 333 ARG A C 1
ATOM 2566 O O . ARG A 1 333 ? -27.013 -11.075 5.451 1.00 93.81 333 ARG A O 1
ATOM 2573 N N . PHE A 1 334 ? -25.384 -9.559 5.785 1.00 91.62 334 PHE A N 1
ATOM 2574 C CA . PHE A 1 334 ? -25.676 -8.757 4.598 1.00 91.62 334 PHE A CA 1
ATOM 2575 C C . PHE A 1 334 ? -25.618 -9.607 3.325 1.00 91.62 334 PHE A C 1
ATOM 2577 O O . PHE A 1 334 ? -26.572 -9.609 2.550 1.00 91.62 334 PHE A O 1
ATOM 2584 N N . TRP A 1 335 ? -24.562 -10.402 3.136 1.00 89.75 335 TRP A N 1
ATOM 2585 C CA . TRP A 1 335 ? -24.452 -11.241 1.944 1.00 89.75 335 TRP A CA 1
ATOM 2586 C C . TRP A 1 335 ? -25.548 -12.295 1.847 1.00 89.75 335 TRP A C 1
ATOM 2588 O O . TRP A 1 335 ? -26.049 -12.576 0.759 1.00 89.75 335 TRP A O 1
ATOM 2598 N N . TYR A 1 336 ? -25.954 -12.873 2.974 1.00 91.00 336 TYR A N 1
ATOM 2599 C CA . TYR A 1 336 ? -27.031 -13.852 2.976 1.00 91.00 336 TYR A CA 1
ATOM 2600 C C . TYR A 1 336 ? -28.395 -13.227 2.681 1.00 91.00 336 TYR A C 1
ATOM 2602 O O . TYR A 1 336 ? -29.116 -13.718 1.813 1.00 91.00 336 TYR A O 1
ATOM 2610 N N . VAL A 1 337 ? -28.729 -12.138 3.372 1.00 91.06 337 VAL A N 1
ATOM 2611 C CA . VAL A 1 337 ? -30.056 -11.516 3.313 1.00 91.06 337 VAL A CA 1
ATOM 2612 C C . VAL A 1 337 ? -30.216 -10.672 2.049 1.00 91.06 337 VAL A C 1
ATOM 2614 O O . VAL A 1 337 ? -31.155 -10.881 1.283 1.00 91.06 337 VAL A O 1
ATOM 2617 N N . GLU A 1 338 ? -29.280 -9.760 1.792 1.00 88.44 338 GLU A N 1
ATOM 2618 C CA . GLU A 1 338 ? -29.387 -8.769 0.715 1.00 88.44 338 GLU A CA 1
ATOM 2619 C C . GLU A 1 338 ? -28.845 -9.310 -0.614 1.00 88.44 338 GLU A C 1
ATOM 2621 O O . GLU A 1 338 ? -29.447 -9.113 -1.670 1.00 88.44 338 GLU A O 1
ATOM 2626 N N . TRP A 1 339 ? -27.727 -10.045 -0.583 1.00 87.12 339 TRP A N 1
ATOM 2627 C CA . TRP A 1 339 ? -27.092 -10.598 -1.792 1.00 87.12 339 TRP A CA 1
ATOM 2628 C C . TRP A 1 339 ? -27.438 -12.067 -2.058 1.00 87.12 339 TRP A C 1
ATOM 2630 O O . TRP A 1 339 ? -26.886 -12.692 -2.972 1.00 87.12 339 TRP A O 1
ATOM 2640 N N . LYS A 1 340 ? -28.382 -12.629 -1.292 1.00 85.06 340 LYS A N 1
ATOM 2641 C CA . LYS A 1 340 ? -28.912 -13.991 -1.477 1.00 85.06 340 LYS A CA 1
ATOM 2642 C C . LYS A 1 340 ? -27.802 -15.049 -1.523 1.00 85.06 340 LYS A C 1
ATOM 2644 O O . LYS A 1 340 ? -27.791 -15.930 -2.384 1.00 85.06 340 LYS A O 1
ATOM 2649 N N . GLY A 1 341 ? -26.834 -14.911 -0.621 1.00 76.75 341 GLY A N 1
ATOM 2650 C CA . GLY A 1 341 ? -25.669 -15.784 -0.490 1.00 76.75 341 GLY A CA 1
ATOM 2651 C C . GLY A 1 341 ? -24.533 -15.495 -1.477 1.00 76.75 341 GLY A C 1
ATOM 2652 O O . GLY A 1 341 ? -23.537 -16.214 -1.485 1.00 76.75 341 GLY A O 1
ATOM 2653 N N . SER A 1 342 ? -24.640 -14.465 -2.316 1.00 77.50 342 SER A N 1
ATOM 2654 C CA . SER A 1 342 ? -23.517 -14.019 -3.147 1.00 77.50 342 SER A CA 1
ATOM 2655 C C . SER A 1 342 ? -22.603 -13.102 -2.341 1.00 77.50 342 SER A C 1
ATOM 2657 O O . SER A 1 342 ? -23.079 -12.256 -1.591 1.00 77.50 342 SER A O 1
ATOM 2659 N N . PHE A 1 343 ? -21.297 -13.251 -2.515 1.00 75.25 343 PHE A N 1
ATOM 2660 C CA . PHE A 1 343 ? -20.285 -12.397 -1.903 1.00 75.25 343 PHE A CA 1
ATOM 2661 C C . PHE A 1 343 ? -19.199 -12.103 -2.935 1.00 75.25 343 PHE A C 1
ATOM 2663 O O . PHE A 1 343 ? -18.917 -12.935 -3.800 1.00 75.25 343 PHE A O 1
ATOM 2670 N N . GLY A 1 344 ? -18.644 -10.898 -2.884 1.00 69.75 344 GLY A N 1
ATOM 2671 C CA . GLY A 1 344 ? -17.604 -10.431 -3.782 1.00 69.75 344 GLY A CA 1
ATOM 2672 C C . GLY A 1 344 ? -16.201 -10.772 -3.289 1.00 69.75 344 GLY A C 1
ATOM 2673 O O . GLY A 1 344 ? -15.956 -11.772 -2.608 1.00 69.75 344 GLY A O 1
ATOM 2674 N N . ASN A 1 345 ? -15.249 -9.926 -3.671 1.00 70.00 345 ASN A N 1
ATOM 2675 C CA . ASN A 1 345 ? -13.820 -10.190 -3.525 1.00 70.00 345 ASN A CA 1
ATOM 2676 C C . ASN A 1 345 ? -13.347 -10.259 -2.063 1.00 70.00 345 ASN A C 1
ATOM 2678 O O . ASN A 1 345 ? -12.271 -10.803 -1.818 1.00 70.00 345 ASN A O 1
ATOM 2682 N N . CYS A 1 346 ? -14.112 -9.745 -1.089 1.00 75.31 346 CYS A N 1
ATOM 2683 C CA . CYS A 1 346 ? -13.720 -9.801 0.325 1.00 75.31 346 CYS A CA 1
ATOM 2684 C C . CYS A 1 346 ? -14.367 -10.945 1.128 1.00 75.31 346 CYS A C 1
ATOM 2686 O O . CYS A 1 346 ? -13.966 -11.178 2.269 1.00 75.31 346 CYS A O 1
ATOM 2688 N N . GLY A 1 347 ? -15.288 -11.724 0.542 1.00 81.38 347 GLY A N 1
ATOM 2689 C CA . GLY A 1 347 ? -16.014 -12.787 1.253 1.00 81.38 347 GLY A CA 1
ATOM 2690 C C . GLY A 1 347 ? -15.124 -13.859 1.881 1.00 81.38 347 GLY A C 1
ATOM 2691 O O . GLY A 1 347 ? -15.267 -14.170 3.064 1.00 81.38 347 GLY A O 1
ATOM 2692 N N . ASN A 1 348 ? -14.143 -14.372 1.134 1.00 79.69 348 ASN A N 1
ATOM 2693 C CA . ASN A 1 348 ? -13.227 -15.396 1.649 1.00 79.69 348 ASN A CA 1
ATOM 2694 C C . ASN A 1 348 ? -12.399 -14.886 2.836 1.00 79.69 348 ASN A C 1
ATOM 2696 O O . ASN A 1 348 ? -12.303 -15.566 3.856 1.00 79.69 348 ASN A O 1
ATOM 2700 N N . ALA A 1 349 ? -11.831 -13.683 2.726 1.00 79.81 349 ALA A N 1
ATOM 2701 C CA . ALA A 1 349 ? -11.029 -1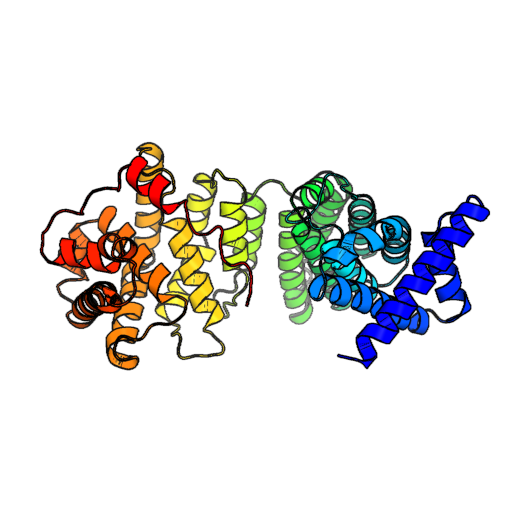3.094 3.795 1.00 79.81 349 ALA A CA 1
ATOM 2702 C C . ALA A 1 349 ? -11.870 -12.840 5.061 1.00 79.81 349 ALA A C 1
ATOM 2704 O O . ALA A 1 349 ? -11.392 -13.088 6.171 1.00 79.81 349 ALA A O 1
ATOM 2705 N N . THR A 1 350 ? -13.140 -12.450 4.906 1.00 88.00 350 THR A N 1
ATOM 2706 C CA . THR A 1 350 ? -14.095 -12.322 6.017 1.00 88.00 350 THR A CA 1
ATOM 2707 C C . THR A 1 350 ? -14.347 -13.662 6.705 1.00 88.00 350 THR A C 1
ATOM 2709 O O . THR A 1 350 ? -14.190 -13.760 7.920 1.00 88.00 350 THR A O 1
ATOM 2712 N N . VAL A 1 351 ? -14.686 -14.716 5.954 1.00 88.94 351 VAL A N 1
ATOM 2713 C CA . VAL A 1 351 ? -14.987 -16.043 6.526 1.00 88.94 351 VAL A CA 1
ATOM 2714 C C . VAL A 1 351 ? -13.764 -16.648 7.221 1.00 88.94 351 VAL A C 1
ATOM 2716 O O . VAL A 1 351 ? -13.896 -17.213 8.305 1.00 88.94 351 VAL A O 1
ATOM 2719 N N . VAL A 1 352 ? -12.565 -16.491 6.650 1.00 86.75 352 VAL A N 1
ATOM 2720 C CA . VAL A 1 352 ? -11.323 -16.939 7.301 1.00 86.75 352 VAL A CA 1
ATOM 2721 C C . VAL A 1 352 ? -11.068 -16.161 8.592 1.00 86.75 352 VAL A C 1
ATOM 2723 O O . VAL A 1 352 ? -10.746 -16.768 9.607 1.00 86.75 352 VAL A O 1
ATOM 2726 N N . SER A 1 353 ? -11.268 -14.841 8.590 1.00 89.31 353 SER A N 1
ATOM 2727 C CA . SER A 1 353 ? -11.111 -14.021 9.799 1.00 89.31 353 SER A CA 1
ATOM 2728 C C . SER A 1 353 ? -12.067 -14.461 10.914 1.00 89.31 353 SER A C 1
ATOM 2730 O O . SER A 1 353 ? -11.658 -14.563 12.068 1.00 89.31 353 SER A O 1
ATOM 2732 N N . VAL A 1 354 ? -13.321 -14.793 10.573 1.00 96.12 354 VAL A N 1
ATOM 2733 C CA . VAL A 1 354 ? -14.289 -15.364 11.527 1.00 96.12 354 VAL A CA 1
ATOM 2734 C C . VAL A 1 354 ? -13.805 -16.711 12.066 1.00 96.12 354 VAL A C 1
ATOM 2736 O O . VAL A 1 354 ? -13.877 -16.938 13.272 1.00 96.12 354 VAL A O 1
ATOM 2739 N N . LEU A 1 355 ? -13.279 -17.590 11.209 1.00 94.12 355 LEU A N 1
ATOM 2740 C CA . LEU A 1 355 ? -12.726 -18.873 11.643 1.00 94.12 355 LEU A CA 1
ATOM 2741 C C . LEU A 1 355 ? -11.542 -18.706 12.600 1.00 94.12 355 LEU A C 1
ATOM 2743 O O . LEU A 1 355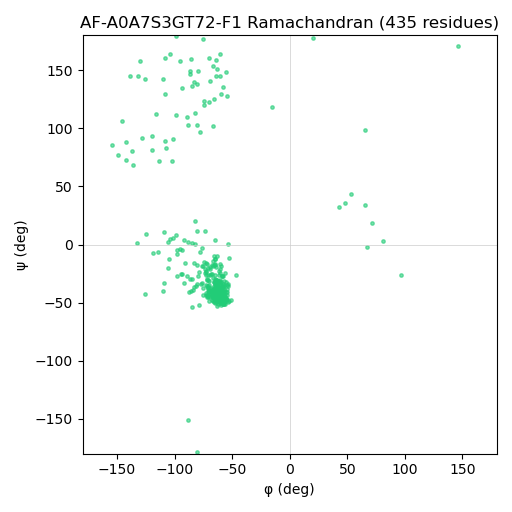 ? -11.497 -19.394 13.615 1.00 94.12 355 LEU A O 1
ATOM 2747 N N . GLU A 1 356 ? -10.602 -17.800 12.326 1.00 93.31 356 GLU A N 1
ATOM 2748 C CA . GLU A 1 356 ? -9.490 -17.566 13.254 1.00 93.31 356 GLU A CA 1
ATOM 2749 C C . GLU A 1 356 ? -9.984 -17.045 14.606 1.00 93.31 356 GLU A C 1
ATOM 2751 O O . GLU A 1 356 ? -9.550 -17.544 15.639 1.00 93.31 356 GLU A O 1
ATOM 2756 N N . LEU A 1 357 ? -10.952 -16.120 14.625 1.00 96.56 357 LEU A N 1
ATOM 2757 C CA . LEU A 1 357 ? -11.560 -15.663 15.878 1.00 96.56 357 LEU A CA 1
ATOM 2758 C C . LEU A 1 357 ? -12.197 -16.821 16.656 1.00 96.56 357 LEU A C 1
ATOM 2760 O O . LEU A 1 357 ? -11.976 -16.917 17.857 1.00 96.56 357 LEU A O 1
ATOM 2764 N N . VAL A 1 358 ? -12.924 -17.720 15.986 1.00 96.06 358 VAL A N 1
ATOM 2765 C CA . VAL A 1 358 ? -13.492 -18.928 16.609 1.00 96.06 358 VAL A CA 1
ATOM 2766 C C . VAL A 1 358 ? -12.401 -19.865 17.133 1.00 96.06 358 VAL A C 1
ATOM 2768 O O . VAL A 1 358 ? -12.544 -20.427 18.212 1.00 96.06 358 VAL A O 1
ATOM 2771 N N . ARG A 1 359 ? -11.292 -20.037 16.409 1.00 92.38 359 ARG A N 1
ATOM 2772 C CA . ARG A 1 359 ? -10.166 -20.863 16.875 1.00 92.38 359 ARG A CA 1
ATOM 2773 C C . ARG A 1 359 ? -9.508 -20.278 18.127 1.00 92.38 359 ARG A C 1
ATOM 2775 O O . ARG A 1 359 ? -9.081 -21.038 18.993 1.00 92.38 359 ARG A O 1
ATOM 2782 N N . TYR A 1 360 ? -9.433 -18.951 18.236 1.00 94.56 360 TYR A N 1
ATOM 2783 C CA . TYR A 1 360 ? -8.912 -18.269 19.425 1.00 94.56 360 TYR A CA 1
ATOM 2784 C C . TYR A 1 360 ? -9.907 -18.245 20.596 1.00 94.56 360 TYR A C 1
ATOM 2786 O O . TYR A 1 360 ? -9.474 -18.335 21.749 1.00 94.56 360 TYR A O 1
ATOM 2794 N N . PHE A 1 361 ? -11.205 -18.150 20.292 1.00 96.19 361 PHE A N 1
ATOM 2795 C CA . PHE A 1 361 ? -12.322 -18.021 21.237 1.00 96.19 361 PHE A CA 1
ATOM 2796 C C . PHE A 1 361 ? -13.498 -18.927 20.805 1.00 96.19 361 PHE A C 1
ATOM 2798 O O . PHE A 1 361 ? -14.442 -18.462 20.151 1.00 96.19 361 PHE A O 1
ATOM 2805 N N . PRO A 1 362 ? -13.455 -20.238 21.113 1.00 94.88 362 PRO A N 1
ATOM 2806 C CA . PRO A 1 362 ? -14.463 -21.204 20.660 1.00 94.88 362 PRO A CA 1
ATOM 2807 C C . PRO A 1 362 ? -15.901 -20.884 21.094 1.00 94.88 362 PRO A C 1
ATOM 2809 O O . PRO A 1 362 ? -16.850 -21.223 20.385 1.00 94.88 362 PRO A O 1
ATOM 2812 N N 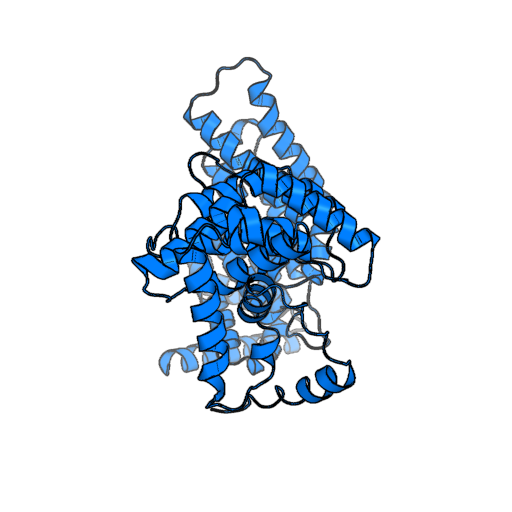. GLU A 1 363 ? -16.069 -20.185 22.218 1.00 95.62 363 GLU A N 1
ATOM 2813 C CA . GLU A 1 363 ? -17.350 -19.718 22.757 1.00 95.62 363 GLU A CA 1
ATOM 2814 C C . GLU A 1 363 ? -18.148 -18.845 21.772 1.00 95.62 363 GLU A C 1
ATOM 2816 O O . GLU A 1 363 ? -19.379 -18.834 21.812 1.00 95.62 363 GLU A O 1
ATOM 2821 N N . ILE A 1 364 ? -17.478 -18.197 20.806 1.00 96.75 364 ILE A N 1
ATOM 2822 C CA . ILE A 1 364 ? -18.111 -17.402 19.739 1.00 96.75 364 ILE A CA 1
ATOM 2823 C C . ILE A 1 364 ? -19.175 -18.205 18.982 1.00 96.75 364 ILE A C 1
ATOM 2825 O O . ILE A 1 364 ? -20.198 -17.645 18.572 1.00 96.75 364 ILE A O 1
ATOM 2829 N N . ILE A 1 365 ? -18.955 -19.510 18.785 1.00 96.00 365 ILE A N 1
ATOM 2830 C CA . ILE A 1 365 ? -19.917 -20.373 18.094 1.00 96.00 365 ILE A CA 1
ATOM 2831 C C . ILE A 1 365 ? -21.273 -20.333 18.800 1.00 96.00 365 ILE A C 1
ATOM 2833 O O . ILE A 1 365 ? -22.290 -20.077 18.151 1.00 96.00 365 ILE A O 1
ATOM 2837 N N . ASP A 1 366 ? -21.285 -20.559 20.111 1.00 95.56 366 ASP A N 1
ATOM 2838 C CA . ASP A 1 366 ? -22.512 -20.687 20.896 1.00 95.56 366 ASP A CA 1
ATOM 2839 C C . ASP A 1 366 ? -23.106 -19.325 21.270 1.00 95.56 366 ASP A C 1
ATOM 2841 O O . ASP A 1 366 ? -24.325 -19.163 21.252 1.00 95.56 366 ASP A O 1
ATOM 2845 N N . GLU A 1 367 ? -22.263 -18.329 21.546 1.00 95.75 367 GLU A N 1
ATOM 2846 C CA . GLU A 1 367 ? -22.705 -17.018 22.030 1.00 95.75 367 GLU A CA 1
ATOM 2847 C C . GLU A 1 367 ? -23.106 -16.048 20.914 1.00 95.75 367 GLU A C 1
ATOM 2849 O O . GLU A 1 367 ? -23.944 -15.169 21.125 1.00 95.75 367 GLU A O 1
ATOM 2854 N N . LYS A 1 368 ? -22.502 -16.170 19.725 1.00 95.88 368 LYS A N 1
ATOM 2855 C CA . LYS A 1 368 ? -22.614 -15.153 18.666 1.00 95.88 368 LYS A CA 1
ATOM 2856 C C . LYS A 1 368 ? -23.105 -15.712 17.336 1.00 95.88 368 LYS A C 1
ATOM 2858 O O . LYS A 1 368 ? -23.949 -15.080 16.701 1.00 95.88 368 LYS A O 1
ATOM 2863 N N . ILE A 1 369 ? -22.622 -16.882 16.907 1.00 95.88 369 ILE A N 1
ATOM 2864 C CA . ILE A 1 369 ? -22.980 -17.432 15.589 1.00 95.88 369 ILE A CA 1
ATOM 2865 C C . ILE A 1 369 ? -24.297 -18.215 15.632 1.00 95.88 369 ILE A C 1
ATOM 2867 O O . ILE A 1 369 ? -25.204 -17.897 14.866 1.00 95.88 369 ILE A O 1
ATOM 2871 N N . LYS A 1 370 ? -24.452 -19.204 16.524 1.00 93.75 370 LYS A N 1
ATOM 2872 C CA . LYS A 1 370 ? -25.686 -20.013 16.629 1.00 93.75 370 LYS A CA 1
ATOM 2873 C C . LYS A 1 370 ? -26.954 -19.184 16.877 1.00 93.75 370 LYS A C 1
ATOM 2875 O O . LYS A 1 370 ? -27.967 -19.497 16.248 1.00 93.75 370 LYS A O 1
ATOM 2880 N N . PRO A 1 371 ? -26.940 -18.127 17.715 1.00 95.81 371 PRO A N 1
ATOM 2881 C CA . PRO A 1 371 ? -28.113 -17.273 17.902 1.00 95.81 371 PRO A CA 1
ATOM 2882 C C . PRO A 1 371 ? -28.489 -16.464 16.651 1.00 95.81 371 PRO A C 1
ATOM 2884 O O . PRO A 1 371 ? -29.619 -15.989 16.544 1.00 95.81 371 PRO A O 1
ATOM 2887 N N . ASN A 1 372 ? -27.570 -16.305 15.693 1.00 95.38 372 ASN A N 1
ATOM 2888 C CA . ASN A 1 372 ? -27.789 -15.557 14.462 1.00 95.38 372 ASN A CA 1
ATOM 2889 C C . ASN A 1 372 ? -28.072 -16.506 13.284 1.00 95.38 372 ASN A C 1
ATOM 2891 O O . ASN A 1 372 ? -27.166 -16.950 12.574 1.00 95.38 372 ASN A O 1
ATOM 2895 N N . ALA A 1 373 ? -29.357 -16.801 13.066 1.00 94.12 373 ALA A N 1
ATOM 2896 C CA . ALA A 1 373 ? -29.805 -17.744 12.040 1.00 94.12 373 ALA A CA 1
ATOM 2897 C C . ALA A 1 373 ? -29.340 -17.374 10.619 1.00 94.12 373 ALA A C 1
ATOM 2899 O O . ALA A 1 373 ? -29.015 -18.275 9.843 1.00 94.12 373 ALA A O 1
ATOM 2900 N N . ASP A 1 374 ? -29.261 -16.081 10.288 1.00 95.25 374 ASP A N 1
ATOM 2901 C CA . ASP A 1 374 ? -28.809 -15.610 8.973 1.00 95.25 374 ASP A CA 1
ATOM 2902 C C . ASP A 1 374 ? -27.327 -15.935 8.752 1.00 95.25 374 ASP A C 1
ATOM 2904 O O . ASP A 1 374 ? -26.950 -16.469 7.713 1.00 95.25 374 ASP A O 1
ATOM 2908 N N . VAL A 1 375 ? -26.481 -15.677 9.754 1.00 94.94 375 VAL A N 1
ATOM 2909 C CA . VAL A 1 375 ? -25.041 -15.978 9.694 1.00 94.94 375 VAL A CA 1
ATOM 2910 C C . VAL A 1 375 ? -24.799 -17.485 9.661 1.00 94.94 375 VAL A C 1
ATOM 2912 O O . VAL A 1 375 ? -24.014 -17.964 8.844 1.00 94.94 375 VAL A O 1
ATOM 2915 N N . ALA A 1 376 ? -25.480 -18.256 10.512 1.00 94.00 376 ALA A N 1
ATOM 2916 C CA . ALA A 1 376 ? -25.364 -19.712 10.496 1.00 94.00 376 ALA A CA 1
ATOM 2917 C C . ALA A 1 376 ? -25.796 -20.294 9.136 1.00 94.00 376 ALA A C 1
ATOM 2919 O O . ALA A 1 376 ? -25.165 -21.218 8.621 1.00 94.00 376 ALA A O 1
ATOM 2920 N N . SER A 1 377 ? -26.842 -19.728 8.527 1.00 93.69 377 SER A N 1
ATOM 2921 C CA . SER A 1 377 ? -27.306 -20.128 7.196 1.00 93.69 377 SER A CA 1
ATOM 2922 C C . SER A 1 377 ? -26.339 -19.705 6.094 1.00 93.69 377 SER A C 1
ATOM 2924 O O . SER A 1 377 ? -26.101 -20.495 5.187 1.00 93.69 377 SER A O 1
ATOM 2926 N N . PHE A 1 378 ? -25.720 -18.524 6.195 1.00 92.31 378 PHE A N 1
ATOM 2927 C CA . PHE A 1 378 ? -24.646 -18.101 5.297 1.00 92.31 378 PHE A CA 1
ATOM 2928 C C . PHE A 1 378 ? -23.487 -19.097 5.300 1.00 92.31 378 PHE A C 1
ATOM 2930 O O . PHE A 1 378 ? -23.059 -19.547 4.243 1.00 92.31 378 PHE A O 1
ATOM 2937 N N . ILE A 1 379 ? -23.009 -19.483 6.487 1.00 91.25 379 ILE A N 1
ATOM 2938 C CA . ILE A 1 379 ? -21.895 -20.427 6.636 1.00 91.25 379 ILE A CA 1
ATOM 2939 C C . ILE A 1 379 ? -22.240 -21.769 5.985 1.00 91.25 379 ILE A C 1
ATOM 2941 O O . ILE A 1 379 ? -21.464 -22.252 5.163 1.00 91.25 379 ILE A O 1
ATOM 2945 N N . ARG A 1 380 ? -23.422 -22.328 6.281 1.00 90.38 380 ARG A N 1
ATOM 2946 C CA . ARG A 1 380 ? -23.909 -23.575 5.662 1.00 90.38 380 ARG A CA 1
ATOM 2947 C C . ARG A 1 380 ? -24.054 -23.452 4.150 1.00 90.38 380 ARG A C 1
ATOM 2949 O O . ARG A 1 380 ? -23.663 -24.350 3.419 1.00 90.38 380 ARG A O 1
ATOM 2956 N N . PHE A 1 381 ? -24.583 -22.333 3.666 1.00 87.19 381 PHE A N 1
ATOM 2957 C CA . PHE A 1 381 ? -24.733 -22.072 2.239 1.00 87.19 381 PHE A CA 1
ATOM 2958 C C . PHE A 1 381 ? -23.379 -22.030 1.520 1.00 87.19 381 PHE A C 1
ATOM 2960 O O . PHE A 1 381 ? -23.216 -22.650 0.469 1.00 87.19 381 PHE A O 1
ATOM 2967 N N . CYS A 1 382 ? -22.399 -21.325 2.090 1.00 83.62 382 CYS A N 1
ATOM 2968 C CA . CYS A 1 382 ? -21.037 -21.271 1.571 1.00 83.62 382 CYS A CA 1
ATOM 2969 C C . CYS A 1 382 ? -20.396 -22.661 1.582 1.00 83.62 382 CYS A C 1
ATOM 2971 O O . CYS A 1 382 ? -19.886 -23.105 0.553 1.00 83.62 382 CYS A O 1
ATOM 2973 N N . ALA A 1 383 ? -20.486 -23.369 2.709 1.00 83.00 383 ALA A N 1
ATOM 2974 C CA . ALA A 1 383 ? -19.968 -24.721 2.860 1.00 83.00 383 ALA A CA 1
ATOM 2975 C C . ALA A 1 383 ? -20.576 -25.681 1.826 1.00 83.00 383 ALA A C 1
ATOM 2977 O O . ALA A 1 383 ? -19.844 -26.390 1.135 1.00 83.00 383 ALA A O 1
ATOM 2978 N N . GLU A 1 384 ? -21.895 -25.637 1.635 1.00 81.12 384 GLU A N 1
ATOM 2979 C CA . GLU A 1 384 ? -22.600 -26.443 0.641 1.00 81.12 384 GLU A CA 1
ATOM 2980 C C . GLU A 1 384 ? -22.178 -26.085 -0.786 1.00 81.12 384 GLU A C 1
ATOM 2982 O O . GLU A 1 384 ? -21.887 -26.970 -1.583 1.00 81.12 384 GLU A O 1
ATOM 2987 N N . ARG A 1 385 ? -22.035 -24.800 -1.130 1.00 73.81 385 ARG A N 1
ATOM 2988 C CA . ARG A 1 385 ? -21.512 -24.407 -2.450 1.00 73.81 385 ARG A CA 1
ATOM 2989 C C . ARG A 1 385 ? -20.102 -24.924 -2.699 1.00 73.81 385 ARG A C 1
ATOM 2991 O O . ARG A 1 385 ? -19.815 -25.387 -3.804 1.00 73.81 385 ARG A O 1
ATOM 2998 N N . HIS A 1 386 ? -19.240 -24.891 -1.687 1.00 69.06 386 HIS A N 1
ATOM 2999 C CA . HIS A 1 386 ? -17.919 -25.503 -1.777 1.00 69.06 386 HIS A CA 1
ATOM 3000 C C . HIS A 1 386 ? -18.014 -27.031 -1.919 1.00 69.06 386 HIS A C 1
ATOM 3002 O O . HIS A 1 386 ? -17.238 -27.608 -2.673 1.00 69.06 386 HIS A O 1
ATOM 3008 N N . ARG A 1 387 ? -19.001 -27.694 -1.304 1.00 65.00 387 ARG A N 1
ATOM 3009 C CA . ARG A 1 387 ? -19.274 -29.127 -1.516 1.00 65.00 387 ARG A CA 1
ATOM 3010 C C . ARG A 1 387 ? -19.887 -29.458 -2.881 1.00 65.00 387 ARG A C 1
ATOM 3012 O O . ARG A 1 387 ? -19.642 -30.555 -3.363 1.00 65.00 387 ARG A O 1
ATOM 3019 N N . VAL A 1 388 ? -20.663 -28.570 -3.511 1.00 51.91 388 VAL A N 1
ATOM 3020 C CA . VAL A 1 388 ? -21.427 -28.833 -4.756 1.00 51.91 388 VAL A CA 1
ATOM 3021 C C . VAL A 1 388 ? -20.676 -28.431 -6.034 1.00 51.91 388 VAL A C 1
ATOM 3023 O O . VAL A 1 388 ? -20.865 -29.060 -7.074 1.00 51.91 388 VAL A O 1
ATOM 3026 N N . ASN A 1 389 ? -19.737 -27.476 -5.981 1.00 48.03 389 ASN A N 1
ATOM 3027 C CA . ASN A 1 389 ? -18.824 -27.178 -7.109 1.00 48.03 389 ASN A CA 1
ATOM 3028 C C . ASN A 1 389 ? -17.856 -28.342 -7.453 1.00 48.03 389 ASN A C 1
ATOM 3030 O O . ASN A 1 389 ? -17.025 -28.249 -8.356 1.00 48.03 389 ASN A O 1
ATOM 3034 N N . THR A 1 390 ? -18.011 -29.474 -6.768 1.00 38.19 390 THR A N 1
ATOM 3035 C CA . THR A 1 390 ? -17.340 -30.767 -6.940 1.00 38.19 390 THR A CA 1
ATOM 3036 C C . THR A 1 390 ? -17.586 -31.466 -8.277 1.00 38.19 390 THR A C 1
ATOM 3038 O O . THR A 1 390 ? -16.867 -32.416 -8.588 1.00 38.19 390 THR A O 1
ATOM 3041 N N . ALA A 1 391 ? -18.514 -30.998 -9.118 1.00 37.00 391 ALA A N 1
ATOM 3042 C CA . ALA A 1 391 ? -18.657 -31.516 -10.484 1.00 37.00 391 ALA A CA 1
ATOM 3043 C C . ALA A 1 391 ? -17.440 -31.195 -11.389 1.00 37.00 391 ALA A C 1
ATOM 3045 O O . ALA A 1 391 ? -17.261 -31.835 -12.425 1.00 37.00 391 ALA A O 1
ATOM 3046 N N . TYR A 1 392 ? -16.559 -30.270 -10.977 1.00 36.97 392 TYR A N 1
ATOM 3047 C CA . TYR A 1 392 ? -15.317 -29.918 -11.670 1.00 36.97 392 TYR A CA 1
ATOM 3048 C C . TYR A 1 392 ? -14.082 -30.174 -10.781 1.00 36.97 392 TYR A C 1
ATOM 3050 O O . TYR A 1 392 ? -13.538 -29.273 -10.164 1.00 36.97 392 TYR A O 1
ATOM 3058 N N . ARG A 1 393 ? -13.627 -31.433 -10.711 1.00 36.22 393 ARG A N 1
ATOM 3059 C CA . ARG A 1 393 ? -12.232 -31.861 -10.428 1.00 36.22 393 ARG A CA 1
ATOM 3060 C C . ARG A 1 393 ? -11.397 -31.161 -9.319 1.00 36.22 393 ARG A C 1
ATOM 3062 O O . ARG A 1 393 ? -10.177 -31.198 -9.428 1.00 36.22 393 ARG A O 1
ATOM 3069 N N . VAL A 1 394 ? -11.951 -30.657 -8.209 1.00 42.22 394 VAL A N 1
ATOM 3070 C CA . VAL A 1 394 ? -11.130 -30.333 -7.008 1.00 42.22 394 VAL A CA 1
ATOM 3071 C C . VAL A 1 394 ? -11.858 -30.662 -5.685 1.00 42.22 394 VAL A C 1
ATOM 3073 O O . VAL A 1 394 ? -12.516 -29.804 -5.107 1.00 42.22 394 VAL A O 1
ATOM 3076 N N . PRO A 1 395 ? -11.750 -31.896 -5.153 1.00 42.66 395 PRO A N 1
ATOM 3077 C CA . PRO A 1 395 ? -12.404 -32.299 -3.896 1.00 42.66 395 PRO A CA 1
ATOM 3078 C C . PRO A 1 395 ? -11.740 -31.794 -2.597 1.00 42.66 395 PRO A C 1
ATOM 3080 O O . PRO A 1 395 ? -12.226 -32.123 -1.520 1.00 42.66 395 PRO A O 1
ATOM 3083 N N . TYR A 1 396 ? -10.605 -31.083 -2.664 1.00 43.22 396 TYR A N 1
ATOM 3084 C CA . TYR A 1 396 ? -9.701 -30.911 -1.515 1.00 43.22 396 TYR A CA 1
ATOM 3085 C C . TYR A 1 396 ? -9.653 -29.493 -0.910 1.00 43.22 396 TYR A C 1
ATOM 3087 O O . TYR A 1 396 ? -9.697 -29.354 0.312 1.00 43.22 396 TYR A O 1
ATOM 3095 N N . GLU A 1 397 ? -9.666 -28.431 -1.729 1.00 47.03 397 GLU A N 1
ATOM 3096 C CA . GLU A 1 397 ? -9.835 -27.043 -1.239 1.00 47.03 397 GLU A CA 1
ATOM 3097 C C . GLU A 1 397 ? -11.166 -26.846 -0.490 1.00 47.03 397 GLU A C 1
ATOM 3099 O O . GLU A 1 397 ? -11.343 -25.901 0.275 1.00 47.03 397 GLU A O 1
ATOM 3104 N N . THR A 1 398 ? -12.111 -27.761 -0.694 1.00 49.81 398 THR A N 1
ATOM 3105 C CA . THR A 1 398 ? -13.482 -27.677 -0.207 1.00 49.81 398 THR A CA 1
ATOM 3106 C C . THR A 1 398 ? -13.618 -28.203 1.224 1.00 49.81 398 THR A C 1
ATOM 3108 O O . THR A 1 398 ? -14.269 -27.547 2.025 1.00 49.81 398 THR A O 1
ATOM 3111 N N . ALA A 1 399 ? -12.944 -29.298 1.604 1.00 44.88 399 ALA A N 1
ATOM 3112 C CA . ALA A 1 399 ? -12.981 -29.843 2.972 1.00 44.88 399 ALA A CA 1
ATOM 3113 C C . ALA A 1 399 ? -12.237 -28.971 4.005 1.00 44.88 399 ALA A C 1
ATOM 3115 O O . ALA A 1 399 ? -12.588 -28.975 5.183 1.00 44.88 399 ALA A O 1
ATOM 3116 N N . TYR A 1 400 ? -11.246 -28.202 3.542 1.00 56.00 400 TYR A N 1
ATOM 3117 C CA . TYR A 1 400 ? -10.486 -27.220 4.327 1.00 56.00 400 TYR A CA 1
ATOM 3118 C C . TYR A 1 400 ? -10.918 -25.772 4.099 1.00 56.00 400 TYR A C 1
ATOM 3120 O O . TYR A 1 400 ? -10.291 -24.852 4.630 1.00 56.00 400 TYR A O 1
ATOM 3128 N N . SER A 1 401 ? -11.986 -25.545 3.329 1.00 75.12 401 SER A N 1
ATOM 3129 C CA . SER A 1 401 ? -12.569 -24.212 3.213 1.00 75.12 401 SER A CA 1
ATOM 3130 C C . SER A 1 401 ? -12.973 -23.734 4.603 1.00 75.12 401 SER A C 1
ATOM 3132 O O . SER A 1 401 ? -13.596 -24.474 5.369 1.00 75.12 401 SER A O 1
ATOM 3134 N N . ALA A 1 402 ? -12.658 -22.480 4.925 1.00 80.69 402 ALA A N 1
ATOM 3135 C CA . ALA A 1 402 ? -12.984 -21.917 6.229 1.00 80.69 402 ALA A CA 1
ATOM 3136 C C . ALA A 1 402 ? -14.484 -22.024 6.555 1.00 80.69 402 ALA A C 1
ATOM 3138 O O . ALA A 1 402 ? -14.853 -22.252 7.703 1.00 80.69 402 ALA A O 1
ATOM 3139 N N . SER A 1 403 ? -15.344 -21.948 5.532 1.00 85.19 403 SER A N 1
ATOM 3140 C CA . SER A 1 403 ? -16.792 -22.144 5.671 1.00 85.19 403 SER A CA 1
ATOM 3141 C C . SER A 1 403 ? -17.181 -23.569 6.084 1.00 85.19 403 SER A C 1
ATOM 3143 O O . SER A 1 403 ? -18.053 -23.732 6.932 1.00 85.19 403 SER A O 1
ATOM 3145 N N . VAL A 1 404 ? -16.510 -24.594 5.549 1.00 83.12 404 VAL A N 1
ATOM 3146 C CA . VAL A 1 404 ? -16.764 -26.002 5.893 1.00 83.12 404 VAL A CA 1
ATOM 3147 C C . VAL A 1 404 ? -16.279 -26.311 7.306 1.00 83.12 404 VAL A C 1
ATOM 3149 O O . VAL A 1 404 ? -16.977 -26.990 8.055 1.00 83.12 404 VAL A O 1
ATOM 3152 N N . ILE A 1 405 ? -15.128 -25.767 7.708 1.00 87.12 405 ILE A N 1
ATOM 3153 C CA . ILE A 1 405 ? -14.637 -25.906 9.084 1.00 87.12 405 ILE A CA 1
ATOM 3154 C C . ILE A 1 405 ? -15.600 -25.228 10.064 1.00 87.12 405 ILE A C 1
ATOM 3156 O O . ILE A 1 405 ? -16.002 -25.843 11.049 1.00 87.12 405 ILE A O 1
ATOM 3160 N N . LEU A 1 406 ? -16.024 -23.994 9.777 1.00 90.62 406 LEU A N 1
ATOM 3161 C CA . LEU A 1 406 ? -17.013 -23.291 10.596 1.00 90.62 406 LEU A CA 1
ATOM 3162 C C . LEU A 1 406 ? -18.333 -24.063 10.696 1.00 90.62 406 LEU A C 1
ATOM 3164 O O . LEU A 1 406 ? -18.915 -24.117 11.774 1.00 90.62 406 LEU A O 1
ATOM 3168 N N . GLU A 1 407 ? -18.799 -24.689 9.614 1.00 91.38 407 GLU A N 1
ATOM 3169 C CA . GLU A 1 407 ? -19.989 -25.542 9.655 1.00 91.38 407 GLU A CA 1
ATOM 3170 C C . GLU A 1 407 ? -19.794 -26.767 10.561 1.00 91.38 407 GLU A C 1
ATOM 3172 O O . GLU A 1 407 ? -20.657 -27.045 11.391 1.00 91.38 407 GLU A O 1
ATOM 3177 N N . CYS A 1 408 ? -18.652 -27.458 10.478 1.00 88.19 408 CYS A N 1
ATOM 3178 C CA . CYS A 1 408 ? -18.330 -28.556 11.395 1.00 88.19 408 CYS A CA 1
ATOM 3179 C C . CYS A 1 408 ? -18.373 -28.096 12.860 1.00 88.19 408 CYS A C 1
ATOM 3181 O O . CYS A 1 408 ? -19.009 -28.746 13.692 1.00 88.19 408 CYS A O 1
ATOM 3183 N N . LEU A 1 409 ? -17.756 -26.952 13.168 1.00 91.44 409 LEU A N 1
ATOM 3184 C CA . LEU A 1 409 ? -17.743 -26.386 14.518 1.00 91.44 409 LEU A CA 1
ATOM 3185 C C . LEU A 1 409 ? -19.152 -25.983 14.984 1.00 91.44 409 LEU A C 1
ATOM 3187 O O . LEU A 1 409 ? -19.515 -26.230 16.134 1.00 91.44 409 LEU A O 1
ATOM 3191 N N . LEU A 1 410 ? -19.991 -25.446 14.090 1.00 92.50 410 LEU A N 1
ATOM 3192 C CA . LEU A 1 410 ? -21.401 -25.156 14.379 1.00 92.50 410 LEU A CA 1
ATOM 3193 C C . LEU A 1 410 ? -22.196 -26.411 14.754 1.00 92.50 410 LEU A C 1
ATOM 3195 O O . LEU A 1 410 ? -23.103 -26.339 15.585 1.00 92.50 410 LEU A O 1
ATOM 3199 N N . GLU A 1 411 ? -21.855 -27.556 14.169 1.00 89.38 411 GLU A N 1
ATOM 3200 C CA . GLU A 1 411 ? -22.451 -28.858 14.479 1.00 89.38 411 GLU A CA 1
ATOM 3201 C C . GLU A 1 411 ? -21.836 -29.536 15.716 1.00 89.38 411 GLU A C 1
ATOM 3203 O O . GLU A 1 411 ? -22.251 -30.636 16.080 1.00 89.38 411 GLU A O 1
ATOM 3208 N N . GLY A 1 412 ? -20.858 -28.902 16.374 1.00 86.81 412 GLY A N 1
ATOM 3209 C CA . GLY A 1 412 ? -20.132 -29.484 17.506 1.00 86.81 412 GLY A CA 1
ATOM 3210 C C . GLY A 1 412 ? -19.173 -30.609 17.104 1.00 86.81 412 GLY A C 1
ATOM 3211 O O . GLY A 1 412 ? -18.786 -31.420 17.945 1.00 86.81 412 GLY A O 1
ATOM 3212 N N . LYS A 1 413 ? -18.804 -30.689 15.821 1.00 87.12 413 LYS A N 1
ATOM 3213 C CA . LYS A 1 413 ? -17.824 -31.650 15.308 1.00 87.12 413 LYS A CA 1
ATOM 3214 C C . LYS A 1 413 ? -16.410 -31.078 15.443 1.00 87.12 413 LYS A C 1
ATOM 3216 O O . LYS A 1 413 ? -16.236 -29.863 15.344 1.00 87.12 413 LYS A O 1
ATOM 3221 N N . PRO A 1 414 ? -15.392 -31.932 15.642 1.00 79.00 414 PRO A N 1
ATOM 3222 C CA . PRO A 1 414 ? -14.012 -31.473 15.671 1.00 79.00 414 PRO A CA 1
ATOM 3223 C C . PRO A 1 414 ? -13.599 -30.885 14.319 1.00 79.00 414 PRO A C 1
ATOM 3225 O O . PRO A 1 414 ? -14.085 -31.305 13.265 1.00 79.00 414 PRO A O 1
ATOM 3228 N N . GLU A 1 415 ? -12.663 -29.940 14.362 1.00 79.69 415 GLU A N 1
ATOM 3229 C CA . GLU A 1 415 ? -11.985 -29.452 13.165 1.00 79.69 415 GLU A CA 1
ATOM 3230 C C . GLU A 1 415 ? -11.260 -30.625 12.468 1.00 79.69 415 GLU A C 1
ATOM 3232 O O . GLU A 1 415 ? -10.551 -31.390 13.135 1.00 79.69 415 GLU A O 1
ATOM 3237 N N . PRO A 1 416 ? -11.449 -30.828 11.151 1.00 70.31 416 PRO A N 1
ATOM 3238 C CA . PRO A 1 416 ? -10.782 -31.915 10.436 1.00 70.31 416 PRO A CA 1
ATOM 3239 C C . PRO A 1 416 ? -9.272 -31.631 10.327 1.00 70.31 416 PRO A C 1
ATOM 3241 O O . PRO A 1 416 ? -9.010 -30.475 10.036 1.00 70.31 416 PRO A O 1
ATOM 3244 N N . PRO A 1 417 ? -8.350 -32.633 10.465 1.00 64.62 417 PRO A N 1
ATOM 3245 C CA . PRO A 1 417 ? -6.894 -32.685 10.144 1.00 64.62 417 PRO A CA 1
ATOM 3246 C C . PRO A 1 417 ? -6.053 -31.403 9.980 1.00 64.62 417 PRO A C 1
ATOM 3248 O O . PRO A 1 417 ? -6.563 -30.329 9.786 1.00 64.62 417 PRO A O 1
ATOM 3251 N N . PRO A 1 418 ? -4.752 -31.457 9.732 1.00 62.66 418 PRO A N 1
ATOM 3252 C CA . PRO A 1 418 ? -4.286 -30.808 8.484 1.00 62.66 418 PRO A CA 1
ATOM 3253 C C . PRO A 1 418 ? -3.862 -31.865 7.456 1.00 62.66 418 PRO A C 1
ATOM 3255 O O . PRO A 1 418 ? -3.615 -33.007 7.851 1.00 62.66 418 PRO A O 1
ATOM 3258 N N . PRO A 1 419 ? -3.780 -31.547 6.146 1.00 55.59 419 PRO A N 1
ATOM 3259 C CA . PRO A 1 419 ? -3.222 -32.487 5.172 1.00 55.59 419 PRO A CA 1
ATOM 3260 C C . PRO A 1 419 ? -1.821 -32.929 5.565 1.00 55.59 419 PRO A C 1
ATOM 3262 O O . PRO A 1 419 ? -1.032 -32.139 6.086 1.00 55.59 419 PRO A O 1
ATOM 3265 N N . SER A 1 420 ? -1.465 -34.159 5.205 1.00 55.47 420 SER A N 1
ATOM 3266 C CA . SER A 1 420 ? -0.070 -34.581 5.263 1.00 55.47 420 SER A CA 1
ATOM 3267 C C . SER A 1 420 ? 0.784 -33.805 4.245 1.00 55.47 420 SER A C 1
ATOM 3269 O O . SER A 1 420 ? 0.307 -33.366 3.196 1.00 55.47 420 SER A O 1
ATOM 3271 N N . ALA A 1 421 ? 2.085 -33.661 4.512 1.00 46.94 421 ALA A N 1
ATOM 3272 C CA . ALA A 1 421 ? 3.029 -33.041 3.573 1.00 46.94 421 ALA A CA 1
ATOM 3273 C C . ALA A 1 421 ? 3.050 -33.747 2.200 1.00 46.94 421 ALA A C 1
ATOM 3275 O O . ALA A 1 421 ? 3.215 -33.111 1.165 1.00 46.94 421 ALA A O 1
ATOM 3276 N N . GLU A 1 422 ? 2.810 -35.058 2.188 1.00 43.06 422 GLU A N 1
ATOM 3277 C CA . GLU A 1 422 ? 2.737 -35.897 0.987 1.00 43.06 422 GLU A CA 1
ATOM 3278 C C . GLU A 1 422 ? 1.474 -35.620 0.148 1.00 43.06 422 GLU A C 1
ATOM 3280 O O . GLU A 1 422 ? 1.483 -35.732 -1.079 1.00 43.06 422 GLU A O 1
ATOM 3285 N N . GLN A 1 423 ? 0.386 -35.217 0.812 1.00 45.12 423 GLN A N 1
ATOM 3286 C CA . GLN A 1 423 ? -0.824 -34.715 0.171 1.00 45.12 423 GLN A CA 1
ATOM 3287 C C . GLN A 1 423 ? -0.579 -33.322 -0.434 1.00 45.12 423 GLN A C 1
ATOM 3289 O O . GLN A 1 423 ? -0.902 -33.114 -1.600 1.00 45.12 423 GLN A O 1
ATOM 3294 N N . LEU A 1 424 ? 0.088 -32.419 0.298 1.00 40.16 424 LEU A N 1
ATOM 3295 C CA . LEU A 1 424 ? 0.480 -31.087 -0.188 1.00 40.16 424 LEU A CA 1
ATOM 3296 C C . LEU A 1 424 ? 1.431 -31.142 -1.407 1.00 40.16 424 LEU A C 1
ATOM 3298 O O . LEU A 1 424 ? 1.225 -30.408 -2.374 1.00 40.16 424 LEU A O 1
ATOM 3302 N N . ASP A 1 425 ? 2.429 -32.035 -1.416 1.00 34.53 425 ASP A N 1
ATOM 3303 C CA . ASP A 1 425 ? 3.420 -32.168 -2.505 1.00 34.53 425 ASP A CA 1
ATOM 3304 C C . ASP A 1 425 ? 2.819 -32.749 -3.802 1.00 34.53 425 ASP A C 1
ATOM 3306 O O . ASP A 1 425 ? 3.134 -32.306 -4.911 1.00 34.53 425 ASP A O 1
ATOM 3310 N N . ARG A 1 426 ? 1.852 -33.675 -3.687 1.00 36.91 426 ARG A N 1
ATOM 3311 C CA . ARG A 1 426 ? 1.063 -34.164 -4.836 1.00 36.91 426 ARG A CA 1
ATOM 3312 C C . ARG A 1 426 ? 0.184 -33.086 -5.476 1.00 36.91 426 ARG A C 1
ATOM 3314 O O . ARG A 1 426 ? -0.261 -33.289 -6.600 1.00 36.91 426 ARG A O 1
ATOM 3321 N N . TRP A 1 427 ? -0.067 -31.967 -4.797 1.00 38.31 427 TRP A N 1
ATOM 3322 C CA . TRP A 1 427 ? -0.888 -30.860 -5.307 1.00 38.31 427 TRP A CA 1
ATOM 3323 C C . TRP A 1 427 ? -0.079 -29.639 -5.737 1.00 38.31 427 TRP A C 1
ATOM 3325 O O . TRP A 1 427 ? -0.536 -28.892 -6.600 1.00 38.31 427 TRP A O 1
ATOM 3335 N N . ALA A 1 428 ? 1.158 -29.491 -5.254 1.00 29.09 428 ALA A N 1
ATOM 3336 C CA . ALA A 1 428 ? 2.144 -28.591 -5.856 1.00 29.09 428 ALA A CA 1
ATOM 3337 C C . ALA A 1 428 ? 2.467 -28.971 -7.323 1.00 29.09 428 ALA A C 1
ATOM 3339 O O . ALA A 1 428 ? 2.969 -28.154 -8.096 1.00 29.09 428 ALA A O 1
ATOM 3340 N N . ARG A 1 429 ? 2.128 -30.199 -7.740 1.00 29.38 429 ARG A N 1
ATOM 3341 C CA . ARG A 1 429 ? 2.196 -30.688 -9.125 1.00 29.38 429 ARG A CA 1
ATOM 3342 C C . ARG A 1 429 ? 0.781 -31.110 -9.573 1.00 29.38 429 ARG A C 1
ATOM 3344 O O . ARG A 1 429 ? 0.432 -32.256 -9.310 1.00 29.38 429 ARG A O 1
ATOM 3351 N N . PRO A 1 430 ? -0.055 -30.269 -10.228 1.00 32.88 430 PRO A N 1
ATOM 3352 C CA . PRO A 1 430 ? 0.293 -29.407 -11.359 1.00 32.88 430 PRO A CA 1
ATOM 3353 C C . PRO A 1 430 ? -0.469 -28.056 -11.382 1.00 32.88 430 PRO A C 1
ATOM 3355 O O . PRO A 1 430 ? -1.617 -27.987 -11.810 1.00 32.88 430 PRO A O 1
ATOM 3358 N N . TRP A 1 431 ? 0.218 -26.962 -11.046 1.00 31.94 431 TRP A N 1
ATOM 3359 C CA . TRP A 1 431 ? -0.084 -25.618 -11.582 1.00 31.94 431 TRP A CA 1
ATOM 3360 C C . TRP A 1 431 ? 1.005 -25.133 -12.563 1.00 31.94 431 TRP A C 1
ATOM 3362 O O . TRP A 1 431 ? 0.980 -23.998 -13.022 1.00 31.94 431 TRP A O 1
ATOM 3372 N N . MET A 1 432 ? 1.928 -26.022 -12.965 1.00 27.52 432 MET A N 1
ATOM 3373 C CA . MET A 1 432 ? 2.936 -25.778 -14.014 1.00 27.52 432 MET A CA 1
ATOM 3374 C C . MET A 1 432 ? 2.419 -25.984 -15.455 1.00 27.52 432 MET A C 1
ATOM 3376 O O . MET A 1 432 ? 3.211 -26.169 -16.367 1.00 27.52 432 MET A O 1
ATOM 3380 N N . TYR A 1 433 ? 1.104 -25.944 -15.682 1.00 31.34 433 TYR A N 1
ATOM 3381 C CA . TYR A 1 433 ? 0.524 -25.842 -17.028 1.00 31.34 433 TYR A CA 1
ATOM 3382 C C . TYR A 1 433 ? -0.711 -24.930 -16.993 1.00 31.34 433 TYR A C 1
ATOM 3384 O O . TYR A 1 433 ? -1.847 -25.380 -17.090 1.00 31.34 433 TYR A O 1
ATOM 3392 N N . TYR A 1 434 ? -0.471 -23.629 -16.855 1.00 28.73 434 TYR A N 1
ATOM 3393 C CA . TYR A 1 434 ? -1.214 -22.642 -17.637 1.00 28.73 434 TYR A CA 1
ATOM 3394 C C . TYR A 1 434 ? -0.209 -21.985 -18.576 1.00 28.73 434 TYR A C 1
ATOM 3396 O O . TYR A 1 434 ? 0.226 -20.856 -18.382 1.00 28.73 434 TYR A O 1
ATOM 3404 N N . ASP A 1 435 ? 0.192 -22.781 -19.563 1.00 28.44 435 ASP A N 1
ATOM 3405 C CA . ASP A 1 435 ? 0.769 -22.298 -20.802 1.00 28.44 435 ASP A CA 1
ATOM 3406 C C . ASP A 1 435 ? -0.278 -22.528 -21.904 1.00 28.44 435 ASP A C 1
ATOM 3408 O O . ASP A 1 435 ? -0.830 -23.625 -22.041 1.00 28.44 435 ASP A O 1
ATOM 3412 N N . SER A 1 436 ? -0.550 -21.472 -22.667 1.00 27.44 436 SER A N 1
ATOM 3413 C CA . SER A 1 436 ? -1.386 -21.392 -23.873 1.00 27.44 436 SER A CA 1
ATOM 3414 C C . SER A 1 436 ? -2.905 -21.658 -23.764 1.00 27.44 436 SER A C 1
ATOM 3416 O O . SER A 1 436 ? -3.394 -22.783 -23.895 1.00 27.44 436 SER A O 1
ATOM 3418 N N . LYS A 1 437 ? -3.683 -20.567 -23.693 1.00 29.62 437 LYS A N 1
ATOM 3419 C CA . LYS A 1 437 ? -4.561 -20.149 -24.806 1.00 29.62 437 LYS A CA 1
ATOM 3420 C C . LYS A 1 437 ? -5.013 -18.701 -24.685 1.00 29.62 437 LYS A C 1
ATOM 3422 O O . LYS A 1 437 ? -5.532 -18.339 -23.609 1.00 29.62 437 LYS A O 1
#